Protein AF-J9D7M6-F1 (afdb_monomer_lite)

Structure (mmCIF, N/CA/C/O backbone):
data_AF-J9D7M6-F1
#
_entry.id   AF-J9D7M6-F1
#
loop_
_atom_site.group_PDB
_atom_site.id
_atom_site.type_symbol
_atom_site.label_atom_id
_atom_site.label_alt_id
_atom_site.label_comp_id
_atom_site.label_asym_id
_atom_site.label_entity_id
_atom_site.label_seq_id
_atom_site.pdbx_PDB_ins_code
_atom_site.Cartn_x
_atom_site.Cartn_y
_atom_site.Cartn_z
_atom_site.occupancy
_atom_site.B_iso_or_equiv
_atom_site.auth_seq_id
_atom_site.auth_comp_id
_atom_site.auth_asym_id
_atom_site.auth_atom_id
_atom_site.pdbx_PDB_model_num
ATOM 1 N N . MET A 1 1 ? 39.390 -55.187 -29.998 1.00 41.09 1 MET A N 1
ATOM 2 C CA . MET A 1 1 ? 38.010 -54.677 -29.861 1.00 41.09 1 MET A CA 1
ATOM 3 C C . MET A 1 1 ? 37.760 -54.435 -28.384 1.00 41.09 1 MET A C 1
ATOM 5 O O . MET A 1 1 ? 37.594 -55.406 -27.667 1.00 41.09 1 MET A O 1
ATOM 9 N N . ASN A 1 2 ? 37.797 -53.180 -27.933 1.00 46.81 2 ASN A N 1
ATOM 10 C CA . ASN A 1 2 ? 37.351 -52.793 -26.592 1.00 46.81 2 ASN A CA 1
ATOM 11 C C . ASN A 1 2 ? 36.202 -51.803 -26.780 1.00 46.81 2 ASN A C 1
ATOM 13 O O . ASN A 1 2 ? 36.434 -50.626 -27.039 1.00 46.81 2 ASN A O 1
ATOM 17 N N . LEU A 1 3 ? 34.971 -52.310 -26.726 1.00 50.84 3 LEU A N 1
ATOM 18 C CA . LEU A 1 3 ? 33.781 -51.485 -26.559 1.00 50.84 3 LEU A CA 1
ATOM 19 C C . LEU A 1 3 ? 33.746 -51.084 -25.082 1.00 50.84 3 LEU A C 1
ATOM 21 O O . LEU A 1 3 ? 33.222 -51.818 -24.249 1.00 50.84 3 LEU A O 1
ATOM 25 N N . GLU A 1 4 ? 34.384 -49.962 -24.739 1.00 57.41 4 GLU A N 1
ATOM 26 C CA . GLU A 1 4 ? 34.097 -49.327 -23.453 1.00 57.41 4 GLU A CA 1
ATOM 27 C C . GLU A 1 4 ? 32.619 -48.920 -23.465 1.00 57.41 4 GLU A C 1
ATOM 29 O O . GLU A 1 4 ? 32.187 -48.178 -24.347 1.00 57.41 4 GLU A O 1
ATOM 34 N N . SER A 1 5 ? 31.850 -49.461 -22.513 1.00 74.81 5 SER A N 1
ATOM 35 C CA . SER A 1 5 ? 30.451 -49.095 -22.282 1.00 74.81 5 SER A CA 1
ATOM 36 C C . SER A 1 5 ? 30.324 -47.571 -22.195 1.00 74.81 5 SER A C 1
ATOM 38 O O . SER A 1 5 ? 31.125 -46.908 -21.535 1.00 74.81 5 SER A O 1
ATOM 40 N N . GLU A 1 6 ? 29.309 -47.014 -22.848 1.00 73.12 6 GLU A N 1
ATOM 41 C CA . GLU A 1 6 ? 28.998 -45.581 -22.843 1.00 73.12 6 GLU A CA 1
ATOM 42 C C . GLU A 1 6 ? 28.830 -45.028 -21.410 1.00 73.12 6 GLU A C 1
ATOM 44 O O . GLU A 1 6 ? 29.185 -43.883 -21.121 1.00 73.12 6 GLU A O 1
ATOM 49 N N . GLU A 1 7 ? 28.423 -45.883 -20.467 1.00 71.62 7 GLU A N 1
ATOM 50 C CA . GLU A 1 7 ? 28.359 -45.575 -19.035 1.00 71.62 7 GLU A CA 1
ATOM 51 C C . GLU A 1 7 ? 29.747 -45.406 -18.398 1.00 71.62 7 GLU A C 1
ATOM 53 O O . GLU A 1 7 ? 29.950 -44.514 -17.573 1.00 71.62 7 GLU A O 1
ATOM 58 N N . LEU A 1 8 ? 30.738 -46.205 -18.812 1.00 73.75 8 LEU A N 1
ATOM 59 C CA . LEU A 1 8 ? 32.119 -46.088 -18.333 1.00 73.75 8 LEU A CA 1
ATOM 60 C C . LEU A 1 8 ? 32.739 -44.759 -18.781 1.00 73.75 8 LEU A C 1
ATOM 62 O O . LEU A 1 8 ? 33.465 -44.123 -18.014 1.00 73.75 8 LEU A O 1
ATOM 66 N N . LYS A 1 9 ? 32.420 -44.313 -20.001 1.00 80.69 9 LYS A N 1
ATOM 67 C CA . LYS A 1 9 ? 32.863 -43.016 -20.523 1.00 80.69 9 LYS A CA 1
ATOM 68 C C . LYS A 1 9 ? 32.268 -41.861 -19.713 1.00 80.69 9 LYS A C 1
ATOM 70 O O . LYS A 1 9 ? 33.011 -40.988 -19.270 1.00 80.69 9 LYS A O 1
ATOM 75 N N . LYS A 1 10 ? 30.965 -41.916 -19.426 1.00 80.00 10 LYS A N 1
ATOM 76 C CA . LYS A 1 10 ? 30.268 -40.911 -18.610 1.00 80.00 10 LYS A CA 1
ATOM 77 C C . LYS A 1 10 ? 30.800 -40.849 -17.171 1.00 80.00 10 LYS A C 1
ATOM 79 O O . LYS A 1 10 ? 31.002 -39.763 -16.635 1.00 80.00 10 LYS A O 1
ATOM 84 N N . CYS A 1 11 ? 31.105 -41.998 -16.564 1.00 73.44 11 CYS A N 1
ATOM 85 C CA . CYS A 1 11 ? 31.741 -42.051 -15.245 1.00 73.44 11 CYS A CA 1
ATOM 86 C C . CYS A 1 11 ? 33.149 -41.437 -15.247 1.00 73.44 11 CYS A C 1
ATOM 88 O O . CYS A 1 11 ? 33.488 -40.701 -14.323 1.00 73.44 11 CYS A O 1
ATOM 90 N N . LYS A 1 12 ? 33.963 -41.681 -16.286 1.00 80.62 12 LYS A N 1
ATOM 91 C CA . LYS A 1 12 ? 35.295 -41.062 -16.416 1.00 80.62 12 LYS A CA 1
ATOM 92 C C . LYS A 1 12 ? 35.211 -39.538 -16.556 1.00 80.62 12 LYS A C 1
ATOM 94 O O . LYS A 1 12 ? 36.005 -38.839 -15.932 1.00 80.62 12 LYS A O 1
ATOM 99 N N . GLU A 1 13 ? 34.243 -39.032 -17.319 1.00 84.81 13 GLU A N 1
ATOM 100 C CA . GLU A 1 13 ? 33.992 -37.590 -17.473 1.00 84.81 13 GLU A CA 1
ATOM 101 C C . GLU A 1 13 ? 33.560 -36.946 -16.144 1.00 84.81 13 GLU A C 1
ATOM 103 O O . GLU A 1 13 ? 34.137 -35.938 -15.737 1.00 84.81 13 GLU A O 1
ATOM 108 N N . MET A 1 14 ? 32.643 -37.576 -15.398 1.00 81.69 14 MET A N 1
ATOM 109 C CA . MET A 1 14 ? 32.252 -37.104 -14.060 1.00 81.69 14 MET A CA 1
ATOM 110 C C . MET A 1 14 ? 33.414 -37.137 -13.058 1.00 81.69 14 MET A C 1
ATOM 112 O O . MET A 1 14 ? 33.571 -36.210 -12.264 1.00 81.69 14 MET A O 1
ATOM 116 N N . CYS A 1 15 ? 34.251 -38.179 -13.085 1.00 74.56 15 CYS A N 1
ATOM 117 C CA . CYS A 1 15 ? 35.446 -38.242 -12.243 1.00 74.56 15 CYS A CA 1
ATOM 118 C C . CYS A 1 15 ? 36.439 -37.120 -12.574 1.00 74.56 15 CYS A C 1
ATOM 120 O O . CYS A 1 15 ? 37.017 -36.548 -11.651 1.00 74.56 15 CYS A O 1
ATOM 122 N N . ALA A 1 16 ? 36.617 -36.780 -13.853 1.00 83.50 16 ALA A N 1
ATOM 123 C CA . ALA A 1 16 ? 37.480 -35.677 -14.267 1.00 83.50 16 ALA A CA 1
ATOM 124 C C . ALA A 1 16 ? 36.941 -34.317 -13.786 1.00 83.50 16 ALA A C 1
ATOM 126 O O . ALA A 1 16 ? 37.695 -33.532 -13.211 1.00 83.50 16 ALA A O 1
ATOM 127 N N . GLU A 1 17 ? 35.634 -34.075 -13.922 1.00 82.81 17 GLU A N 1
ATOM 128 C CA . GLU A 1 17 ? 34.983 -32.847 -13.441 1.00 82.81 17 GLU A CA 1
ATOM 129 C C . GLU A 1 17 ? 35.083 -32.705 -11.910 1.00 82.81 17 GLU A C 1
ATOM 131 O O . GLU A 1 17 ? 35.366 -31.628 -11.377 1.00 82.81 17 GLU A O 1
ATOM 136 N N . LEU A 1 18 ? 34.899 -33.807 -11.173 1.00 76.50 18 LEU A N 1
ATOM 137 C CA . LEU A 1 18 ? 35.059 -33.823 -9.717 1.00 76.50 18 LEU A CA 1
ATOM 138 C C . LEU A 1 18 ? 36.514 -33.587 -9.293 1.00 76.50 18 LEU A C 1
ATOM 140 O O . LEU A 1 18 ? 36.747 -32.891 -8.304 1.00 76.50 18 LEU A O 1
ATOM 144 N N . GLN A 1 19 ? 37.491 -34.112 -10.035 1.00 79.31 19 GLN A N 1
ATOM 145 C CA . GLN A 1 19 ? 38.912 -33.847 -9.788 1.00 79.31 19 GLN A CA 1
ATOM 146 C C . GLN A 1 19 ? 39.284 -32.381 -10.043 1.00 79.31 19 GLN A C 1
ATOM 148 O O . GLN A 1 19 ? 40.093 -31.822 -9.302 1.00 79.31 19 GLN A O 1
ATOM 153 N N . GLU A 1 20 ? 38.697 -31.740 -11.053 1.00 80.50 20 GLU A N 1
ATOM 154 C CA . GLU A 1 20 ? 38.900 -30.314 -11.328 1.00 80.50 20 GLU A CA 1
ATOM 155 C C . GLU A 1 20 ? 38.314 -29.441 -10.209 1.00 80.50 20 GLU A C 1
ATOM 157 O O . GLU A 1 20 ? 39.016 -28.598 -9.645 1.00 80.50 20 GLU A O 1
ATOM 162 N N . LYS A 1 21 ? 37.080 -29.737 -9.779 1.00 80.88 21 LYS A N 1
ATOM 163 C CA . LYS A 1 21 ? 36.448 -29.085 -8.620 1.00 80.88 21 LYS A CA 1
ATOM 164 C C . LYS A 1 21 ? 37.255 -29.280 -7.334 1.00 80.88 21 LYS A C 1
ATOM 166 O O . LYS A 1 21 ? 37.361 -28.346 -6.541 1.00 80.88 21 LYS A O 1
ATOM 171 N N . LEU A 1 22 ? 37.845 -30.459 -7.118 1.00 81.38 22 LEU A N 1
ATOM 172 C CA . LEU A 1 22 ? 38.709 -30.717 -5.961 1.00 81.38 22 LEU A CA 1
ATOM 173 C C . LEU A 1 22 ? 39.949 -29.810 -5.986 1.00 81.38 22 LEU A C 1
ATOM 175 O O . LEU A 1 22 ? 40.246 -29.163 -4.982 1.00 81.38 22 LEU A O 1
ATOM 179 N N . LYS A 1 23 ? 40.615 -29.684 -7.142 1.00 75.56 23 LYS A N 1
ATOM 180 C CA . LYS A 1 23 ? 41.783 -28.804 -7.316 1.00 75.56 23 LYS A CA 1
ATOM 181 C C . LYS A 1 23 ? 41.449 -27.334 -7.063 1.00 75.56 23 LYS A C 1
ATOM 183 O O . LYS A 1 23 ? 42.215 -26.647 -6.389 1.00 75.56 23 LYS A O 1
ATOM 188 N N . GLU A 1 24 ? 40.304 -26.844 -7.54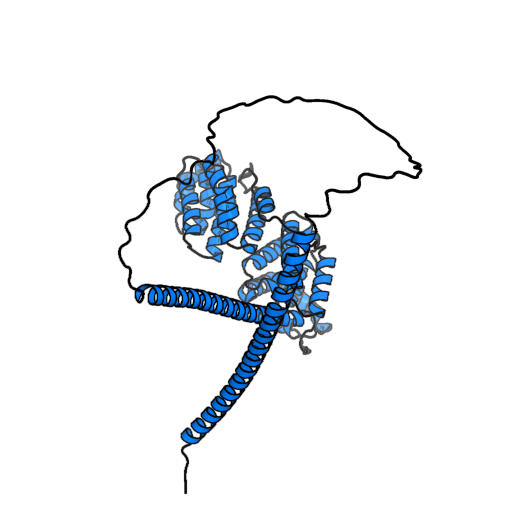0 1.00 77.56 24 GLU A N 1
ATOM 189 C CA . GLU A 1 24 ? 39.853 -25.477 -7.236 1.00 77.56 24 GLU A CA 1
ATOM 190 C C . GLU A 1 24 ? 39.675 -25.256 -5.727 1.00 77.56 24 GLU A C 1
ATOM 192 O O . GLU A 1 24 ? 40.094 -24.228 -5.186 1.00 77.56 24 GLU A O 1
ATOM 197 N N . LYS A 1 25 ? 39.084 -26.228 -5.018 1.00 77.12 25 LYS A N 1
ATOM 198 C CA . LYS A 1 25 ? 38.919 -26.152 -3.559 1.00 77.12 25 LYS A CA 1
ATOM 199 C C . LYS A 1 25 ? 40.256 -26.218 -2.824 1.00 77.12 25 LYS A C 1
ATOM 201 O O . LYS A 1 25 ? 40.434 -25.466 -1.869 1.00 77.12 25 LYS A O 1
ATOM 206 N N . GLU A 1 26 ? 41.205 -27.030 -3.279 1.00 75.25 26 GLU A N 1
ATOM 207 C CA . GLU A 1 26 ? 42.562 -27.083 -2.719 1.00 75.25 26 GLU A CA 1
ATOM 208 C C . GLU A 1 26 ? 43.308 -25.750 -2.869 1.00 75.25 26 GLU A C 1
ATOM 210 O O . GLU A 1 26 ? 43.981 -25.318 -1.931 1.00 75.25 26 GLU A O 1
ATOM 215 N N . ILE A 1 27 ? 43.158 -25.056 -4.005 1.00 70.25 27 ILE A N 1
ATOM 216 C CA . ILE A 1 27 ? 43.733 -23.716 -4.215 1.00 70.25 27 ILE A CA 1
ATOM 217 C C . ILE A 1 27 ? 43.128 -22.714 -3.226 1.00 70.25 27 ILE A C 1
ATOM 219 O O . ILE A 1 27 ? 43.862 -21.966 -2.579 1.00 70.25 27 ILE A O 1
ATOM 223 N N . ILE A 1 28 ? 41.802 -22.723 -3.059 1.00 73.12 28 ILE A N 1
ATOM 224 C CA . ILE A 1 28 ? 41.114 -21.849 -2.096 1.00 73.12 28 ILE A CA 1
ATOM 225 C C . ILE A 1 28 ? 41.602 -22.127 -0.669 1.00 73.12 28 ILE A C 1
ATOM 227 O O . ILE A 1 28 ? 41.893 -21.187 0.070 1.00 73.12 28 ILE A O 1
ATOM 231 N N . ILE A 1 29 ? 41.734 -23.401 -0.289 1.00 70.38 29 ILE A N 1
ATOM 232 C CA . ILE A 1 29 ? 42.246 -23.800 1.027 1.00 70.38 29 ILE A CA 1
ATOM 233 C C . ILE A 1 29 ? 43.683 -23.303 1.217 1.00 70.38 29 ILE A C 1
ATOM 235 O O . ILE A 1 29 ? 43.964 -22.702 2.249 1.00 70.38 29 ILE A O 1
ATOM 239 N N . LYS A 1 30 ? 44.571 -23.457 0.225 1.00 70.88 30 LYS A N 1
ATOM 240 C CA . LYS A 1 30 ? 45.948 -22.932 0.295 1.00 70.88 30 LYS A CA 1
ATOM 241 C C . LYS A 1 30 ? 45.983 -21.420 0.509 1.00 70.88 30 LYS A C 1
ATOM 243 O O . LYS A 1 30 ? 46.691 -20.957 1.395 1.00 70.88 30 LYS A O 1
ATOM 248 N N . VAL A 1 31 ? 45.168 -20.659 -0.223 1.00 74.75 31 VAL A N 1
ATOM 249 C CA . VAL A 1 31 ? 45.076 -19.196 -0.052 1.00 74.75 31 VAL A CA 1
ATOM 250 C C . VAL A 1 31 ? 44.571 -18.822 1.346 1.00 74.75 31 VAL A C 1
ATOM 252 O O . VAL A 1 31 ? 45.033 -17.842 1.933 1.00 74.75 31 VAL A O 1
ATOM 255 N N . LEU A 1 32 ? 43.625 -19.584 1.901 1.00 63.62 32 LEU A N 1
ATOM 256 C CA . LEU A 1 32 ? 43.118 -19.363 3.258 1.00 63.62 32 LEU A CA 1
ATOM 257 C C . LEU A 1 32 ? 44.163 -19.706 4.327 1.00 63.62 32 LEU A C 1
ATOM 259 O O . LEU A 1 32 ? 44.309 -18.944 5.281 1.00 63.62 32 LEU A O 1
ATOM 263 N N . VAL A 1 33 ? 44.918 -20.793 4.146 1.00 74.69 33 VAL A N 1
ATOM 264 C CA . VAL A 1 33 ? 46.030 -21.178 5.030 1.00 74.69 33 VAL A CA 1
ATOM 265 C C . VAL A 1 33 ? 47.140 -20.125 4.986 1.00 74.69 33 VAL A C 1
ATOM 267 O O . VAL A 1 33 ? 47.555 -19.652 6.037 1.00 74.69 33 VAL A O 1
ATOM 270 N N . GLU A 1 34 ? 47.539 -19.646 3.804 1.00 70.38 34 GLU A N 1
ATOM 271 C CA . GLU A 1 34 ? 48.524 -18.560 3.671 1.00 70.38 34 GLU A CA 1
ATOM 272 C C . GLU A 1 34 ? 48.061 -17.258 4.342 1.00 70.38 34 GLU A C 1
ATOM 274 O O . GLU A 1 34 ? 48.864 -16.537 4.941 1.00 70.38 34 GLU A O 1
ATOM 279 N N . LYS A 1 35 ? 46.763 -16.933 4.262 1.00 71.94 35 LYS A N 1
ATOM 280 C CA . LYS A 1 35 ? 46.195 -15.780 4.977 1.00 71.94 35 LYS A CA 1
ATOM 281 C C . LYS A 1 35 ? 46.234 -15.988 6.490 1.00 71.94 35 LYS A C 1
ATOM 283 O O . LYS A 1 35 ? 46.629 -15.065 7.198 1.00 71.94 35 LYS A O 1
ATOM 288 N N . LEU A 1 36 ? 45.881 -17.175 6.979 1.00 67.56 36 LEU A N 1
ATOM 289 C CA . LEU A 1 36 ? 45.957 -17.524 8.402 1.00 67.56 36 LEU A CA 1
ATOM 290 C C . LEU A 1 36 ? 47.393 -17.468 8.936 1.00 67.56 36 LEU A C 1
ATOM 292 O O . LEU A 1 36 ? 47.616 -16.922 10.016 1.00 67.56 36 LEU A O 1
ATOM 296 N N . GLU A 1 37 ? 48.368 -17.956 8.170 1.00 69.75 37 GLU A N 1
ATOM 297 C CA . GLU A 1 37 ? 49.794 -17.897 8.512 1.00 69.75 37 GLU A CA 1
ATOM 298 C C . GLU A 1 37 ? 50.334 -16.462 8.529 1.00 69.75 37 GLU A C 1
ATOM 300 O O . GLU A 1 37 ? 51.121 -16.098 9.405 1.00 69.75 37 GLU A O 1
ATOM 305 N N . LYS A 1 38 ? 49.898 -15.613 7.587 1.00 68.62 38 LYS A N 1
ATOM 306 C CA . LYS A 1 38 ? 50.229 -14.179 7.604 1.00 68.62 38 LYS A CA 1
ATOM 307 C C . LYS A 1 38 ? 49.657 -13.496 8.841 1.00 68.62 38 LYS A C 1
ATOM 309 O O . LYS A 1 38 ? 50.388 -12.768 9.502 1.00 68.62 38 LYS A O 1
ATOM 314 N N . TYR A 1 39 ? 48.403 -13.779 9.191 1.00 66.75 39 TYR A N 1
ATOM 315 C CA . TYR A 1 39 ? 47.782 -13.233 10.397 1.00 66.75 39 TYR A CA 1
ATOM 316 C C . TYR A 1 39 ? 48.499 -13.692 11.669 1.00 66.75 39 TYR A C 1
ATOM 318 O O . TYR A 1 39 ? 48.860 -12.852 12.484 1.00 66.75 39 TYR A O 1
ATOM 326 N N . THR A 1 40 ? 48.803 -14.984 11.814 1.00 64.38 40 THR A N 1
ATOM 327 C CA . THR A 1 40 ? 49.527 -15.502 12.992 1.00 64.38 40 THR A CA 1
ATOM 328 C C . THR A 1 40 ? 50.947 -14.943 13.109 1.00 64.38 40 THR A C 1
ATOM 330 O O . THR A 1 40 ? 51.382 -14.632 14.220 1.00 64.38 40 THR A O 1
ATOM 333 N N . LYS A 1 41 ? 51.657 -14.721 11.994 1.00 58.97 41 LYS A N 1
ATOM 334 C CA . LYS A 1 41 ? 52.955 -14.017 11.999 1.00 58.97 41 LYS A CA 1
ATOM 335 C C . LYS A 1 41 ? 52.812 -12.549 12.414 1.00 58.97 41 LYS A C 1
ATOM 337 O O . LYS A 1 41 ? 53.568 -12.098 13.270 1.00 58.97 41 LYS A O 1
ATOM 342 N N . SER A 1 42 ? 51.808 -11.833 11.903 1.00 53.09 42 SER A N 1
ATOM 343 C CA . SER A 1 42 ? 51.522 -10.448 12.306 1.00 53.09 42 SER A CA 1
ATOM 344 C C . SER A 1 42 ? 51.149 -10.329 13.789 1.00 53.09 42 SER A C 1
ATOM 346 O O . SER A 1 42 ? 51.602 -9.404 14.457 1.00 53.09 42 SER A O 1
ATOM 348 N N . THR A 1 43 ? 50.397 -11.282 14.346 1.00 47.66 43 THR A N 1
ATOM 349 C CA . THR A 1 43 ? 50.048 -11.301 15.777 1.00 47.66 43 THR A CA 1
ATOM 350 C C . THR A 1 43 ? 51.247 -11.657 16.664 1.00 47.66 43 THR A C 1
ATOM 352 O O . THR A 1 43 ? 51.376 -11.130 17.769 1.00 47.66 43 THR A O 1
ATOM 355 N N . SER A 1 44 ? 52.169 -12.491 16.171 1.00 47.78 44 SER A N 1
ATOM 356 C CA . SER A 1 44 ? 53.406 -12.841 16.886 1.00 47.78 44 SER A CA 1
ATOM 357 C C . SER A 1 44 ? 54.362 -11.646 16.993 1.00 47.78 44 SER A C 1
ATOM 359 O O . SER A 1 44 ? 54.923 -11.423 18.066 1.00 47.78 44 SER A O 1
ATOM 361 N N . GLN A 1 45 ? 54.469 -10.832 15.932 1.00 45.81 45 GLN A N 1
ATOM 362 C CA . GLN A 1 45 ? 55.274 -9.601 15.908 1.00 45.81 45 GLN A CA 1
ATOM 363 C C . GLN A 1 45 ? 54.724 -8.543 16.884 1.00 45.81 45 GLN A C 1
ATOM 365 O O . GLN A 1 45 ? 55.467 -7.990 17.690 1.00 45.81 45 GLN A O 1
ATOM 370 N N . ILE A 1 46 ? 53.396 -8.360 16.914 1.00 48.34 46 ILE A N 1
ATOM 371 C CA . ILE A 1 46 ? 52.724 -7.421 17.831 1.00 48.34 46 ILE A CA 1
ATOM 372 C C . ILE A 1 46 ? 52.928 -7.827 19.304 1.00 48.34 46 ILE A C 1
ATOM 374 O O . ILE A 1 46 ? 53.021 -6.955 20.168 1.00 48.34 46 ILE A O 1
ATOM 378 N N . SER A 1 47 ? 53.053 -9.129 19.604 1.00 47.72 47 SER A N 1
ATOM 379 C CA . SER A 1 47 ? 53.292 -9.636 20.968 1.00 47.72 47 SER A CA 1
ATOM 380 C C . SER A 1 47 ? 54.729 -9.443 21.484 1.00 47.72 47 SER A C 1
ATOM 382 O O . SER A 1 47 ? 54.944 -9.437 22.699 1.00 47.72 47 SER A O 1
ATOM 384 N N . GLN A 1 48 ? 55.712 -9.278 20.587 1.00 45.09 48 GLN A N 1
ATOM 385 C CA . GLN A 1 48 ? 57.088 -8.923 20.958 1.00 45.09 48 GLN A CA 1
ATOM 386 C C . GLN A 1 48 ? 57.221 -7.409 21.167 1.00 45.09 48 GLN A C 1
ATOM 388 O O . GLN A 1 48 ? 57.747 -6.999 22.203 1.00 45.09 48 GLN A O 1
ATOM 393 N N . ASP A 1 49 ? 56.608 -6.596 20.301 1.00 42.16 49 ASP A N 1
ATOM 394 C CA . ASP A 1 49 ? 56.635 -5.130 20.421 1.00 42.16 49 ASP A CA 1
ATOM 395 C C . ASP A 1 49 ? 55.871 -4.628 21.667 1.00 42.16 49 ASP A C 1
ATOM 397 O O . ASP A 1 49 ? 56.293 -3.684 22.336 1.00 42.16 49 ASP A O 1
ATOM 401 N N . THR A 1 50 ? 54.785 -5.300 22.075 1.00 45.66 50 THR A N 1
ATOM 402 C CA . THR A 1 50 ? 54.068 -4.954 23.324 1.00 45.66 50 THR A CA 1
ATOM 403 C C . THR A 1 50 ? 54.811 -5.362 24.598 1.00 45.66 50 THR A C 1
ATOM 405 O O . THR A 1 50 ? 54.629 -4.715 25.633 1.00 45.66 50 THR A O 1
ATOM 408 N N . LYS A 1 51 ? 55.688 -6.376 24.556 1.00 46.56 51 LYS A N 1
ATOM 409 C CA . LYS A 1 51 ? 56.542 -6.731 25.704 1.00 46.56 51 LYS A CA 1
ATOM 410 C C . LYS A 1 51 ? 57.711 -5.759 25.871 1.00 46.56 51 LYS A C 1
ATOM 412 O O . LYS A 1 51 ? 58.057 -5.446 27.008 1.00 46.56 51 LYS A O 1
ATOM 417 N N . GLU A 1 52 ? 58.248 -5.215 24.781 1.00 42.12 52 GLU A N 1
ATOM 418 C CA . GLU A 1 52 ? 59.323 -4.213 24.823 1.00 42.12 52 GLU A CA 1
ATOM 419 C C . GLU A 1 52 ? 58.814 -2.836 25.309 1.00 42.12 52 GLU A C 1
ATOM 421 O O . GLU A 1 52 ? 59.467 -2.167 26.117 1.00 42.12 52 GLU A O 1
ATOM 426 N N . VAL A 1 53 ? 57.579 -2.457 24.950 1.00 48.31 53 VAL A N 1
ATOM 427 C CA . VAL A 1 53 ? 56.917 -1.235 25.457 1.00 48.31 53 VAL A CA 1
ATOM 428 C C . VAL A 1 53 ? 56.497 -1.368 26.933 1.00 48.31 53 VAL A C 1
ATOM 430 O O . VAL A 1 53 ? 56.602 -0.403 27.695 1.00 48.31 53 VAL A O 1
ATOM 433 N N . ALA A 1 54 ? 56.085 -2.558 27.385 1.00 42.84 54 ALA A N 1
ATOM 434 C CA . ALA A 1 54 ? 55.740 -2.800 28.790 1.00 42.84 54 ALA A CA 1
ATOM 435 C C . ALA A 1 54 ? 56.969 -2.833 29.723 1.00 42.84 54 ALA A C 1
ATOM 437 O O . ALA A 1 54 ? 56.855 -2.461 30.893 1.00 42.84 54 ALA A O 1
ATOM 438 N N . MET A 1 55 ? 58.146 -3.222 29.219 1.00 43.72 55 MET A N 1
ATOM 439 C CA . MET A 1 55 ? 59.391 -3.224 30.000 1.00 43.72 55 MET A CA 1
ATOM 440 C C . MET A 1 55 ? 59.992 -1.811 30.128 1.00 43.72 55 MET A C 1
ATOM 442 O O . MET A 1 55 ? 60.439 -1.437 31.211 1.00 43.72 55 MET A O 1
ATOM 446 N N . ASN A 1 56 ? 59.882 -0.972 29.088 1.00 40.62 56 ASN A N 1
ATOM 447 C CA . ASN A 1 56 ? 60.351 0.423 29.120 1.00 40.62 56 ASN A CA 1
ATOM 448 C C . ASN A 1 56 ? 59.453 1.375 29.938 1.00 40.62 56 ASN A C 1
ATOM 450 O O . ASN A 1 56 ? 59.944 2.353 30.504 1.00 40.62 56 ASN A O 1
ATOM 454 N N . ASN A 1 57 ? 58.155 1.079 30.072 1.00 44.78 57 ASN A N 1
ATOM 455 C CA . ASN A 1 57 ? 57.235 1.890 30.882 1.00 44.78 57 ASN A CA 1
ATOM 456 C C . ASN A 1 57 ? 57.266 1.557 32.383 1.00 44.78 57 ASN A C 1
ATOM 458 O O . ASN A 1 57 ? 56.802 2.361 33.192 1.00 44.78 57 ASN A O 1
ATOM 462 N N . LYS A 1 58 ? 57.855 0.419 32.776 1.00 42.03 58 LYS A N 1
ATOM 463 C CA . LYS A 1 58 ? 58.028 0.049 34.189 1.00 42.03 58 LYS A CA 1
ATOM 464 C C . LYS A 1 58 ? 59.273 0.687 34.823 1.00 42.03 58 LYS A C 1
ATOM 466 O O . LYS A 1 58 ? 59.255 0.967 36.012 1.00 42.03 58 LYS A O 1
ATOM 471 N N . ILE A 1 59 ? 60.292 1.017 34.021 1.00 45.06 59 ILE A N 1
ATOM 472 C CA . ILE A 1 59 ? 61.517 1.702 34.478 1.00 45.06 59 ILE A CA 1
ATOM 473 C C . ILE A 1 59 ? 61.278 3.218 34.658 1.00 45.06 59 ILE A C 1
ATOM 475 O O . ILE A 1 59 ? 61.744 3.811 35.626 1.00 45.06 59 ILE A O 1
ATOM 479 N N . LYS A 1 60 ? 60.445 3.852 33.815 1.00 41.66 60 LYS A N 1
ATOM 480 C CA . LYS A 1 60 ? 60.137 5.297 33.919 1.00 41.66 60 LYS A CA 1
ATOM 481 C C . LYS A 1 60 ? 59.211 5.689 35.077 1.00 41.66 60 LYS A C 1
ATOM 483 O O . LYS A 1 60 ? 59.175 6.861 35.443 1.00 41.66 60 LYS A O 1
ATOM 488 N N . HIS A 1 61 ? 58.467 4.746 35.658 1.00 40.91 61 HIS A N 1
ATOM 489 C CA . HIS A 1 61 ? 57.553 5.038 36.769 1.00 40.91 61 HIS A CA 1
ATOM 490 C C . HIS A 1 61 ? 58.201 4.922 38.160 1.00 40.91 61 HIS A C 1
ATOM 492 O O . HIS A 1 61 ? 57.649 5.463 39.118 1.00 40.91 61 HIS A O 1
ATOM 498 N N . GLU A 1 62 ? 59.381 4.300 38.267 1.00 41.28 62 GLU A N 1
ATOM 499 C CA . GLU A 1 62 ? 60.176 4.250 39.506 1.00 41.28 62 GLU A CA 1
ATOM 500 C C . GLU A 1 62 ? 61.172 5.426 39.619 1.00 41.28 62 GLU A C 1
ATOM 502 O O . GLU A 1 62 ? 61.439 5.881 40.729 1.00 41.28 62 GLU A O 1
ATOM 507 N N . GLU A 1 63 ? 61.612 6.031 38.506 1.00 40.62 63 GLU A N 1
ATOM 508 C CA . GLU A 1 63 ? 62.467 7.239 38.518 1.00 40.62 63 GLU A CA 1
ATOM 509 C C . GLU A 1 63 ? 61.692 8.564 38.694 1.00 40.62 63 GLU A C 1
ATOM 511 O O . GLU A 1 63 ? 62.262 9.569 39.115 1.00 40.62 63 GLU A O 1
ATOM 516 N N . LEU A 1 64 ? 60.374 8.595 38.445 1.00 36.62 64 LEU A N 1
ATOM 517 C CA . LEU A 1 64 ? 59.568 9.825 38.567 1.00 36.62 64 LEU A CA 1
ATOM 518 C C . LEU A 1 64 ? 59.079 10.126 40.000 1.00 36.62 64 LEU A C 1
ATOM 520 O O . LEU A 1 64 ? 58.605 11.233 40.268 1.00 36.62 64 LEU A O 1
ATOM 524 N N . ASN A 1 65 ? 59.199 9.161 40.919 1.00 34.34 65 ASN A N 1
ATOM 525 C CA . ASN A 1 65 ? 58.796 9.296 42.325 1.00 34.34 65 ASN A CA 1
ATOM 526 C C . ASN A 1 65 ? 59.961 9.652 43.270 1.00 34.34 65 ASN A C 1
ATOM 528 O O . ASN A 1 65 ? 59.725 9.847 44.461 1.00 34.34 65 ASN A O 1
ATOM 532 N N . SER A 1 66 ? 61.188 9.814 42.758 1.00 38.91 66 SER A N 1
ATOM 533 C CA . SER A 1 66 ? 62.355 10.271 43.534 1.00 38.91 66 SER A CA 1
ATOM 534 C C . SER A 1 66 ? 62.774 11.728 43.265 1.00 38.91 66 SER A C 1
ATOM 536 O O . SER A 1 66 ? 63.657 12.227 43.955 1.00 38.91 66 SER A O 1
ATOM 538 N N . VAL A 1 67 ? 62.123 12.447 42.332 1.00 36.78 67 VAL A N 1
ATOM 539 C CA . VAL A 1 67 ? 62.542 13.810 41.908 1.00 36.78 67 VAL A CA 1
ATOM 540 C C . VAL A 1 67 ? 61.519 14.921 42.231 1.00 36.78 67 VAL A C 1
ATOM 542 O O . VAL A 1 67 ? 61.831 16.101 42.133 1.00 36.78 67 VAL A O 1
ATOM 545 N N . LYS A 1 68 ? 60.313 14.610 42.731 1.00 30.20 68 LYS A N 1
ATOM 546 C CA . LYS A 1 68 ? 59.303 15.633 43.116 1.00 30.20 68 LYS A CA 1
ATOM 547 C C . LYS A 1 68 ? 59.474 16.231 44.523 1.00 30.20 68 LYS A C 1
ATOM 549 O O . LYS A 1 68 ? 58.562 16.877 45.036 1.00 30.20 68 LYS A O 1
ATOM 554 N N . SER A 1 69 ? 60.658 16.072 45.106 1.00 36.66 69 SER A N 1
ATOM 555 C CA . SER A 1 69 ? 61.053 16.668 46.385 1.00 36.66 69 SER A CA 1
ATOM 556 C C . SER A 1 69 ? 62.235 17.616 46.208 1.00 36.66 69 SER A C 1
ATOM 558 O O . SER A 1 69 ? 63.181 17.555 46.982 1.00 36.66 69 SER A O 1
ATOM 560 N N . GLN A 1 70 ? 62.226 18.471 45.186 1.00 29.12 70 GLN A N 1
ATOM 561 C CA . GLN A 1 70 ? 63.154 19.595 45.092 1.00 29.12 70 GLN A CA 1
ATOM 562 C C . GLN A 1 70 ? 62.624 20.633 44.097 1.00 29.12 70 GLN A C 1
ATOM 564 O O . GLN A 1 70 ? 62.133 20.297 43.029 1.00 29.12 70 GLN A O 1
ATOM 569 N N . GLU A 1 71 ? 62.740 21.898 44.498 1.00 28.95 71 GLU A N 1
ATOM 570 C CA . GLU A 1 71 ? 62.656 23.093 43.648 1.00 28.95 71 GLU A CA 1
ATOM 571 C C . GLU A 1 71 ? 61.262 23.684 43.373 1.00 28.95 71 GLU A C 1
ATOM 573 O O . GLU A 1 71 ? 60.821 23.917 42.253 1.00 28.95 71 GLU A O 1
ATOM 578 N N . TYR A 1 72 ? 60.652 24.147 44.469 1.00 27.64 72 TYR A N 1
ATOM 579 C CA . TYR A 1 72 ? 60.293 25.567 44.543 1.00 27.64 72 TYR A CA 1
ATOM 580 C C . TYR A 1 72 ? 61.535 26.424 44.247 1.00 27.64 72 TYR A C 1
ATOM 582 O O . TYR A 1 72 ? 62.470 26.386 45.049 1.00 27.64 72 TYR A O 1
ATOM 590 N N . LYS A 1 73 ? 61.529 27.218 43.167 1.00 28.06 73 LYS A N 1
ATOM 591 C CA . LYS A 1 73 ? 62.102 28.581 43.098 1.00 28.06 73 LYS A CA 1
ATOM 592 C C . LYS A 1 73 ? 62.059 29.147 41.673 1.00 28.06 73 LYS A C 1
ATOM 594 O O . LYS A 1 73 ? 62.450 28.484 40.725 1.00 28.06 73 LYS A O 1
ATOM 599 N N . ASN A 1 74 ? 61.710 30.433 41.621 1.00 29.72 74 ASN A N 1
ATOM 600 C CA . ASN A 1 74 ? 61.911 31.415 40.547 1.00 29.72 74 ASN A CA 1
ATOM 601 C C . ASN A 1 74 ? 60.832 31.419 39.444 1.00 29.72 74 ASN A C 1
ATOM 603 O O . ASN A 1 74 ? 60.780 30.534 38.605 1.00 29.72 74 ASN A O 1
ATOM 607 N N . ILE A 1 75 ? 59.808 32.280 39.526 1.00 27.55 75 ILE A N 1
ATOM 608 C CA . ILE A 1 75 ? 59.799 33.755 39.346 1.00 27.55 75 ILE A CA 1
ATOM 609 C C . ILE A 1 75 ? 59.901 34.163 37.864 1.00 27.55 75 ILE A C 1
ATOM 611 O O . ILE A 1 75 ? 60.970 34.170 37.275 1.00 27.55 75 ILE A O 1
ATOM 615 N N . SER A 1 76 ? 58.711 34.496 37.349 1.00 25.55 76 SER A N 1
ATOM 616 C CA . SER A 1 76 ? 58.289 35.744 36.688 1.00 25.55 76 SER A CA 1
ATOM 617 C C . SER A 1 76 ? 58.877 36.232 35.364 1.00 25.55 76 SER A C 1
ATOM 619 O O . SER A 1 76 ? 60.083 36.346 35.217 1.00 25.55 76 SER A O 1
ATOM 621 N N . GLU A 1 77 ? 57.936 36.704 34.533 1.00 26.86 77 GLU A N 1
ATOM 622 C CA . GLU A 1 77 ? 57.907 37.884 33.635 1.00 26.86 77 GLU A CA 1
ATOM 623 C C . GLU A 1 77 ? 57.180 37.468 32.338 1.00 26.86 77 GLU A C 1
ATOM 625 O O . GLU A 1 77 ? 57.516 36.453 31.747 1.00 26.86 77 GLU A O 1
ATOM 630 N N . GLY A 1 78 ? 56.135 38.118 31.823 1.00 24.89 78 GLY A N 1
ATOM 631 C CA . GLY A 1 78 ? 55.398 39.315 32.201 1.00 24.89 78 GLY A CA 1
ATOM 632 C C . GLY A 1 78 ? 54.236 39.550 31.209 1.00 24.89 78 GLY A C 1
ATOM 633 O O . GLY A 1 78 ? 54.227 39.010 30.109 1.00 24.89 78 GLY A O 1
ATOM 634 N N . PHE A 1 79 ? 53.277 40.372 31.644 1.00 24.02 79 PHE A N 1
ATOM 635 C CA . PHE A 1 79 ? 52.356 41.216 30.859 1.00 24.02 79 PHE A CA 1
ATOM 636 C C . PHE A 1 79 ? 51.313 40.612 29.878 1.00 24.02 79 PHE A C 1
ATOM 638 O O . PHE A 1 79 ? 51.540 40.386 28.697 1.00 24.02 79 PHE A O 1
ATOM 645 N N . ASN A 1 80 ? 50.089 40.528 30.421 1.00 24.97 80 ASN A N 1
ATOM 646 C CA . ASN A 1 80 ? 48.760 40.831 29.842 1.00 24.97 80 ASN A CA 1
ATOM 647 C C . ASN A 1 80 ? 48.687 42.236 29.165 1.00 24.97 80 ASN A C 1
ATOM 649 O O . ASN A 1 80 ? 49.613 43.022 29.377 1.00 24.97 80 ASN A O 1
ATOM 653 N N . PRO A 1 81 ? 47.533 42.724 28.637 1.00 38.53 81 PRO A N 1
ATOM 654 C CA . PRO A 1 81 ? 46.356 42.106 27.978 1.00 38.53 81 PRO A CA 1
ATOM 655 C C . PRO A 1 81 ? 45.843 42.966 26.773 1.00 38.53 81 PRO A C 1
ATOM 657 O O . PRO A 1 81 ? 46.431 43.995 26.465 1.00 38.53 81 PRO A O 1
ATOM 660 N N . LEU A 1 82 ? 44.699 42.628 26.147 1.00 23.84 82 LEU A N 1
ATOM 661 C CA . LEU A 1 82 ? 43.553 43.559 25.972 1.00 23.84 82 LEU A CA 1
ATOM 662 C C . LEU A 1 82 ? 42.308 42.876 25.350 1.00 23.84 82 LEU A C 1
ATOM 664 O O . LEU A 1 82 ? 42.385 42.155 24.361 1.00 23.84 82 LEU A O 1
ATOM 668 N N . LYS A 1 83 ? 41.173 43.134 26.016 1.00 27.12 83 LYS A N 1
ATOM 669 C CA . LYS A 1 83 ? 39.750 42.818 25.753 1.00 27.12 83 LYS A CA 1
ATOM 670 C C . LYS A 1 83 ? 39.127 43.835 24.730 1.00 27.12 83 LYS A C 1
ATOM 672 O O . LYS A 1 83 ? 39.894 44.592 24.145 1.00 27.12 83 LYS A O 1
ATOM 677 N N . PRO A 1 84 ? 37.798 44.110 24.706 1.00 34.88 84 PRO A N 1
ATOM 678 C CA . PRO A 1 84 ? 36.620 43.339 24.243 1.00 34.88 84 PRO A CA 1
ATOM 679 C C . PRO A 1 84 ? 35.692 44.203 23.335 1.00 34.88 84 PRO A C 1
ATOM 681 O O . PRO A 1 84 ? 35.961 45.382 23.136 1.00 34.88 84 PRO A O 1
ATOM 684 N N . VAL A 1 85 ? 34.529 43.685 22.910 1.00 23.73 85 VAL A N 1
ATOM 685 C CA . VAL A 1 85 ? 33.303 44.508 22.770 1.00 23.73 85 VAL A CA 1
ATOM 686 C C . VAL A 1 85 ? 32.090 43.701 23.250 1.00 23.73 85 VAL A C 1
ATOM 688 O O . VAL A 1 85 ? 31.844 42.596 22.773 1.00 23.73 85 VAL A O 1
ATOM 691 N N . GLU A 1 86 ? 31.370 44.272 24.215 1.00 26.11 86 GLU A N 1
ATOM 692 C CA . GLU A 1 86 ? 30.086 43.840 24.783 1.00 26.11 86 GLU A CA 1
ATOM 693 C C . GLU A 1 86 ? 28.916 44.550 24.080 1.00 26.11 86 GLU A C 1
ATOM 695 O O . GLU A 1 86 ? 29.074 45.689 23.641 1.00 26.11 86 GLU A O 1
ATOM 700 N N . ALA A 1 87 ? 27.729 43.930 24.078 1.00 24.98 87 ALA A N 1
ATOM 701 C CA . ALA A 1 87 ? 26.452 44.633 24.251 1.00 24.98 87 ALA A CA 1
ATOM 702 C C . ALA A 1 87 ? 25.321 43.663 24.668 1.00 24.98 87 ALA A C 1
ATOM 704 O O . ALA A 1 87 ? 24.798 42.896 23.866 1.00 24.98 87 ALA A O 1
ATOM 705 N N . ASN A 1 88 ? 25.018 43.742 25.964 1.00 24.47 88 ASN A N 1
ATOM 706 C CA . ASN A 1 88 ? 23.817 43.445 26.760 1.00 24.47 88 ASN A CA 1
ATOM 707 C C . ASN A 1 88 ? 22.462 43.173 26.075 1.00 24.47 88 ASN A C 1
ATOM 709 O O . ASN A 1 88 ? 22.067 43.900 25.168 1.00 24.47 88 ASN A O 1
ATOM 713 N N . LEU A 1 89 ? 21.667 42.292 26.704 1.00 24.39 89 LEU A N 1
ATOM 714 C CA . LEU A 1 89 ? 20.367 42.657 27.304 1.00 24.39 89 LEU A CA 1
ATOM 715 C C . LEU A 1 89 ? 19.899 41.584 28.315 1.00 24.39 89 LEU A C 1
ATOM 717 O O . LEU A 1 89 ? 19.854 40.397 27.998 1.00 24.39 89 LEU A O 1
ATOM 721 N N . GLU A 1 90 ? 19.607 42.036 29.537 1.00 23.64 90 GLU A N 1
ATOM 722 C CA . GLU A 1 90 ? 19.082 41.292 30.694 1.00 23.64 90 GLU A CA 1
ATOM 723 C C . GLU A 1 90 ? 17.545 41.362 30.789 1.00 23.64 90 GLU A C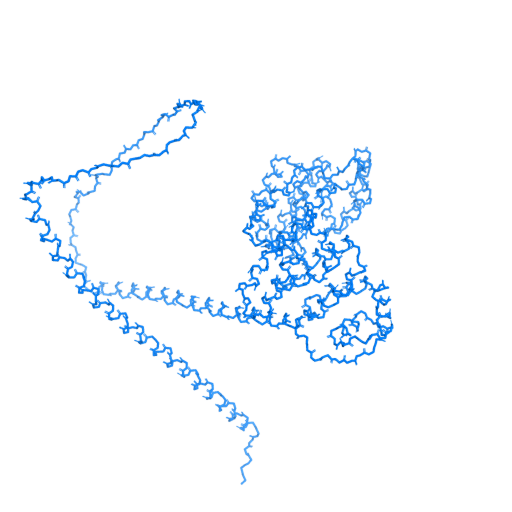 1
ATOM 725 O O . GLU A 1 90 ? 16.944 42.267 30.218 1.00 23.64 90 GLU A O 1
ATOM 730 N N . GLU A 1 91 ? 16.987 40.432 31.586 1.00 24.64 91 GLU A N 1
ATOM 731 C CA . GLU A 1 91 ? 15.761 40.439 32.433 1.00 24.64 91 GLU A CA 1
ATOM 732 C C . GLU A 1 91 ? 14.959 39.134 32.238 1.00 24.64 91 GLU A C 1
ATOM 734 O O . GLU A 1 91 ? 14.760 38.699 31.112 1.00 24.64 91 GLU A O 1
ATOM 739 N N . SER A 1 92 ? 14.394 38.434 33.230 1.00 25.28 92 SER A N 1
ATOM 740 C CA . SER A 1 92 ? 14.385 38.462 34.705 1.00 25.28 92 SER A CA 1
ATOM 741 C C . SER A 1 92 ? 13.683 37.145 35.171 1.00 25.28 92 SER A C 1
ATOM 743 O O . SER A 1 92 ? 12.799 36.649 34.484 1.00 25.28 92 SER A O 1
ATOM 745 N N . VAL A 1 93 ? 14.236 36.408 36.150 1.00 23.50 93 VAL A N 1
ATOM 746 C CA . VAL A 1 93 ? 13.735 36.187 37.538 1.00 23.50 93 VAL A CA 1
ATOM 747 C C . VAL A 1 93 ? 12.779 34.985 37.801 1.00 23.50 93 VAL A C 1
ATOM 749 O O . VAL A 1 93 ? 11.666 34.922 37.301 1.00 23.50 93 VAL A O 1
ATOM 752 N N . HIS A 1 94 ? 13.262 34.114 38.713 1.00 22.27 94 HIS A N 1
ATOM 753 C CA . HIS A 1 94 ? 12.633 33.204 39.707 1.00 22.27 94 HIS A CA 1
ATOM 754 C C . HIS A 1 94 ? 11.612 32.104 39.339 1.00 22.27 94 HIS A C 1
ATOM 756 O O . HIS A 1 94 ? 10.566 32.373 38.770 1.00 22.27 94 HIS A O 1
ATOM 762 N N . ILE A 1 95 ? 11.851 30.885 39.868 1.00 24.75 95 ILE A N 1
ATOM 763 C CA . ILE A 1 95 ? 11.075 30.241 40.961 1.00 24.75 95 ILE A CA 1
ATOM 764 C C . ILE A 1 95 ? 11.918 29.122 41.619 1.00 24.75 95 ILE A C 1
ATOM 766 O O . ILE A 1 95 ? 12.829 28.555 41.019 1.00 24.75 95 ILE A O 1
ATOM 770 N N . GLU A 1 96 ? 11.632 28.912 42.900 1.00 23.38 96 GLU A N 1
ATOM 771 C CA . GLU A 1 96 ? 12.366 28.236 43.965 1.00 23.38 96 GLU A CA 1
ATOM 772 C C . GLU A 1 96 ? 12.350 26.695 43.966 1.00 23.38 96 GLU A C 1
ATOM 774 O O . GLU A 1 96 ? 11.455 26.020 43.465 1.00 23.38 96 GLU A O 1
ATOM 779 N N . SER A 1 97 ? 13.358 26.175 44.665 1.00 23.56 97 SER A N 1
ATOM 780 C CA . SER A 1 97 ? 13.462 24.867 45.313 1.00 23.56 97 SER A CA 1
ATOM 781 C C . SER A 1 97 ? 12.399 24.622 46.394 1.00 23.56 97 SER A C 1
ATOM 783 O O . SER A 1 97 ? 12.109 25.553 47.132 1.00 23.56 97 SER A O 1
ATOM 785 N N . TYR A 1 98 ? 11.979 23.365 46.612 1.00 22.48 98 TYR A N 1
ATOM 786 C CA . TYR A 1 98 ? 12.072 22.675 47.919 1.00 22.48 98 TYR A CA 1
ATOM 787 C C . TYR A 1 98 ? 11.658 21.185 47.860 1.00 22.48 98 TYR A C 1
ATOM 789 O O . TYR A 1 98 ? 10.613 20.833 47.332 1.00 22.48 98 TYR A O 1
ATOM 797 N N . ASN A 1 99 ? 12.488 20.373 48.533 1.00 23.23 99 ASN A N 1
ATOM 798 C CA . ASN A 1 99 ? 12.209 19.181 49.352 1.00 23.23 99 ASN A CA 1
ATOM 799 C C . ASN A 1 99 ? 11.527 17.922 48.786 1.00 23.23 99 ASN A C 1
ATOM 801 O O . ASN A 1 99 ? 10.319 17.896 48.610 1.00 23.23 99 ASN A O 1
ATOM 805 N N . THR A 1 100 ? 12.275 16.809 48.863 1.00 25.64 100 THR A N 1
ATOM 806 C CA . THR A 1 100 ? 11.994 15.717 49.826 1.00 25.64 100 THR A CA 1
ATOM 807 C C . THR A 1 100 ? 13.298 15.030 50.283 1.00 25.64 100 THR A C 1
ATOM 809 O O . THR A 1 100 ? 13.925 14.299 49.523 1.00 25.64 100 THR A O 1
ATOM 812 N N . ASN A 1 101 ? 13.691 15.264 51.543 1.00 26.70 101 ASN A N 1
ATOM 813 C CA . ASN A 1 101 ? 14.345 14.274 52.424 1.00 26.70 101 ASN A CA 1
ATOM 814 C C . ASN A 1 101 ? 13.330 13.138 52.698 1.00 26.70 101 ASN A C 1
ATOM 816 O O . ASN A 1 101 ? 12.135 13.393 52.598 1.00 26.70 101 ASN A O 1
ATOM 820 N N . SER A 1 102 ? 13.627 11.914 53.123 1.00 25.88 102 SER A N 1
ATOM 821 C CA . SER A 1 102 ? 14.826 11.136 53.452 1.00 25.88 102 SER A CA 1
ATOM 822 C C . SER A 1 102 ? 14.318 9.733 53.818 1.00 25.88 102 SER A C 1
ATOM 824 O O . SER A 1 102 ? 13.228 9.644 54.366 1.00 25.88 102 SER A O 1
ATOM 826 N N . ASP A 1 103 ? 15.111 8.688 53.584 1.00 25.69 103 ASP A N 1
ATOM 827 C CA . ASP A 1 103 ? 15.380 7.581 54.530 1.00 25.69 103 ASP A CA 1
ATOM 828 C C . ASP A 1 103 ? 16.394 6.647 53.844 1.00 25.69 103 ASP A C 1
ATOM 830 O O . ASP A 1 103 ? 16.096 5.973 52.866 1.00 25.69 103 ASP A O 1
ATOM 834 N N . LYS A 1 104 ? 17.702 6.832 54.062 1.00 28.66 104 LYS A N 1
ATOM 835 C CA . LYS A 1 104 ? 18.517 6.247 55.145 1.00 28.66 104 LYS A CA 1
ATOM 836 C C . LYS A 1 104 ? 18.334 4.733 55.302 1.00 28.66 104 LYS A C 1
ATOM 838 O O . LYS A 1 104 ? 17.458 4.277 56.019 1.00 28.66 104 LYS A O 1
ATOM 843 N N . ASN A 1 105 ? 19.266 3.975 54.722 1.00 30.00 105 ASN A N 1
ATOM 844 C CA . ASN A 1 105 ? 20.165 3.107 55.491 1.00 30.00 105 ASN A CA 1
ATOM 845 C C . ASN A 1 105 ? 21.312 2.621 54.597 1.00 30.00 105 ASN A C 1
ATOM 847 O O . ASN A 1 105 ? 21.164 1.704 53.796 1.00 30.00 105 ASN A O 1
ATOM 851 N N . GLY A 1 106 ? 22.472 3.263 54.743 1.00 24.91 106 GLY A N 1
ATOM 852 C CA . GLY A 1 106 ? 23.745 2.742 54.266 1.00 24.91 106 GLY A CA 1
ATOM 853 C C . GLY A 1 106 ? 24.520 2.150 55.435 1.00 24.91 106 GLY A C 1
ATOM 854 O O . GLY A 1 106 ? 24.628 2.799 56.471 1.00 24.91 106 GLY A O 1
ATOM 855 N N . ILE A 1 107 ? 25.104 0.965 55.247 1.00 27.27 107 ILE A N 1
ATOM 856 C CA . ILE A 1 107 ? 26.290 0.531 55.994 1.00 27.27 107 ILE A CA 1
ATOM 857 C C . ILE A 1 107 ? 27.297 -0.079 55.009 1.00 27.27 107 ILE A C 1
ATOM 859 O O . ILE A 1 107 ? 27.141 -1.188 54.515 1.00 27.27 107 ILE A O 1
ATOM 863 N N . SER A 1 108 ? 28.299 0.751 54.709 1.00 28.70 108 SER A N 1
ATOM 864 C CA . SER A 1 108 ? 29.744 0.489 54.697 1.00 28.70 108 SER A CA 1
ATOM 865 C C . SER A 1 108 ? 30.276 -0.863 54.200 1.00 28.70 108 SER A C 1
ATOM 867 O O . SER A 1 108 ? 30.305 -1.866 54.909 1.00 28.70 108 SER A O 1
ATOM 869 N N . VAL A 1 109 ? 30.915 -0.793 53.031 1.00 32.41 109 VAL A N 1
ATOM 870 C CA . VAL A 1 109 ? 31.962 -1.699 52.546 1.00 32.41 109 VAL A CA 1
ATOM 871 C C . VAL A 1 109 ? 33.184 -1.596 53.470 1.00 32.41 109 VAL A C 1
ATOM 873 O O . VAL A 1 109 ? 34.002 -0.697 53.276 1.00 32.41 109 VAL A O 1
ATOM 876 N N . LYS A 1 110 ? 33.316 -2.475 54.479 1.00 34.03 110 LYS A N 1
ATOM 877 C CA . LYS A 1 110 ? 34.604 -2.680 55.180 1.00 34.03 110 LYS A CA 1
ATOM 878 C C . LYS A 1 110 ? 34.786 -3.934 56.050 1.00 34.03 110 LYS A C 1
ATOM 880 O O . LYS A 1 110 ? 35.718 -3.936 56.836 1.00 34.03 110 LYS A O 1
ATOM 885 N N . ASP A 1 111 ? 34.034 -5.018 55.845 1.00 30.28 111 ASP A N 1
ATOM 886 C CA . ASP A 1 111 ? 34.288 -6.290 56.549 1.00 30.28 111 ASP A CA 1
ATOM 887 C C . ASP A 1 111 ? 34.422 -7.465 55.568 1.00 30.28 111 ASP A C 1
ATOM 889 O O . ASP A 1 111 ? 33.491 -8.220 55.292 1.00 30.28 111 ASP A O 1
ATOM 893 N N . ARG A 1 112 ? 35.623 -7.624 55.011 1.00 32.69 112 ARG A N 1
ATOM 894 C CA . ARG A 1 112 ? 36.112 -8.900 54.478 1.00 32.69 112 ARG A CA 1
ATOM 895 C C . ARG A 1 112 ? 37.543 -9.065 54.974 1.00 32.69 112 ARG A C 1
ATOM 897 O O . ARG A 1 112 ? 38.343 -8.156 54.792 1.00 32.69 112 ARG A O 1
ATOM 904 N N . ILE A 1 113 ? 37.828 -10.261 55.496 1.00 28.41 113 ILE A N 1
ATOM 905 C CA . ILE A 1 113 ? 39.115 -10.790 55.987 1.00 28.41 113 ILE A CA 1
ATOM 906 C C . ILE A 1 113 ? 39.254 -10.748 57.520 1.00 28.41 113 ILE A C 1
ATOM 908 O O . ILE A 1 113 ? 39.837 -9.828 58.078 1.00 28.41 113 ILE A O 1
ATOM 912 N N . ALA A 1 114 ? 38.796 -11.820 58.178 1.00 27.77 114 ALA A N 1
ATOM 913 C CA . ALA A 1 114 ? 39.548 -12.489 59.244 1.00 27.77 114 ALA A CA 1
ATOM 914 C C . ALA A 1 114 ? 38.965 -13.887 59.543 1.00 27.77 114 ALA A C 1
ATOM 916 O O . ALA A 1 114 ? 37.784 -14.027 59.834 1.00 27.77 114 ALA A O 1
ATOM 917 N N . ALA A 1 115 ? 39.858 -14.879 59.515 1.00 28.34 115 ALA A N 1
ATOM 918 C CA . ALA A 1 115 ? 39.827 -16.152 60.239 1.00 28.34 115 ALA A CA 1
ATOM 919 C C . ALA A 1 115 ? 38.769 -17.221 59.880 1.00 28.34 115 ALA A C 1
ATOM 921 O O . ALA A 1 115 ? 37.707 -17.303 60.483 1.00 28.34 115 ALA A O 1
ATOM 922 N N . HIS A 1 116 ? 39.186 -18.197 59.066 1.00 28.30 116 HIS A N 1
ATOM 923 C CA . HIS A 1 116 ? 39.511 -19.514 59.630 1.00 28.30 116 HIS A CA 1
ATOM 924 C C . HIS A 1 116 ? 40.546 -20.247 58.766 1.00 28.30 116 HIS A C 1
ATOM 926 O O . HIS A 1 116 ? 40.340 -20.514 57.585 1.00 28.30 116 HIS A O 1
ATOM 932 N N . GLU A 1 117 ? 41.689 -20.526 59.390 1.00 28.95 117 GLU A N 1
ATOM 933 C CA . GLU A 1 117 ? 42.783 -21.334 58.871 1.00 28.95 117 GLU A CA 1
ATOM 934 C C . GLU A 1 117 ? 42.479 -22.838 58.990 1.00 28.95 117 GLU A C 1
ATOM 936 O O . GLU A 1 117 ? 42.076 -23.328 60.040 1.00 28.95 117 GLU A O 1
ATOM 941 N N . VAL A 1 118 ? 42.758 -23.529 57.881 1.00 28.70 118 VAL A N 1
ATOM 942 C CA . VAL A 1 118 ? 43.428 -24.835 57.738 1.00 28.70 118 VAL A CA 1
ATOM 943 C C . VAL A 1 118 ? 42.799 -26.079 58.388 1.00 28.70 118 VAL A C 1
ATOM 945 O O . VAL A 1 118 ? 42.959 -26.353 59.574 1.00 28.70 118 VAL A O 1
ATOM 948 N N . LYS A 1 119 ? 42.340 -26.988 57.515 1.00 26.59 119 LYS A N 1
ATOM 949 C CA . LYS A 1 119 ? 42.868 -28.363 57.494 1.00 26.59 119 LYS A CA 1
ATOM 950 C C . LYS A 1 119 ? 43.275 -28.746 56.074 1.00 26.59 119 LYS A C 1
ATOM 952 O O . LYS A 1 119 ? 42.456 -28.806 55.165 1.00 26.59 119 LYS A O 1
ATOM 957 N N . SER A 1 120 ? 44.575 -28.953 55.909 1.00 32.72 120 SER A N 1
ATOM 958 C CA . SER A 1 120 ? 45.212 -29.551 54.746 1.00 32.72 120 SER A CA 1
ATOM 959 C C . SER A 1 120 ? 44.964 -31.058 54.748 1.00 32.72 120 SER A C 1
ATOM 961 O O . SER A 1 120 ? 45.483 -31.756 55.619 1.00 32.72 120 SER A O 1
ATOM 963 N N . GLU A 1 121 ? 44.243 -31.563 53.755 1.00 30.31 121 GLU A N 1
ATOM 964 C CA . GLU A 1 121 ? 44.331 -32.966 53.356 1.00 30.31 121 GLU A CA 1
ATOM 965 C C . GLU A 1 121 ? 44.695 -33.038 51.874 1.00 30.31 121 GLU A C 1
ATOM 967 O O . GLU A 1 121 ? 44.224 -32.262 51.042 1.00 30.31 121 GLU A O 1
ATOM 972 N N . ASN A 1 122 ? 45.648 -33.923 51.599 1.00 39.25 122 ASN A N 1
ATOM 973 C CA . ASN A 1 122 ? 46.354 -34.096 50.341 1.00 39.25 122 ASN A CA 1
ATOM 974 C C . ASN A 1 122 ? 45.389 -34.298 49.167 1.00 39.25 122 ASN A C 1
ATOM 976 O O . ASN A 1 122 ? 44.749 -35.343 49.069 1.00 39.25 122 ASN A O 1
ATOM 980 N N . VAL A 1 123 ? 45.344 -33.336 48.240 1.00 34.53 123 VAL A N 1
ATOM 981 C CA . VAL A 1 123 ? 44.716 -33.536 46.930 1.00 34.53 123 VAL A CA 1
ATOM 982 C C . VAL A 1 123 ? 45.805 -33.779 45.899 1.00 34.53 123 VAL A C 1
ATOM 984 O O . VAL A 1 123 ? 46.648 -32.926 45.616 1.00 34.53 123 VAL A O 1
ATOM 987 N N . ASP A 1 124 ? 45.747 -34.998 45.388 1.00 35.44 124 ASP A N 1
ATOM 988 C CA . ASP A 1 124 ? 46.612 -35.637 44.418 1.00 35.44 124 ASP A CA 1
ATOM 989 C C . ASP A 1 124 ? 46.853 -34.784 43.153 1.00 35.44 124 ASP A C 1
ATOM 991 O O . ASP A 1 124 ? 45.941 -34.180 42.571 1.00 35.44 124 ASP A O 1
ATOM 995 N N . PHE A 1 125 ? 48.117 -34.746 42.722 1.00 36.56 125 PHE A N 1
ATOM 996 C CA . PHE A 1 125 ? 48.640 -33.921 41.622 1.00 36.56 125 PHE A CA 1
ATOM 997 C C . PHE A 1 125 ? 48.116 -34.378 40.240 1.00 36.56 125 PHE A C 1
ATOM 999 O O . PHE A 1 125 ? 48.294 -33.676 39.244 1.00 36.56 125 PHE A O 1
ATOM 1006 N N . SER A 1 126 ? 47.427 -35.524 40.180 1.00 39.56 126 SER A N 1
ATOM 1007 C CA . SER A 1 126 ? 46.784 -36.085 38.983 1.00 39.56 126 SER A CA 1
ATOM 1008 C C . SER A 1 126 ? 45.481 -35.354 38.597 1.00 39.56 126 SER A C 1
ATOM 1010 O O . SER A 1 126 ? 45.221 -35.109 37.418 1.00 39.56 126 SER A O 1
ATOM 1012 N N . THR A 1 127 ? 44.710 -34.885 39.582 1.00 35.75 127 THR A N 1
ATOM 1013 C CA . THR A 1 127 ? 43.387 -34.261 39.383 1.00 35.75 127 THR A CA 1
ATOM 1014 C C . THR A 1 127 ? 43.446 -32.834 38.826 1.00 35.75 127 THR A C 1
ATOM 1016 O O . THR A 1 127 ? 42.568 -32.420 38.069 1.00 35.75 127 THR A O 1
ATOM 1019 N N . LYS A 1 128 ? 44.506 -32.070 39.129 1.00 37.78 128 LYS A N 1
ATOM 1020 C CA . LYS A 1 128 ? 44.681 -30.699 38.604 1.00 37.78 128 LYS A CA 1
ATOM 1021 C C . LYS A 1 128 ? 44.993 -30.657 37.107 1.00 37.78 128 LYS A C 1
ATOM 1023 O O . LYS A 1 128 ? 44.721 -29.643 36.470 1.00 37.78 128 LYS A O 1
ATOM 1028 N N . LYS A 1 129 ? 45.531 -31.740 36.537 1.00 38.53 129 LYS A N 1
ATOM 1029 C CA . LYS A 1 129 ? 45.833 -31.819 35.103 1.00 38.53 129 LYS A CA 1
ATOM 1030 C C . LYS A 1 129 ? 44.577 -32.133 34.276 1.00 38.53 129 LYS A C 1
ATOM 1032 O O . LYS A 1 129 ? 44.351 -31.474 33.269 1.00 38.53 129 LYS A O 1
ATOM 1037 N N . MET A 1 130 ? 43.700 -33.014 34.774 1.00 35.88 130 MET A N 1
ATOM 1038 C CA . MET A 1 130 ? 42.413 -33.335 34.128 1.00 35.88 130 MET A CA 1
ATOM 1039 C C . MET A 1 130 ? 41.387 -32.192 34.181 1.00 35.88 130 MET A C 1
ATOM 1041 O O . MET A 1 130 ? 40.665 -31.978 33.211 1.00 35.88 130 MET A O 1
ATOM 1045 N N . ILE A 1 131 ? 41.330 -31.419 35.275 1.00 40.69 131 ILE A N 1
ATOM 1046 C CA . ILE A 1 131 ? 40.405 -30.271 35.373 1.00 40.69 131 ILE A CA 1
ATOM 1047 C C . ILE A 1 131 ? 40.808 -29.154 34.395 1.00 40.69 131 ILE A C 1
ATOM 1049 O O . ILE A 1 131 ? 39.944 -28.476 33.845 1.00 40.69 131 ILE A O 1
ATOM 1053 N N . ASN A 1 132 ? 42.107 -28.995 34.124 1.00 40.44 132 ASN A N 1
ATOM 1054 C CA . ASN A 1 132 ? 42.603 -27.983 33.192 1.00 40.44 132 ASN A CA 1
ATOM 1055 C C . ASN A 1 132 ? 42.405 -28.401 31.721 1.00 40.44 132 ASN A C 1
ATOM 1057 O O . ASN A 1 132 ? 42.099 -27.559 30.886 1.00 40.44 132 ASN A O 1
ATOM 1061 N N . GLU A 1 133 ? 42.509 -29.695 31.397 1.00 42.12 133 GLU A N 1
ATOM 1062 C CA . GLU A 1 133 ? 42.264 -30.205 30.037 1.00 42.12 133 GLU A CA 1
ATOM 1063 C C . GLU A 1 133 ? 40.774 -30.153 29.653 1.00 42.12 133 GLU A C 1
ATOM 1065 O O . GLU A 1 133 ? 40.453 -29.686 28.562 1.00 42.12 133 GLU A O 1
ATOM 1070 N N . ASN A 1 134 ? 39.849 -30.501 30.556 1.00 43.75 134 ASN A N 1
ATOM 1071 C CA . ASN A 1 134 ? 38.407 -30.417 30.270 1.00 43.75 134 ASN A CA 1
ATOM 1072 C C . ASN A 1 134 ? 37.899 -28.968 30.150 1.00 43.75 134 ASN A C 1
ATOM 1074 O O . ASN A 1 134 ? 37.040 -28.691 29.315 1.00 43.75 134 ASN A O 1
ATOM 1078 N N . PHE A 1 135 ? 38.459 -28.028 30.921 1.00 39.88 135 PHE A N 1
ATOM 1079 C CA . PHE A 1 135 ? 38.090 -26.609 30.831 1.00 39.88 135 PHE A CA 1
ATOM 1080 C C . PHE A 1 135 ? 38.594 -25.956 29.531 1.00 39.88 135 PHE A C 1
ATOM 1082 O O . PHE A 1 135 ? 37.909 -25.115 28.952 1.00 39.88 135 PHE A O 1
ATOM 1089 N N . ILE A 1 136 ? 39.766 -26.377 29.037 1.00 46.38 136 ILE A N 1
ATOM 1090 C CA . ILE A 1 136 ? 40.314 -25.925 27.749 1.00 46.38 136 ILE A CA 1
ATOM 1091 C C . ILE A 1 136 ? 39.522 -26.529 26.578 1.00 46.38 136 ILE A C 1
ATOM 1093 O O . ILE A 1 136 ? 39.256 -25.830 25.604 1.00 46.38 136 ILE A O 1
ATOM 1097 N N . VAL A 1 137 ? 39.090 -27.792 26.659 1.00 51.28 137 VAL A N 1
ATOM 1098 C CA . VAL A 1 137 ? 38.280 -28.422 25.598 1.00 51.28 137 VAL A CA 1
ATOM 1099 C C . VAL A 1 137 ? 36.888 -27.784 25.497 1.00 51.28 137 VAL A C 1
ATOM 1101 O O . VAL A 1 137 ? 36.475 -27.430 24.393 1.00 51.28 137 VAL A O 1
ATOM 1104 N N . GLU A 1 138 ? 36.205 -27.526 26.620 1.00 46.06 138 GLU A N 1
ATOM 1105 C CA . GLU A 1 138 ? 34.910 -26.823 26.614 1.00 46.06 138 GLU A CA 1
ATOM 1106 C C . GLU A 1 138 ? 35.022 -25.359 26.156 1.00 46.06 138 GLU A C 1
ATOM 1108 O O . GLU A 1 138 ? 34.107 -24.849 25.497 1.00 46.06 138 GLU A O 1
ATOM 1113 N N . SER A 1 139 ? 36.124 -24.660 26.471 1.00 48.12 139 SER A N 1
ATOM 1114 C CA . SER A 1 139 ? 36.324 -23.286 25.990 1.00 48.12 139 SER A CA 1
ATOM 1115 C C . SER A 1 139 ? 36.594 -23.254 24.484 1.00 48.12 139 SER A C 1
ATOM 1117 O O . SER A 1 139 ? 36.035 -22.409 23.787 1.00 48.12 139 SER A O 1
ATOM 1119 N N . VAL A 1 140 ? 37.380 -24.205 23.968 1.00 50.84 140 VAL A N 1
ATOM 1120 C CA . VAL A 1 140 ? 37.690 -24.329 22.536 1.00 50.84 140 VAL A CA 1
ATOM 1121 C C . VAL A 1 140 ? 36.463 -24.773 21.732 1.00 50.84 140 VAL A C 1
ATOM 1123 O O . VAL A 1 140 ? 36.261 -24.278 20.625 1.00 50.84 140 VAL A O 1
ATOM 1126 N N . GLU A 1 141 ? 35.600 -25.646 22.259 1.00 51.53 141 GLU A N 1
ATOM 1127 C CA . GLU A 1 141 ? 34.348 -26.025 21.583 1.00 51.53 141 GLU A CA 1
ATOM 1128 C C . GLU A 1 141 ? 33.332 -24.879 21.527 1.00 51.53 141 GLU A C 1
ATOM 1130 O O . GLU A 1 141 ? 32.720 -24.663 20.478 1.00 51.53 141 GLU A O 1
ATOM 1135 N N . LYS A 1 142 ? 33.189 -24.088 22.600 1.00 51.38 142 LYS A N 1
ATOM 1136 C CA . LYS A 1 142 ? 32.346 -22.878 22.585 1.00 51.38 142 LYS A CA 1
ATOM 1137 C C . LYS A 1 142 ? 32.862 -21.834 21.596 1.00 51.38 142 LYS A C 1
ATOM 1139 O O . LYS A 1 142 ? 32.073 -21.241 20.862 1.00 51.38 142 LYS A O 1
ATOM 1144 N N . GLU A 1 143 ? 34.175 -21.645 21.528 1.00 50.50 143 GLU A N 1
ATOM 1145 C CA . GLU A 1 143 ? 34.803 -20.711 20.593 1.00 50.50 143 GLU A CA 1
ATOM 1146 C C . GLU A 1 143 ? 34.687 -21.199 19.138 1.00 50.50 143 GLU A C 1
ATOM 1148 O O . GLU A 1 143 ? 34.334 -20.427 18.247 1.00 50.50 143 GLU A O 1
ATOM 1153 N N . LYS A 1 144 ? 34.848 -22.505 18.893 1.00 56.16 144 LYS A N 1
ATOM 1154 C CA . LYS A 1 144 ? 34.644 -23.133 17.578 1.00 56.16 144 LYS A CA 1
ATOM 1155 C C . LYS A 1 144 ? 33.186 -23.053 17.116 1.00 56.16 144 LYS A C 1
ATOM 1157 O O . LYS A 1 144 ? 32.942 -22.817 15.933 1.00 56.16 144 LYS A O 1
ATOM 1162 N N . ASN A 1 145 ? 32.226 -23.200 18.027 1.00 52.41 145 ASN A N 1
ATOM 1163 C CA . ASN A 1 145 ? 30.803 -23.038 17.726 1.00 52.41 145 ASN A CA 1
ATOM 1164 C C . ASN A 1 145 ? 30.451 -21.577 17.410 1.00 52.41 145 ASN A C 1
ATOM 1166 O O . ASN A 1 145 ? 29.771 -21.339 16.414 1.00 52.41 145 ASN A O 1
ATOM 1170 N N . ASN A 1 146 ? 31.002 -20.607 18.148 1.00 54.81 146 ASN A N 1
ATOM 1171 C CA . ASN A 1 146 ? 30.860 -19.181 17.826 1.00 54.81 146 ASN A CA 1
ATOM 1172 C C . ASN A 1 146 ? 31.470 -18.824 16.462 1.00 54.81 146 ASN A C 1
ATOM 1174 O O . ASN A 1 146 ? 30.848 -18.112 15.676 1.00 54.81 146 ASN A O 1
ATOM 1178 N N . ILE A 1 147 ? 32.656 -19.348 16.138 1.00 61.03 147 ILE A N 1
ATOM 1179 C CA . ILE A 1 147 ? 33.300 -19.122 14.835 1.00 61.03 147 ILE A CA 1
ATOM 1180 C C . ILE A 1 147 ? 32.473 -19.750 13.706 1.00 61.03 147 ILE A C 1
ATOM 1182 O O . ILE A 1 147 ? 32.272 -19.126 12.667 1.00 61.03 147 ILE A O 1
ATOM 1186 N N . ASN A 1 148 ? 31.953 -20.965 13.894 1.00 54.09 148 ASN A N 1
ATOM 1187 C CA . ASN A 1 148 ? 31.098 -21.619 12.901 1.00 54.09 148 ASN A CA 1
ATOM 1188 C C . ASN A 1 148 ? 29.764 -20.884 12.706 1.00 54.09 148 ASN A C 1
ATOM 1190 O O . ASN A 1 148 ? 29.294 -20.778 11.570 1.00 54.09 148 ASN A O 1
ATOM 1194 N N . GLN A 1 149 ? 29.185 -20.342 13.777 1.00 52.12 149 GLN A N 1
ATOM 1195 C CA . GLN A 1 149 ? 27.989 -19.508 13.714 1.00 52.12 149 GLN A CA 1
ATOM 1196 C C . GLN A 1 149 ? 28.269 -18.209 12.941 1.00 52.12 149 GLN A C 1
ATOM 1198 O O . GLN A 1 149 ? 27.605 -17.953 11.938 1.00 52.12 149 GLN A O 1
ATOM 1203 N N . GLN A 1 150 ? 29.344 -17.486 13.272 1.00 50.72 150 GLN A N 1
ATOM 1204 C CA . GLN A 1 150 ? 29.768 -16.277 12.549 1.00 50.72 150 GLN A CA 1
ATOM 1205 C C . GLN A 1 150 ? 30.127 -16.543 11.078 1.00 50.72 150 GLN A C 1
ATOM 1207 O O . GLN A 1 150 ? 29.877 -15.713 10.204 1.00 50.72 150 GLN A O 1
ATOM 1212 N N . LEU A 1 151 ? 30.724 -17.695 10.759 1.00 58.00 151 LEU A N 1
ATOM 1213 C CA . LEU A 1 151 ? 31.018 -18.091 9.377 1.00 58.00 151 LEU A CA 1
ATOM 1214 C C . LEU A 1 151 ? 29.745 -18.422 8.591 1.00 58.00 151 LEU A C 1
ATOM 1216 O O . LEU A 1 151 ? 29.707 -18.208 7.378 1.00 58.00 151 LEU A O 1
ATOM 1220 N N . THR A 1 152 ? 28.721 -18.949 9.259 1.00 56.53 152 THR A N 1
ATOM 1221 C CA . THR A 1 152 ? 27.420 -19.250 8.649 1.00 56.53 152 THR A CA 1
ATOM 1222 C C . THR A 1 152 ? 26.624 -17.965 8.425 1.00 56.53 152 THR A C 1
ATOM 1224 O O . THR A 1 152 ? 26.148 -17.744 7.314 1.00 56.53 152 THR A O 1
ATOM 1227 N N . GLU A 1 153 ? 26.598 -17.064 9.408 1.00 51.47 153 GLU A N 1
ATOM 1228 C CA . GLU A 1 153 ? 26.021 -15.716 9.303 1.00 51.47 153 GLU A CA 1
ATOM 1229 C C . GLU A 1 153 ? 26.690 -14.903 8.182 1.00 51.47 153 GLU A C 1
ATOM 1231 O O . GLU A 1 153 ? 26.004 -14.356 7.323 1.00 51.47 153 GLU A O 1
ATOM 1236 N N . ASN A 1 154 ? 28.025 -14.922 8.080 1.00 55.47 154 ASN A N 1
ATOM 1237 C CA . ASN A 1 154 ? 28.746 -14.246 6.995 1.00 55.47 154 ASN A CA 1
ATOM 1238 C C . ASN A 1 154 ? 28.486 -14.859 5.610 1.00 55.47 154 ASN A C 1
ATOM 1240 O O . ASN A 1 154 ? 28.428 -14.136 4.613 1.00 55.47 154 ASN A O 1
ATOM 1244 N N . LYS A 1 155 ? 28.340 -16.187 5.509 1.00 53.44 155 LYS A N 1
ATOM 1245 C CA . LYS A 1 155 ? 27.975 -16.846 4.242 1.00 53.44 155 LYS A CA 1
ATOM 1246 C C . LYS A 1 155 ? 26.546 -16.507 3.823 1.00 53.44 155 LYS A C 1
ATOM 1248 O O . LYS A 1 155 ? 26.320 -16.304 2.630 1.00 53.44 155 LYS A O 1
ATOM 1253 N N . ASN A 1 156 ? 25.620 -16.422 4.775 1.00 51.47 156 ASN A N 1
ATOM 1254 C CA . ASN A 1 156 ? 24.236 -16.023 4.528 1.00 51.47 156 ASN A CA 1
ATOM 1255 C C . ASN A 1 156 ? 24.163 -14.551 4.099 1.00 51.47 156 ASN A C 1
ATOM 1257 O O . ASN A 1 156 ? 23.633 -14.278 3.027 1.00 51.47 156 ASN A O 1
ATOM 1261 N N . ALA A 1 157 ? 24.846 -13.644 4.804 1.00 52.44 157 ALA A N 1
ATOM 1262 C CA . ALA A 1 157 ? 24.937 -12.231 4.430 1.00 52.44 157 ALA A CA 1
ATOM 1263 C C . ALA A 1 157 ? 25.560 -12.029 3.033 1.00 52.44 157 ALA A C 1
ATOM 1265 O O . ALA A 1 157 ? 25.077 -11.241 2.223 1.00 52.44 157 ALA A O 1
ATOM 1266 N N . GLN A 1 158 ? 26.610 -12.783 2.680 1.00 56.06 158 GLN A N 1
ATOM 1267 C CA . GLN A 1 158 ? 27.189 -12.731 1.328 1.00 56.06 158 GLN A CA 1
ATOM 1268 C C . GLN A 1 158 ? 26.252 -13.278 0.244 1.00 56.06 158 GLN A C 1
ATOM 1270 O O . GLN A 1 158 ? 26.350 -12.859 -0.913 1.00 56.06 158 GLN A O 1
ATOM 1275 N N . LYS A 1 159 ? 25.387 -14.239 0.581 1.00 57.66 159 LYS A N 1
ATOM 1276 C CA . LYS A 1 159 ? 24.372 -14.772 -0.332 1.00 57.66 159 LYS A CA 1
ATOM 1277 C C . LYS A 1 159 ? 23.255 -13.747 -0.540 1.00 57.66 159 LYS A C 1
ATOM 1279 O O . LYS A 1 159 ? 22.945 -13.460 -1.692 1.00 57.66 159 LYS A O 1
ATOM 1284 N N . GLU A 1 160 ? 22.769 -13.129 0.533 1.00 59.41 160 GLU A N 1
ATOM 1285 C CA . GLU A 1 160 ? 21.783 -12.041 0.501 1.00 59.41 160 GLU A CA 1
ATOM 1286 C C . GLU A 1 160 ? 22.288 -10.858 -0.333 1.00 59.41 160 GLU A C 1
ATOM 1288 O O . GLU A 1 160 ? 21.632 -10.459 -1.288 1.00 59.41 160 GLU A O 1
ATOM 1293 N N . VAL A 1 161 ? 23.511 -10.366 -0.102 1.00 60.22 161 VAL A N 1
ATOM 1294 C CA . VAL A 1 161 ? 24.088 -9.253 -0.888 1.00 60.22 161 VAL A CA 1
ATOM 1295 C C . VAL A 1 161 ? 24.210 -9.588 -2.382 1.00 60.22 161 VAL A C 1
ATOM 1297 O O . VAL A 1 161 ? 24.062 -8.709 -3.237 1.00 60.22 161 VAL A O 1
ATOM 1300 N N . LYS A 1 162 ? 24.485 -10.850 -2.740 1.00 59.84 162 LYS A N 1
ATOM 1301 C CA . LYS A 1 162 ? 24.519 -11.286 -4.148 1.00 59.84 162 LYS A CA 1
ATOM 1302 C C . LYS A 1 162 ? 23.126 -11.337 -4.771 1.00 59.84 162 LYS A C 1
ATOM 1304 O O . LYS A 1 162 ? 23.000 -11.021 -5.953 1.00 59.84 162 LYS A O 1
ATOM 1309 N N . GLU A 1 163 ? 22.121 -11.724 -3.997 1.00 60.84 163 GLU A N 1
ATOM 1310 C CA . GLU A 1 163 ? 20.723 -11.792 -4.418 1.00 60.84 163 GLU A CA 1
ATOM 1311 C C . GLU A 1 163 ? 20.117 -10.389 -4.580 1.00 60.84 163 GLU A C 1
ATOM 1313 O O . GLU A 1 163 ? 19.592 -10.073 -5.645 1.00 60.84 163 GLU A O 1
ATOM 1318 N N . TYR A 1 164 ? 20.354 -9.485 -3.625 1.00 60.75 164 TYR A N 1
ATOM 1319 C CA . TYR A 1 164 ? 20.012 -8.062 -3.745 1.00 60.75 164 TYR A CA 1
ATOM 1320 C C . TYR A 1 164 ? 20.630 -7.439 -5.002 1.00 60.75 164 TYR A C 1
ATOM 1322 O O . TYR A 1 164 ? 19.937 -6.831 -5.817 1.00 60.75 164 TYR A O 1
ATOM 1330 N N . ASN A 1 165 ? 21.927 -7.664 -5.242 1.00 64.12 165 ASN A N 1
ATOM 1331 C CA . ASN A 1 165 ? 22.591 -7.189 -6.459 1.00 64.12 165 ASN A CA 1
ATOM 1332 C C . ASN A 1 165 ? 22.009 -7.782 -7.754 1.00 64.12 165 ASN A C 1
ATOM 1334 O O . ASN A 1 165 ? 22.192 -7.193 -8.819 1.00 64.12 165 ASN A O 1
ATOM 1338 N N . PHE A 1 166 ? 21.350 -8.941 -7.705 1.00 68.12 166 PHE A N 1
ATOM 1339 C CA . PHE A 1 166 ? 20.635 -9.486 -8.856 1.00 68.12 166 PHE A CA 1
ATOM 1340 C C . PHE A 1 166 ? 19.333 -8.715 -9.117 1.00 68.12 166 PHE A C 1
ATOM 1342 O O . PHE A 1 166 ? 19.087 -8.339 -10.262 1.00 68.12 166 PHE A O 1
ATOM 1349 N N . TYR A 1 167 ? 18.557 -8.383 -8.084 1.00 72.94 167 TYR A N 1
ATOM 1350 C CA . TYR A 1 167 ? 17.303 -7.634 -8.241 1.00 72.94 167 TYR A CA 1
ATOM 1351 C C . TYR A 1 167 ? 17.519 -6.214 -8.779 1.00 72.94 167 TYR A C 1
ATOM 1353 O O . TYR A 1 167 ? 16.832 -5.795 -9.714 1.00 72.94 167 TYR A O 1
ATOM 1361 N N . TYR A 1 168 ? 18.556 -5.510 -8.313 1.00 79.69 168 TYR A N 1
ATOM 1362 C CA . TYR A 1 168 ? 18.920 -4.198 -8.872 1.00 79.69 168 TYR A CA 1
ATOM 1363 C C . TYR A 1 168 ? 19.377 -4.274 -10.337 1.00 79.69 168 TYR A C 1
ATOM 1365 O O . TYR A 1 168 ? 19.176 -3.327 -11.100 1.00 79.69 168 TYR A O 1
ATOM 1373 N N . LYS A 1 169 ? 19.944 -5.407 -10.778 1.00 79.81 169 LYS A N 1
ATOM 1374 C CA . LYS A 1 169 ? 20.286 -5.604 -12.196 1.00 79.81 169 LYS A CA 1
ATOM 1375 C C . LYS A 1 169 ? 19.056 -5.724 -13.084 1.00 79.81 169 LYS A C 1
ATOM 1377 O O . LYS A 1 169 ? 19.172 -5.433 -14.265 1.00 79.81 169 LYS A O 1
ATOM 1382 N N . GLU A 1 170 ? 17.897 -6.134 -12.578 1.00 83.75 170 GLU A N 1
ATOM 1383 C CA . GLU A 1 170 ? 16.672 -6.149 -13.388 1.00 83.75 170 GLU A CA 1
ATOM 1384 C C . GLU A 1 170 ? 16.124 -4.731 -13.598 1.00 83.75 170 GLU A C 1
ATOM 1386 O O . GLU A 1 170 ? 15.638 -4.404 -14.683 1.00 83.75 170 GLU A O 1
ATOM 1391 N N . LEU A 1 171 ? 16.288 -3.851 -12.606 1.00 89.19 171 LEU A N 1
ATOM 1392 C CA . LEU A 1 171 ? 15.882 -2.447 -12.699 1.00 89.19 171 LEU A CA 1
ATOM 1393 C C . LEU A 1 171 ? 16.686 -1.660 -13.739 1.00 89.19 171 LEU A C 1
ATOM 1395 O O . LEU A 1 171 ? 16.161 -0.699 -14.301 1.00 89.19 171 LEU A O 1
ATOM 1399 N N . ILE A 1 172 ? 17.911 -2.085 -14.078 1.00 87.25 172 ILE A N 1
ATOM 1400 C CA . ILE A 1 172 ? 18.693 -1.423 -15.134 1.00 87.25 172 ILE A CA 1
ATOM 1401 C C . ILE A 1 172 ? 17.942 -1.404 -16.465 1.00 87.25 172 ILE A C 1
ATOM 1403 O O . ILE A 1 172 ? 18.091 -0.452 -17.222 1.00 87.25 172 ILE A O 1
ATOM 1407 N N . TYR A 1 173 ? 17.087 -2.398 -16.739 1.00 87.81 173 TYR A N 1
ATOM 1408 C CA . TYR A 1 173 ? 16.343 -2.475 -17.995 1.00 87.81 173 TYR A CA 1
ATOM 1409 C C . TYR A 1 173 ? 15.270 -1.387 -18.122 1.00 87.81 173 TYR A C 1
ATOM 1411 O O . TYR A 1 173 ? 14.869 -1.072 -19.239 1.00 87.81 173 TYR A O 1
ATOM 1419 N N . ILE A 1 174 ? 14.853 -0.762 -17.013 1.00 88.94 174 ILE A N 1
ATOM 1420 C CA . ILE A 1 174 ? 14.025 0.458 -17.017 1.00 88.94 174 ILE A CA 1
ATOM 1421 C C . ILE A 1 174 ? 14.755 1.609 -17.704 1.00 88.94 174 ILE A C 1
ATOM 1423 O O . ILE A 1 174 ? 14.151 2.350 -18.482 1.00 88.94 174 ILE A O 1
ATOM 1427 N N . ILE A 1 175 ? 16.059 1.716 -17.466 1.00 87.69 175 ILE A N 1
ATOM 1428 C CA . ILE A 1 175 ? 16.918 2.785 -17.977 1.00 87.69 175 ILE A CA 1
ATOM 1429 C C . ILE A 1 175 ? 17.493 2.397 -19.344 1.00 87.69 175 ILE A C 1
ATOM 1431 O O . ILE A 1 175 ? 17.523 3.201 -20.275 1.00 87.69 175 ILE A O 1
ATOM 1435 N N . GLU A 1 176 ? 17.927 1.146 -19.467 1.00 84.50 176 GLU A N 1
ATOM 1436 C CA . GLU A 1 176 ? 18.601 0.572 -20.627 1.00 84.50 176 GLU A CA 1
ATOM 1437 C C . GLU A 1 176 ? 17.809 -0.626 -21.151 1.00 84.50 176 GLU A C 1
ATOM 1439 O O . GLU A 1 176 ? 18.194 -1.784 -20.952 1.00 84.50 176 GLU A O 1
ATOM 1444 N N . PRO A 1 177 ? 16.671 -0.370 -21.814 1.00 78.38 177 PRO A N 1
ATOM 1445 C CA . PRO A 1 177 ? 15.849 -1.442 -22.334 1.00 78.38 177 PRO A CA 1
ATOM 1446 C C . PRO A 1 177 ? 16.626 -2.293 -23.333 1.00 78.38 177 PRO A C 1
ATOM 1448 O O . PRO A 1 177 ? 17.419 -1.792 -24.137 1.00 78.38 177 PRO A O 1
ATOM 1451 N N . LYS A 1 178 ? 16.360 -3.603 -23.303 1.00 75.50 178 LYS A N 1
ATOM 1452 C CA . LYS A 1 178 ? 16.921 -4.551 -24.270 1.00 75.50 178 LYS A CA 1
ATOM 1453 C C . LYS A 1 178 ? 16.559 -4.134 -25.699 1.00 75.50 178 LYS A C 1
ATOM 1455 O O . LYS A 1 178 ? 15.609 -3.386 -25.928 1.00 75.50 178 LYS A O 1
ATOM 1460 N N . LYS A 1 179 ? 17.339 -4.634 -26.666 1.00 71.50 179 LYS A N 1
ATOM 1461 C CA . LYS A 1 179 ? 17.176 -4.365 -28.104 1.00 71.50 179 LYS A CA 1
ATOM 1462 C C . LYS A 1 179 ? 15.699 -4.487 -28.498 1.00 71.50 179 LYS A C 1
ATOM 1464 O O . LYS A 1 179 ? 15.137 -5.577 -28.481 1.00 71.50 179 LYS A O 1
ATOM 1469 N N . LYS A 1 180 ? 15.088 -3.353 -28.829 1.00 73.00 180 LYS A N 1
ATOM 1470 C CA . LYS A 1 180 ? 13.659 -3.266 -29.122 1.00 73.00 180 LYS A CA 1
ATOM 1471 C C . LYS A 1 180 ? 13.376 -3.647 -30.570 1.00 73.00 180 LYS A C 1
ATOM 1473 O O . LYS A 1 180 ? 14.173 -3.350 -31.463 1.00 73.00 180 LYS A O 1
ATOM 1478 N N . ILE A 1 181 ? 12.222 -4.261 -30.806 1.00 75.12 181 ILE A N 1
ATOM 1479 C CA . ILE A 1 181 ? 11.765 -4.648 -32.144 1.00 75.12 181 ILE A CA 1
ATOM 1480 C C . ILE A 1 181 ? 10.664 -3.674 -32.566 1.00 75.12 181 ILE A C 1
ATOM 1482 O O . ILE A 1 181 ? 9.845 -3.243 -31.755 1.00 75.12 181 ILE A O 1
ATOM 1486 N N . THR A 1 182 ? 10.642 -3.287 -33.841 1.00 74.81 182 THR A N 1
ATOM 1487 C CA . THR A 1 182 ? 9.515 -2.503 -34.362 1.00 74.81 182 THR A CA 1
ATOM 1488 C C . THR A 1 182 ? 8.312 -3.432 -34.487 1.00 74.81 182 THR A C 1
ATOM 1490 O O . THR A 1 182 ? 8.342 -4.369 -35.281 1.00 74.81 182 THR A O 1
ATOM 1493 N N . GLN A 1 183 ? 7.270 -3.189 -33.692 1.00 76.31 183 GLN A N 1
ATOM 1494 C CA . GLN A 1 183 ? 6.033 -3.968 -33.705 1.00 76.31 183 GLN A CA 1
ATOM 1495 C C . GLN A 1 183 ? 4.844 -3.058 -34.021 1.00 76.31 183 GLN A C 1
ATOM 1497 O O . GLN A 1 183 ? 4.674 -2.005 -33.399 1.00 76.31 183 GLN A O 1
ATOM 1502 N N . SER A 1 184 ? 4.012 -3.476 -34.976 1.00 80.44 184 SER A N 1
ATOM 1503 C CA . SER A 1 184 ? 2.745 -2.812 -35.287 1.00 80.44 184 SER A CA 1
ATOM 1504 C C . SER A 1 184 ? 1.690 -3.139 -34.233 1.00 80.44 184 SER A C 1
ATOM 1506 O O . SER A 1 184 ? 1.523 -4.308 -33.874 1.00 80.44 184 SER A O 1
ATOM 1508 N N . PHE A 1 185 ? 0.948 -2.136 -33.778 1.00 85.25 185 PHE A N 1
ATOM 1509 C CA . PHE A 1 185 ? -0.122 -2.314 -32.802 1.00 85.25 185 PHE A CA 1
ATOM 1510 C C . PHE A 1 185 ? -1.386 -2.935 -33.419 1.00 85.25 185 PHE A C 1
ATOM 1512 O O . PHE A 1 185 ? -1.786 -2.583 -34.529 1.00 85.25 185 PHE A O 1
ATOM 1519 N N . LYS A 1 186 ? -2.055 -3.820 -32.671 1.00 83.94 186 LYS A N 1
ATOM 1520 C CA . LYS A 1 186 ? -3.353 -4.412 -33.029 1.00 83.94 186 LYS A CA 1
ATOM 1521 C C . LYS A 1 186 ? -4.401 -3.993 -31.997 1.00 83.94 186 LYS A C 1
ATOM 1523 O O . LYS A 1 186 ? -4.132 -4.034 -30.806 1.00 83.94 186 LYS A O 1
ATOM 1528 N N . VAL A 1 187 ? -5.593 -3.605 -32.455 1.00 76.38 187 VAL A N 1
ATOM 1529 C CA . VAL A 1 187 ? -6.653 -3.048 -31.587 1.00 76.38 187 VAL A CA 1
ATOM 1530 C C . VAL A 1 187 ? -7.362 -4.124 -30.750 1.00 76.38 187 VAL A C 1
ATOM 1532 O O . VAL A 1 187 ? -7.827 -3.833 -29.656 1.00 76.38 187 VAL A O 1
ATOM 1535 N N . ASN A 1 188 ? -7.399 -5.370 -31.233 1.00 84.19 188 ASN A N 1
ATOM 1536 C CA . ASN A 1 188 ? -8.054 -6.500 -30.567 1.00 84.19 188 ASN A CA 1
ATOM 1537 C C . ASN A 1 188 ? -7.011 -7.421 -29.927 1.00 84.19 188 ASN A C 1
ATOM 1539 O O . ASN A 1 188 ? -6.789 -8.529 -30.414 1.00 84.19 188 ASN A O 1
ATOM 1543 N N . ILE A 1 189 ? -6.330 -6.936 -28.894 1.00 91.44 189 ILE A N 1
ATOM 1544 C CA . ILE A 1 189 ? -5.372 -7.732 -28.118 1.00 91.44 189 ILE A CA 1
ATOM 1545 C C . ILE A 1 189 ? -5.841 -7.852 -26.673 1.00 91.44 189 ILE A C 1
ATOM 1547 O O . ILE A 1 189 ? -6.576 -6.997 -26.184 1.00 91.44 189 ILE A O 1
ATOM 1551 N N . ALA A 1 190 ? -5.437 -8.922 -25.998 1.00 92.75 190 ALA A N 1
ATOM 1552 C CA . ALA A 1 190 ? -5.708 -9.101 -24.574 1.00 92.75 190 ALA A CA 1
ATOM 1553 C C . ALA A 1 190 ? -4.753 -8.247 -23.708 1.00 92.75 190 ALA A C 1
ATOM 1555 O O . ALA A 1 190 ? -3.653 -7.917 -24.158 1.00 92.75 190 ALA A O 1
ATOM 1556 N N . PRO A 1 191 ? -5.084 -7.953 -22.430 1.00 92.25 191 PRO A N 1
ATOM 1557 C CA . PRO A 1 191 ? -4.190 -7.225 -21.521 1.00 92.25 191 PRO A CA 1
ATOM 1558 C C . PRO A 1 191 ? -2.780 -7.822 -21.419 1.00 92.25 191 PRO A C 1
ATOM 1560 O O . PRO A 1 191 ? -1.802 -7.083 -21.430 1.00 92.25 191 PRO A O 1
ATOM 1563 N N . LYS A 1 192 ? -2.666 -9.156 -21.410 1.00 94.06 192 LYS A N 1
ATOM 1564 C CA . LYS A 1 192 ? -1.377 -9.859 -21.454 1.00 94.06 192 LYS A CA 1
ATOM 1565 C C . LYS A 1 192 ? -0.557 -9.488 -22.690 1.00 94.06 192 LYS A C 1
ATOM 1567 O O . LYS A 1 192 ? 0.587 -9.075 -22.569 1.00 94.06 192 LYS A O 1
ATOM 1572 N N . GLU A 1 193 ? -1.162 -9.609 -23.868 1.00 91.81 193 GLU A N 1
ATOM 1573 C CA . GLU A 1 193 ? -0.506 -9.303 -25.143 1.00 91.81 193 GLU A CA 1
ATOM 1574 C C . GLU A 1 193 ? -0.147 -7.817 -25.247 1.00 91.81 193 GLU A C 1
ATOM 1576 O O . GLU A 1 193 ? 0.853 -7.461 -25.865 1.00 91.81 193 GLU A O 1
ATOM 1581 N N . PHE A 1 194 ? -0.943 -6.941 -24.624 1.00 92.25 194 PHE A N 1
ATOM 1582 C CA . PHE A 1 194 ? -0.620 -5.525 -24.508 1.00 92.25 194 PHE A CA 1
ATOM 1583 C C . PHE A 1 194 ? 0.630 -5.290 -23.655 1.00 92.25 194 PHE A C 1
ATOM 1585 O O . PHE A 1 194 ? 1.509 -4.546 -24.081 1.00 92.25 194 PHE A O 1
ATOM 1592 N N . VAL A 1 195 ? 0.744 -5.932 -22.489 1.00 91.50 195 VAL A N 1
ATOM 1593 C CA . VAL A 1 195 ? 1.946 -5.835 -21.643 1.00 91.50 195 VAL A CA 1
ATOM 1594 C C . VAL A 1 195 ? 3.178 -6.352 -22.393 1.00 91.50 195 VAL A C 1
ATOM 1596 O O . VAL A 1 195 ? 4.190 -5.653 -22.449 1.00 91.50 195 VAL A O 1
ATOM 1599 N N . ASP A 1 196 ? 3.063 -7.502 -23.063 1.00 88.44 196 ASP A N 1
ATOM 1600 C CA . ASP A 1 196 ? 4.140 -8.070 -23.887 1.00 88.44 196 ASP A CA 1
ATOM 1601 C C . ASP A 1 196 ? 4.533 -7.119 -25.038 1.00 88.44 196 ASP A C 1
ATOM 1603 O O . ASP A 1 196 ? 5.714 -6.954 -25.361 1.00 88.44 196 ASP A O 1
ATOM 1607 N N . TYR A 1 197 ? 3.550 -6.451 -25.652 1.00 88.00 197 TYR A N 1
ATOM 1608 C CA . TYR A 1 197 ? 3.774 -5.440 -26.686 1.00 88.00 197 TYR A CA 1
ATOM 1609 C C . TYR A 1 197 ? 4.537 -4.228 -26.135 1.00 88.00 197 TYR A C 1
ATOM 1611 O O . TYR A 1 197 ? 5.516 -3.787 -26.738 1.00 88.00 197 TYR A O 1
ATOM 1619 N N . VAL A 1 198 ? 4.120 -3.689 -24.987 1.00 86.88 198 VAL A N 1
ATOM 1620 C CA . VAL A 1 198 ? 4.754 -2.514 -24.366 1.00 86.88 198 VAL A CA 1
ATOM 1621 C C . VAL A 1 198 ? 6.190 -2.819 -23.923 1.00 86.88 198 VAL A C 1
ATOM 1623 O O . VAL A 1 198 ? 7.065 -1.966 -24.090 1.00 86.88 198 VAL A O 1
ATOM 1626 N N . GLU A 1 199 ? 6.456 -4.036 -23.445 1.00 85.56 199 GLU A N 1
ATOM 1627 C CA . GLU A 1 199 ? 7.795 -4.494 -23.056 1.00 85.56 199 GLU A CA 1
ATOM 1628 C C . GLU A 1 199 ? 8.772 -4.545 -24.248 1.00 85.56 199 GLU A C 1
ATOM 1630 O O . GLU A 1 199 ? 9.949 -4.208 -24.115 1.00 85.56 199 GLU A O 1
ATOM 1635 N N . ASN A 1 200 ? 8.306 -4.944 -25.435 1.00 78.19 200 ASN A N 1
ATOM 1636 C CA . ASN A 1 200 ? 9.192 -5.294 -26.553 1.00 78.19 200 ASN A CA 1
ATOM 1637 C C . ASN A 1 200 ? 9.227 -4.263 -27.697 1.00 78.19 200 ASN A C 1
ATOM 1639 O O . ASN A 1 200 ? 10.118 -4.320 -28.557 1.00 78.19 200 ASN A O 1
ATOM 1643 N N . ALA A 1 201 ? 8.286 -3.316 -27.734 1.00 68.94 201 ALA A N 1
ATOM 1644 C CA . ALA A 1 201 ? 8.096 -2.445 -28.890 1.00 68.94 201 ALA A CA 1
ATOM 1645 C C . ALA A 1 201 ? 8.939 -1.155 -28.868 1.00 68.94 201 ALA A C 1
ATOM 1647 O O . ALA A 1 201 ? 8.990 -0.398 -27.891 1.00 68.94 201 ALA A O 1
ATOM 1648 N N . ILE A 1 202 ? 9.518 -0.821 -30.029 1.00 67.44 202 ILE A N 1
ATOM 1649 C CA . ILE A 1 202 ? 9.690 0.585 -30.427 1.00 67.44 202 ILE A CA 1
ATOM 1650 C C . ILE A 1 202 ? 8.352 1.053 -30.981 1.00 67.44 202 ILE A C 1
ATOM 1652 O O . ILE A 1 202 ? 7.875 0.542 -31.996 1.00 67.44 202 ILE A O 1
ATOM 1656 N N . PHE A 1 203 ? 7.747 2.037 -30.327 1.00 68.69 203 PHE A N 1
ATOM 1657 C CA . PHE A 1 203 ? 6.448 2.543 -30.735 1.00 68.69 203 PHE A CA 1
ATOM 1658 C C . PHE A 1 203 ? 6.523 3.276 -32.077 1.00 68.69 203 PHE A C 1
ATOM 1660 O O . PHE A 1 203 ? 7.050 4.387 -32.166 1.00 68.69 203 PHE A O 1
ATOM 1667 N N . ALA A 1 204 ? 5.922 2.693 -33.116 1.00 64.31 204 ALA A N 1
ATOM 1668 C CA . ALA A 1 204 ? 5.692 3.401 -34.368 1.00 64.31 204 ALA A CA 1
ATOM 1669 C C . ALA A 1 204 ? 4.777 4.615 -34.118 1.00 64.31 204 ALA A C 1
ATOM 1671 O O . ALA A 1 204 ? 3.767 4.514 -33.404 1.00 64.31 204 ALA A O 1
ATOM 1672 N N . LYS A 1 205 ? 5.123 5.771 -34.707 1.00 69.56 205 LYS A N 1
ATOM 1673 C CA . LYS A 1 205 ? 4.343 7.018 -34.572 1.00 69.56 205 LYS A CA 1
ATOM 1674 C C . LYS A 1 205 ? 2.906 6.850 -35.073 1.00 69.56 205 LYS A C 1
ATOM 1676 O O . LYS A 1 205 ? 1.984 7.351 -34.438 1.00 69.56 205 LYS A O 1
ATOM 1681 N N . GLN A 1 206 ? 2.722 6.113 -36.169 1.00 71.38 206 GLN A N 1
ATOM 1682 C CA . GLN A 1 206 ? 1.412 5.862 -36.783 1.00 71.38 206 GLN A CA 1
ATOM 1683 C C . GLN A 1 206 ? 0.423 5.137 -35.857 1.00 71.38 206 GLN A C 1
ATOM 1685 O O . GLN A 1 206 ? -0.775 5.400 -35.906 1.00 71.38 206 GLN A O 1
ATOM 1690 N N . ASP A 1 207 ? 0.928 4.321 -34.933 1.00 81.06 207 ASP A N 1
ATOM 1691 C CA . ASP A 1 207 ? 0.106 3.504 -34.038 1.00 81.06 207 ASP A CA 1
ATOM 1692 C C . ASP A 1 207 ? -0.266 4.236 -32.738 1.00 81.06 207 ASP A C 1
ATOM 1694 O O . ASP A 1 207 ? -1.021 3.714 -31.921 1.00 81.06 207 ASP A O 1
ATOM 1698 N N . ALA A 1 208 ? 0.242 5.457 -32.523 1.00 83.19 208 ALA A N 1
ATOM 1699 C CA . ALA A 1 208 ? 0.036 6.196 -31.277 1.00 83.19 208 ALA A CA 1
ATOM 1700 C C . ALA A 1 208 ? -1.441 6.413 -30.950 1.00 83.19 208 ALA A C 1
ATOM 1702 O O . ALA A 1 208 ? -1.851 6.172 -29.818 1.00 83.19 208 ALA A O 1
ATOM 1703 N N . LYS A 1 209 ? -2.249 6.795 -31.944 1.00 86.50 209 LYS A N 1
ATOM 1704 C CA . LYS A 1 209 ? -3.688 7.018 -31.750 1.00 86.50 209 LYS A CA 1
ATOM 1705 C C . LYS A 1 209 ? -4.422 5.736 -31.352 1.00 86.50 209 LYS A C 1
ATOM 1707 O O . LYS A 1 209 ? -5.244 5.772 -30.442 1.00 86.50 209 LYS A O 1
ATOM 1712 N N . LEU A 1 210 ? -4.107 4.615 -32.004 1.00 88.38 210 LEU A N 1
ATOM 1713 C CA . LEU A 1 210 ? -4.746 3.327 -31.725 1.00 88.38 210 LEU A CA 1
ATOM 1714 C C . LEU A 1 210 ? -4.379 2.808 -30.333 1.00 88.38 210 LEU A C 1
ATOM 1716 O O . LEU A 1 210 ? -5.256 2.350 -29.609 1.00 88.38 210 LEU A O 1
ATOM 1720 N N . ARG A 1 211 ? -3.110 2.945 -29.930 1.00 89.00 211 ARG A N 1
ATOM 1721 C CA . ARG A 1 211 ? -2.659 2.587 -28.577 1.00 89.00 211 ARG A CA 1
ATOM 1722 C C . ARG A 1 211 ? -3.343 3.419 -27.504 1.00 89.00 211 ARG A C 1
ATOM 1724 O O . ARG A 1 211 ? -3.843 2.860 -26.540 1.00 89.00 211 ARG A O 1
ATOM 1731 N N . ILE A 1 212 ? -3.377 4.739 -27.683 1.00 89.56 212 ILE A N 1
ATOM 1732 C CA . ILE A 1 212 ? -4.040 5.671 -26.759 1.00 89.56 212 ILE A CA 1
ATOM 1733 C C . ILE A 1 212 ? -5.507 5.278 -26.569 1.00 89.56 212 ILE A C 1
ATOM 1735 O O . ILE A 1 212 ? -5.975 5.171 -25.438 1.00 89.56 212 ILE A O 1
ATOM 1739 N N . LEU A 1 213 ? -6.214 5.006 -27.670 1.00 90.94 213 LEU A N 1
ATOM 1740 C CA . LEU A 1 213 ? -7.610 4.586 -27.624 1.00 90.94 213 LEU A CA 1
ATOM 1741 C C . LEU A 1 213 ? -7.781 3.235 -26.918 1.00 90.94 213 LEU A C 1
ATOM 1743 O O . LEU A 1 213 ? -8.689 3.088 -26.104 1.00 90.94 213 LEU A O 1
ATOM 1747 N N . TYR A 1 214 ? -6.902 2.268 -27.195 1.00 93.56 214 TYR A N 1
ATOM 1748 C CA . TYR A 1 214 ? -6.933 0.967 -26.532 1.00 93.56 214 TYR A CA 1
ATOM 1749 C C . TYR A 1 214 ? -6.719 1.093 -25.022 1.00 93.56 214 TYR A C 1
ATOM 1751 O O . TYR A 1 214 ? -7.526 0.557 -24.268 1.00 93.56 214 TYR A O 1
ATOM 1759 N N . VAL A 1 215 ? -5.681 1.816 -24.581 1.00 92.94 215 VAL A N 1
ATOM 1760 C CA . VAL A 1 215 ? -5.396 1.994 -23.148 1.00 92.94 215 VAL A CA 1
ATOM 1761 C C . VAL A 1 215 ? -6.586 2.649 -22.467 1.00 92.94 215 VAL A C 1
ATOM 1763 O O . VAL A 1 215 ? -7.101 2.082 -21.514 1.00 92.94 215 VAL A O 1
ATOM 1766 N N . LYS A 1 216 ? -7.093 3.759 -23.018 1.00 92.38 216 LYS A N 1
ATOM 1767 C CA . LYS A 1 216 ? -8.249 4.478 -22.469 1.00 92.38 216 LYS A CA 1
ATOM 1768 C C . LYS A 1 216 ? -9.477 3.582 -22.274 1.00 92.38 216 LYS A C 1
ATOM 1770 O O . LYS A 1 216 ? -10.178 3.728 -21.280 1.00 92.38 216 LYS A O 1
ATOM 1775 N N . ASN A 1 217 ? -9.742 2.676 -23.215 1.00 93.25 217 ASN A N 1
ATOM 1776 C CA . ASN A 1 217 ? -10.913 1.800 -23.169 1.00 93.25 217 ASN A CA 1
ATOM 1777 C C . ASN A 1 217 ? -10.709 0.544 -22.304 1.00 93.25 217 ASN A C 1
ATOM 1779 O O . ASN A 1 217 ? -11.686 -0.133 -22.005 1.00 93.25 217 ASN A O 1
ATOM 1783 N N . ASN A 1 218 ? -9.469 0.212 -21.932 1.00 94.25 218 ASN A N 1
ATOM 1784 C CA . ASN A 1 218 ? -9.130 -1.037 -21.240 1.00 94.25 218 ASN A CA 1
ATOM 1785 C C . ASN A 1 218 ? -8.336 -0.815 -19.942 1.00 94.25 218 ASN A C 1
ATOM 1787 O O . ASN A 1 218 ? -7.768 -1.772 -19.415 1.00 94.25 218 ASN A O 1
ATOM 1791 N N . THR A 1 219 ? -8.281 0.417 -19.420 1.00 93.94 219 THR A N 1
ATOM 1792 C CA . THR A 1 219 ? -7.477 0.788 -18.243 1.00 93.94 219 THR A CA 1
ATOM 1793 C C . THR A 1 219 ? -7.699 -0.164 -17.068 1.00 93.94 219 THR A C 1
ATOM 1795 O O . THR A 1 219 ? -6.733 -0.711 -16.545 1.00 93.94 219 THR A O 1
ATOM 1798 N N . GLU A 1 220 ? -8.953 -0.433 -16.696 1.00 92.69 220 GLU A N 1
ATOM 1799 C CA . GLU A 1 220 ? -9.292 -1.310 -15.565 1.00 92.69 220 GLU A CA 1
ATOM 1800 C C . GLU A 1 220 ? -8.794 -2.747 -15.767 1.00 92.69 220 GLU A C 1
ATOM 1802 O O . GLU A 1 220 ? -8.182 -3.329 -14.873 1.00 92.69 220 GLU A O 1
ATOM 1807 N N . CYS A 1 221 ? -8.990 -3.317 -16.961 1.00 94.81 221 CYS A N 1
ATOM 1808 C CA . CYS A 1 221 ? -8.525 -4.667 -17.277 1.00 94.81 221 CYS A CA 1
ATOM 1809 C C . CYS A 1 221 ? -6.993 -4.765 -17.280 1.00 94.81 221 CYS A C 1
ATOM 1811 O O . CYS A 1 221 ? -6.445 -5.781 -16.850 1.00 94.81 221 CYS A O 1
ATOM 1813 N N . ILE A 1 222 ? -6.303 -3.721 -17.752 1.00 95.62 222 ILE A N 1
ATOM 1814 C CA . ILE A 1 222 ? -4.837 -3.653 -17.737 1.00 95.62 222 ILE A CA 1
ATOM 1815 C C . ILE A 1 222 ? -4.333 -3.560 -16.294 1.00 95.62 222 ILE A C 1
ATOM 1817 O O . ILE A 1 222 ? -3.454 -4.330 -15.917 1.00 95.62 222 ILE A O 1
ATOM 1821 N N . VAL A 1 223 ? -4.905 -2.670 -15.477 1.00 95.00 223 VAL A N 1
ATOM 1822 C CA . VAL A 1 223 ? -4.528 -2.500 -14.063 1.00 95.00 223 VAL A CA 1
ATOM 1823 C C . VAL A 1 223 ? -4.767 -3.786 -13.274 1.00 95.00 223 VAL A C 1
ATOM 1825 O O . VAL A 1 223 ? -3.871 -4.236 -12.563 1.00 95.00 223 VAL A O 1
ATOM 1828 N N . LYS A 1 224 ? -5.921 -4.434 -13.462 1.00 95.00 224 LYS A N 1
ATOM 1829 C CA . LYS A 1 224 ? -6.219 -5.728 -12.838 1.00 95.00 224 LYS A CA 1
ATOM 1830 C C . LYS A 1 224 ? -5.183 -6.790 -13.212 1.00 95.00 224 LYS A C 1
ATOM 1832 O O . LYS A 1 224 ? -4.644 -7.454 -12.332 1.00 95.00 224 LYS A O 1
ATOM 1837 N N . TYR A 1 225 ? -4.866 -6.916 -14.503 1.00 95.94 225 TYR A N 1
ATOM 1838 C CA . TYR A 1 225 ? -3.844 -7.856 -14.969 1.00 95.94 225 TYR A CA 1
ATOM 1839 C C . TYR A 1 225 ? -2.461 -7.559 -14.368 1.00 95.94 225 TYR A C 1
ATOM 1841 O O . TYR A 1 225 ? -1.752 -8.492 -13.988 1.00 95.94 225 TYR A O 1
ATOM 1849 N N . LEU A 1 226 ? -2.080 -6.278 -14.267 1.00 95.06 226 LEU A N 1
ATOM 1850 C CA . LEU A 1 226 ? -0.820 -5.865 -13.649 1.00 95.06 226 LEU A CA 1
ATOM 1851 C C . LEU A 1 226 ? -0.759 -6.265 -12.175 1.00 95.06 226 LEU A C 1
ATOM 1853 O O . LEU A 1 226 ? 0.220 -6.887 -11.777 1.00 95.06 226 LEU A O 1
ATOM 1857 N N . LEU A 1 227 ? -1.786 -5.955 -11.381 1.00 93.81 227 LEU A N 1
ATOM 1858 C CA . LEU A 1 227 ? -1.799 -6.250 -9.944 1.00 93.81 227 LEU A CA 1
ATOM 1859 C C . LEU A 1 227 ? -1.780 -7.757 -9.657 1.00 93.81 227 LEU A C 1
ATOM 1861 O O . LEU A 1 227 ? -0.975 -8.212 -8.850 1.00 93.81 227 LEU A O 1
ATOM 1865 N N . GLU A 1 228 ? -2.565 -8.557 -10.387 1.00 94.19 228 GLU A N 1
ATOM 1866 C CA . GLU A 1 228 ? -2.573 -10.027 -10.253 1.00 94.19 228 GLU A CA 1
ATOM 1867 C C . GLU A 1 228 ? -1.215 -10.680 -10.580 1.00 94.19 228 GLU A C 1
ATOM 1869 O O . GLU A 1 228 ? -0.971 -11.850 -10.256 1.00 94.19 228 GLU A O 1
ATOM 1874 N N . ARG A 1 229 ? -0.336 -9.960 -11.286 1.00 95.06 229 ARG A N 1
ATOM 1875 C CA . ARG A 1 229 ? 0.934 -10.472 -11.810 1.00 95.06 229 ARG A CA 1
ATOM 1876 C C . ARG A 1 229 ? 2.137 -9.621 -11.417 1.00 95.06 229 ARG A C 1
ATOM 1878 O O . ARG A 1 229 ? 3.218 -9.879 -11.942 1.00 95.06 229 ARG A O 1
ATOM 1885 N N . ILE A 1 230 ? 1.993 -8.671 -10.494 1.00 94.31 230 ILE A N 1
ATOM 1886 C CA . ILE A 1 230 ? 3.019 -7.655 -10.218 1.00 94.31 230 ILE A CA 1
ATOM 1887 C C . ILE A 1 230 ? 4.368 -8.270 -9.816 1.00 94.31 230 ILE A C 1
ATOM 1889 O O . ILE A 1 230 ? 5.406 -7.816 -10.288 1.00 94.31 230 ILE A O 1
ATOM 1893 N N . ASN A 1 231 ? 4.343 -9.382 -9.070 1.00 92.56 231 ASN A N 1
ATOM 1894 C CA . ASN A 1 231 ? 5.537 -10.125 -8.635 1.00 92.56 231 ASN A CA 1
ATOM 1895 C C . ASN A 1 231 ? 6.078 -11.119 -9.683 1.00 92.56 231 ASN A C 1
ATOM 1897 O O . ASN A 1 231 ? 7.123 -11.732 -9.479 1.00 92.56 231 ASN A O 1
ATOM 1901 N N . ARG A 1 232 ? 5.363 -11.330 -10.797 1.00 93.12 232 ARG A N 1
ATOM 1902 C CA . ARG A 1 232 ? 5.725 -12.292 -11.862 1.00 93.12 232 ARG A CA 1
ATOM 1903 C C . ARG A 1 232 ? 6.166 -11.618 -13.158 1.00 93.12 232 ARG A C 1
ATOM 1905 O O . ARG A 1 232 ? 6.828 -12.256 -13.973 1.00 93.12 232 ARG A O 1
ATOM 1912 N N . LEU A 1 233 ? 5.745 -10.377 -13.380 1.00 92.75 233 LEU A N 1
ATOM 1913 C CA . LEU A 1 233 ? 6.137 -9.582 -14.538 1.00 92.75 233 LEU A CA 1
ATOM 1914 C C . LEU A 1 233 ? 7.549 -9.025 -14.357 1.00 92.75 233 LEU A C 1
ATOM 1916 O O . LEU A 1 233 ? 8.021 -8.831 -13.239 1.00 92.75 233 LEU A O 1
ATOM 1920 N N . SER A 1 234 ? 8.222 -8.741 -15.474 1.00 91.06 234 SER A N 1
ATOM 1921 C CA . SER A 1 234 ? 9.505 -8.045 -15.419 1.00 91.06 234 SER A CA 1
ATOM 1922 C C . SER A 1 234 ? 9.299 -6.609 -14.906 1.00 91.06 234 SER A C 1
ATOM 1924 O O . SER A 1 234 ? 8.295 -5.973 -15.252 1.00 91.06 234 SER A O 1
ATOM 1926 N N . PRO A 1 235 ? 10.252 -6.035 -14.145 1.00 92.31 235 PRO A N 1
ATOM 1927 C CA . PRO A 1 235 ? 10.140 -4.650 -13.684 1.00 92.31 235 PRO A CA 1
ATOM 1928 C C . PRO A 1 235 ? 9.975 -3.662 -14.834 1.00 92.31 235 PRO A C 1
ATOM 1930 O O . PRO A 1 235 ? 9.262 -2.670 -14.710 1.00 92.31 235 PRO A O 1
ATOM 1933 N N . TYR A 1 236 ? 10.596 -3.961 -15.979 1.00 91.81 236 TYR A N 1
ATOM 1934 C CA . TYR A 1 236 ? 10.462 -3.161 -17.187 1.00 91.81 236 TYR A CA 1
ATOM 1935 C C . TYR A 1 236 ? 9.028 -3.139 -17.716 1.00 91.81 236 TYR A C 1
ATOM 1937 O O . TYR A 1 236 ? 8.483 -2.058 -17.958 1.00 91.81 236 TYR A O 1
ATOM 1945 N N . ALA A 1 237 ? 8.412 -4.313 -17.880 1.00 92.19 237 ALA A N 1
ATOM 1946 C CA . ALA A 1 237 ? 7.047 -4.441 -18.380 1.00 92.19 237 ALA A CA 1
ATOM 1947 C C . ALA A 1 237 ? 6.051 -3.737 -17.450 1.00 92.19 237 ALA A C 1
ATOM 1949 O O . ALA A 1 237 ? 5.217 -2.955 -17.913 1.00 92.19 237 ALA A O 1
ATOM 1950 N N . THR A 1 238 ? 6.187 -3.937 -16.137 1.00 94.62 238 THR A N 1
ATOM 1951 C CA . THR A 1 238 ? 5.339 -3.276 -15.138 1.00 94.62 238 THR A CA 1
ATOM 1952 C C . THR A 1 238 ? 5.522 -1.760 -15.180 1.00 94.62 238 THR A C 1
ATOM 1954 O O . THR A 1 238 ? 4.553 -1.036 -15.392 1.00 94.62 238 THR A O 1
ATOM 1957 N N . TYR A 1 239 ? 6.760 -1.263 -15.084 1.00 94.31 239 TYR A N 1
ATOM 1958 C CA . TYR A 1 239 ? 7.069 0.173 -15.096 1.00 94.31 239 TYR A CA 1
ATOM 1959 C C . TYR A 1 239 ? 6.547 0.885 -16.352 1.00 94.31 239 TYR A C 1
ATOM 1961 O O . TYR A 1 239 ? 5.951 1.963 -16.282 1.00 94.31 239 TYR A O 1
ATOM 1969 N N . THR A 1 240 ? 6.768 0.294 -17.526 1.00 91.31 240 THR A N 1
ATOM 1970 C CA . THR A 1 240 ? 6.340 0.884 -18.801 1.00 91.31 240 THR A CA 1
ATOM 1971 C C . THR A 1 240 ? 4.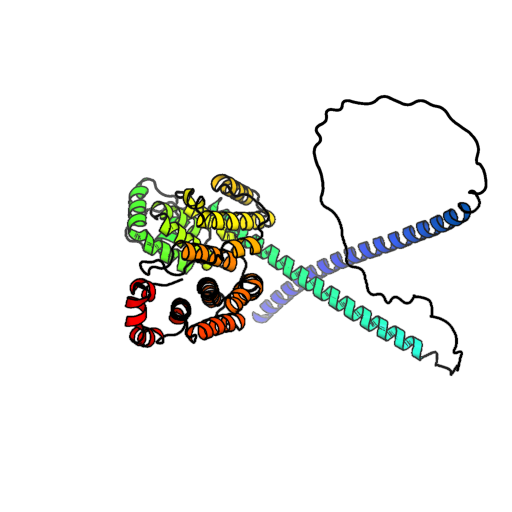826 0.853 -18.970 1.00 91.31 240 THR A C 1
ATOM 1973 O O . THR A 1 240 ? 4.255 1.840 -19.434 1.00 91.31 240 THR A O 1
ATOM 1976 N N . THR A 1 241 ? 4.162 -0.221 -18.540 1.00 94.25 241 THR A N 1
ATOM 1977 C CA . THR A 1 241 ? 2.698 -0.310 -18.585 1.00 94.25 241 THR A CA 1
ATOM 1978 C C . THR A 1 241 ? 2.056 0.672 -17.604 1.00 94.25 241 THR A C 1
ATOM 1980 O O . THR A 1 241 ? 1.141 1.391 -18.005 1.00 94.25 241 THR A O 1
ATOM 1983 N N . LEU A 1 242 ? 2.571 0.786 -16.370 1.00 95.00 242 LEU A N 1
ATOM 1984 C CA . LEU A 1 242 ? 2.119 1.772 -15.374 1.00 95.00 242 LEU A CA 1
ATOM 1985 C C . LEU A 1 242 ? 2.221 3.205 -15.919 1.00 95.00 242 LEU A C 1
ATOM 1987 O O . LEU A 1 242 ? 1.247 3.956 -15.869 1.00 95.00 242 LEU A O 1
ATOM 1991 N N . ASN A 1 243 ? 3.353 3.554 -16.539 1.00 91.56 243 ASN A N 1
ATOM 1992 C CA . ASN A 1 243 ? 3.533 4.849 -17.206 1.00 91.56 243 ASN A CA 1
ATOM 1993 C C . ASN A 1 243 ? 2.513 5.101 -18.328 1.00 91.56 243 ASN A C 1
ATOM 1995 O O . ASN A 1 243 ? 2.142 6.244 -18.580 1.00 91.56 243 ASN A O 1
ATOM 1999 N N . MET A 1 244 ? 2.049 4.065 -19.030 1.00 90.31 244 MET A N 1
ATOM 2000 C CA . MET A 1 244 ? 1.023 4.244 -20.058 1.00 90.31 244 MET A CA 1
ATOM 2001 C C . MET A 1 244 ? -0.358 4.474 -19.459 1.00 90.31 244 MET A C 1
ATOM 2003 O O . MET A 1 244 ? -1.049 5.403 -19.884 1.00 90.31 244 MET A O 1
ATOM 2007 N N . VAL A 1 245 ? -0.757 3.645 -18.491 1.00 93.38 245 VAL A N 1
ATOM 2008 C CA . VAL A 1 245 ? -2.108 3.696 -17.915 1.00 93.38 245 VAL A CA 1
ATOM 2009 C C . VAL A 1 245 ? -2.321 4.915 -17.025 1.00 93.38 245 VAL A C 1
ATOM 2011 O O . VAL A 1 245 ? -3.440 5.416 -16.987 1.00 93.38 245 VAL A O 1
ATOM 2014 N N . CYS A 1 246 ? -1.275 5.442 -16.374 1.00 91.94 246 CYS A N 1
ATOM 2015 C CA . CYS A 1 246 ? -1.405 6.550 -15.419 1.00 91.94 246 CYS A CA 1
ATOM 2016 C C . CYS A 1 246 ? -2.068 7.806 -16.009 1.00 91.94 246 CYS A C 1
ATOM 2018 O O . CYS A 1 246 ? -2.837 8.469 -15.323 1.00 91.94 246 CYS A O 1
ATOM 2020 N N . ASN A 1 247 ? -1.877 8.061 -17.309 1.00 89.88 247 ASN A N 1
ATOM 2021 C CA . ASN A 1 247 ? -2.491 9.183 -18.028 1.00 89.88 247 ASN A CA 1
ATOM 2022 C C . ASN A 1 247 ? -4.031 9.113 -18.092 1.00 89.88 247 ASN A C 1
ATOM 2024 O O . ASN A 1 247 ? -4.671 10.083 -18.496 1.00 89.88 247 ASN A O 1
ATOM 2028 N N . TYR A 1 248 ? -4.619 7.960 -17.768 1.00 92.12 248 TYR A N 1
ATOM 2029 C CA . TYR A 1 248 ? -6.056 7.692 -17.859 1.00 92.12 248 TYR A CA 1
ATOM 2030 C C . TYR A 1 248 ? -6.683 7.355 -16.505 1.00 92.12 248 TYR A C 1
ATOM 2032 O O . TYR A 1 248 ? -7.848 6.965 -16.470 1.00 92.12 248 TYR A O 1
ATOM 2040 N N . LEU A 1 249 ? -5.922 7.483 -15.416 1.00 92.06 249 LEU A N 1
ATOM 2041 C CA . LEU A 1 249 ? -6.407 7.270 -14.058 1.00 92.06 249 LEU A CA 1
ATOM 2042 C C . LEU A 1 249 ? -6.802 8.607 -13.424 1.00 92.06 249 LEU A C 1
ATOM 2044 O O . LEU A 1 249 ? -6.132 9.624 -13.614 1.00 92.06 249 LEU A O 1
ATOM 2048 N N . THR A 1 250 ? -7.879 8.602 -12.642 1.00 91.56 250 THR A N 1
ATOM 2049 C CA . THR A 1 250 ? -8.204 9.712 -11.736 1.00 91.56 250 THR A CA 1
ATOM 2050 C C . THR A 1 250 ? -7.237 9.743 -10.551 1.00 91.56 250 THR A C 1
ATOM 2052 O O . THR A 1 250 ? -6.532 8.768 -10.281 1.00 91.56 250 THR A O 1
ATOM 2055 N N . SER A 1 251 ? -7.209 10.849 -9.803 1.00 90.00 251 SER A N 1
ATOM 2056 C CA . SER A 1 251 ? -6.355 10.973 -8.615 1.00 90.00 251 SER A CA 1
ATOM 2057 C C . SER A 1 251 ? -6.639 9.878 -7.581 1.00 90.00 251 SER A C 1
ATOM 2059 O O . SER A 1 251 ? -5.704 9.274 -7.060 1.00 90.00 251 SER A O 1
ATOM 2061 N N . ASP A 1 252 ? -7.913 9.561 -7.346 1.00 89.50 252 ASP A N 1
ATOM 2062 C CA . ASP A 1 252 ? -8.315 8.513 -6.401 1.00 89.50 252 ASP A CA 1
ATOM 2063 C C . ASP A 1 252 ? -7.912 7.121 -6.890 1.00 89.50 252 ASP A C 1
ATOM 2065 O O . ASP A 1 252 ? -7.385 6.323 -6.118 1.00 89.50 252 ASP A O 1
ATOM 2069 N N . GLN A 1 253 ? -8.059 6.844 -8.190 1.00 91.75 253 GLN A N 1
ATOM 2070 C CA . GLN A 1 253 ? -7.591 5.586 -8.776 1.00 91.75 253 GLN A CA 1
ATOM 2071 C C . GLN A 1 253 ? -6.072 5.429 -8.648 1.00 91.75 253 GLN A C 1
ATOM 2073 O O . GLN A 1 253 ? -5.592 4.327 -8.387 1.00 91.75 253 GLN A O 1
ATOM 2078 N N . VAL A 1 254 ? -5.306 6.517 -8.789 1.00 93.19 254 VAL A N 1
ATOM 2079 C CA . VAL A 1 254 ? -3.856 6.493 -8.551 1.00 93.19 254 VAL A CA 1
ATOM 2080 C C . VAL A 1 254 ? -3.550 6.204 -7.081 1.00 93.19 254 VAL A C 1
ATOM 2082 O O . VAL A 1 254 ? -2.692 5.368 -6.819 1.00 93.19 254 VAL A O 1
ATOM 2085 N N . LYS A 1 255 ? -4.250 6.823 -6.121 1.00 91.62 255 LYS A N 1
ATOM 2086 C CA . LYS A 1 255 ? -4.057 6.546 -4.682 1.00 91.62 255 LYS A CA 1
ATOM 2087 C C . LYS A 1 255 ? -4.341 5.088 -4.328 1.00 91.62 255 LYS A C 1
ATOM 2089 O O . LYS A 1 255 ? -3.520 4.461 -3.661 1.00 91.62 255 LYS A O 1
ATOM 2094 N N . VAL A 1 256 ? -5.459 4.545 -4.816 1.00 91.31 256 VAL A N 1
ATOM 2095 C CA . VAL A 1 256 ? -5.818 3.129 -4.639 1.00 91.31 256 VAL A CA 1
ATOM 2096 C C . VAL A 1 256 ? -4.729 2.236 -5.221 1.00 91.31 256 VAL A C 1
ATOM 2098 O O . VAL A 1 256 ? -4.252 1.329 -4.549 1.00 91.31 256 VAL A O 1
ATOM 2101 N N . LEU A 1 257 ? -4.257 2.540 -6.430 1.00 94.31 257 LEU A N 1
ATOM 2102 C CA . LEU A 1 257 ? -3.231 1.734 -7.077 1.00 94.31 257 LEU A CA 1
ATOM 2103 C C . LEU A 1 257 ? -1.869 1.824 -6.372 1.00 94.31 257 LEU A C 1
ATOM 2105 O O . LEU A 1 257 ? -1.174 0.818 -6.273 1.00 94.31 257 LEU A O 1
ATOM 2109 N N . ILE A 1 258 ? -1.492 2.996 -5.850 1.00 95.12 258 ILE A N 1
ATOM 2110 C CA . ILE A 1 258 ? -0.308 3.146 -4.992 1.00 95.12 258 ILE A CA 1
ATOM 2111 C C . ILE A 1 258 ? -0.452 2.238 -3.774 1.00 95.12 258 ILE A C 1
ATOM 2113 O O . ILE A 1 258 ? 0.454 1.457 -3.491 1.00 95.12 258 ILE A O 1
ATOM 2117 N N . HIS A 1 259 ? -1.592 2.310 -3.085 1.00 92.81 259 HIS A N 1
ATOM 2118 C CA . HIS A 1 259 ? -1.854 1.470 -1.926 1.00 92.81 259 HIS A CA 1
ATOM 2119 C C . HIS A 1 259 ? -1.759 -0.023 -2.277 1.00 92.81 259 HIS A C 1
ATOM 2121 O O . HIS A 1 259 ? -1.037 -0.762 -1.614 1.00 92.81 259 HIS A O 1
ATOM 2127 N N . ASP A 1 260 ? -2.399 -0.466 -3.356 1.00 93.25 260 ASP A N 1
ATOM 2128 C CA . ASP A 1 260 ? -2.379 -1.872 -3.762 1.00 93.25 260 ASP A CA 1
ATOM 2129 C C . ASP A 1 260 ? -0.982 -2.352 -4.163 1.00 93.25 260 ASP A C 1
ATOM 2131 O O . ASP A 1 260 ? -0.640 -3.503 -3.898 1.00 93.25 260 ASP A O 1
ATOM 2135 N N . ILE A 1 261 ? -0.148 -1.490 -4.752 1.00 95.38 261 ILE A N 1
ATOM 2136 C CA . ILE A 1 261 ? 1.259 -1.818 -5.009 1.00 95.38 261 ILE A CA 1
ATOM 2137 C C . ILE A 1 261 ? 2.006 -2.009 -3.690 1.00 95.38 261 ILE A C 1
ATOM 2139 O O . ILE A 1 261 ? 2.700 -3.008 -3.552 1.00 95.38 261 ILE A O 1
ATOM 2143 N N . PHE A 1 262 ? 1.847 -1.109 -2.716 1.00 93.62 262 PHE A N 1
ATOM 2144 C CA . PHE A 1 262 ? 2.486 -1.261 -1.403 1.00 93.62 262 PHE A CA 1
ATOM 2145 C C . PHE A 1 262 ? 2.121 -2.583 -0.722 1.00 93.62 262 PHE A C 1
ATOM 2147 O O . PHE A 1 262 ? 2.991 -3.188 -0.110 1.00 93.62 262 PHE A O 1
ATOM 2154 N N . ILE A 1 263 ? 0.861 -3.019 -0.829 1.00 89.56 263 ILE A N 1
ATOM 2155 C CA . ILE A 1 263 ? 0.369 -4.226 -0.151 1.00 89.56 263 ILE A CA 1
ATOM 2156 C C . ILE A 1 263 ? 0.728 -5.524 -0.892 1.00 89.56 263 ILE A C 1
ATOM 2158 O O . ILE A 1 263 ? 0.942 -6.554 -0.257 1.00 89.56 263 ILE A O 1
ATOM 2162 N N . ASN A 1 264 ? 0.740 -5.516 -2.229 1.00 90.44 264 ASN A N 1
ATOM 2163 C CA . ASN A 1 264 ? 0.896 -6.745 -3.021 1.00 90.44 264 ASN A CA 1
ATOM 2164 C C . ASN A 1 264 ? 2.328 -6.986 -3.520 1.00 90.44 264 ASN A C 1
ATOM 2166 O O . ASN A 1 264 ? 2.616 -8.070 -4.032 1.00 90.44 264 ASN A O 1
ATOM 2170 N N . LEU A 1 265 ? 3.213 -5.992 -3.440 1.00 92.81 265 LEU A N 1
ATOM 2171 C CA . LEU A 1 265 ? 4.573 -6.101 -3.952 1.00 92.81 265 LEU A CA 1
ATOM 2172 C C . LEU A 1 265 ? 5.470 -6.868 -2.971 1.00 92.81 265 LEU A C 1
ATOM 2174 O O . LEU A 1 265 ? 5.786 -6.385 -1.892 1.00 92.81 265 LEU A O 1
ATOM 2178 N N . GLU A 1 266 ? 5.949 -8.038 -3.388 1.00 90.00 266 GLU A N 1
ATOM 2179 C CA . GLU A 1 266 ? 6.872 -8.862 -2.591 1.00 90.00 266 GLU A CA 1
ATOM 2180 C C . GLU A 1 266 ? 8.304 -8.302 -2.589 1.00 90.00 266 GLU A C 1
ATOM 2182 O O . GLU A 1 266 ? 9.073 -8.543 -1.662 1.00 90.00 266 GLU A O 1
ATOM 2187 N N . ARG A 1 267 ? 8.680 -7.568 -3.645 1.00 88.56 267 ARG A N 1
ATOM 2188 C CA . ARG A 1 267 ? 10.039 -7.044 -3.855 1.00 88.56 267 ARG A CA 1
ATOM 2189 C C . ARG A 1 267 ? 10.087 -5.540 -3.661 1.00 88.56 267 ARG A C 1
ATOM 2191 O O . ARG A 1 267 ? 9.778 -4.771 -4.574 1.00 88.56 267 ARG A O 1
ATOM 2198 N N . VAL A 1 268 ? 10.478 -5.128 -2.462 1.00 89.06 268 VAL A N 1
ATOM 2199 C CA . VAL A 1 268 ? 10.438 -3.727 -2.028 1.00 89.06 268 VAL A CA 1
ATOM 2200 C C . VAL A 1 268 ? 11.336 -2.801 -2.864 1.00 89.06 268 VAL A C 1
ATOM 2202 O O . VAL A 1 268 ? 11.030 -1.621 -3.018 1.00 89.06 268 VAL A O 1
ATOM 2205 N N . GLU A 1 269 ? 12.384 -3.323 -3.501 1.00 90.12 269 GLU A N 1
ATOM 2206 C CA . GLU A 1 269 ? 13.303 -2.560 -4.362 1.00 90.12 269 GLU A CA 1
ATOM 2207 C C . GLU A 1 269 ? 12.608 -2.027 -5.626 1.00 90.12 269 GLU A C 1
ATOM 2209 O O . GLU A 1 269 ? 13.061 -1.073 -6.260 1.00 90.12 269 GLU A O 1
ATOM 2214 N N . TRP A 1 270 ? 11.498 -2.647 -6.035 1.00 94.06 270 TRP A N 1
ATOM 2215 C CA . TRP A 1 270 ? 10.730 -2.228 -7.211 1.00 94.06 270 TRP A CA 1
ATOM 2216 C C . TRP A 1 270 ? 9.722 -1.122 -6.896 1.00 94.06 270 TRP A C 1
ATOM 2218 O O . TRP A 1 270 ? 9.191 -0.491 -7.816 1.00 94.06 270 TRP A O 1
ATOM 2228 N N . LEU A 1 271 ? 9.489 -0.856 -5.610 1.00 95.62 271 LEU A N 1
ATOM 2229 C CA . LEU A 1 271 ? 8.476 0.073 -5.129 1.00 95.62 271 LEU A CA 1
ATOM 2230 C C . LEU A 1 271 ? 8.702 1.479 -5.688 1.00 95.62 271 LEU A C 1
ATOM 2232 O O . LEU A 1 271 ? 7.821 2.038 -6.340 1.00 95.62 271 LEU A O 1
ATOM 2236 N N . VAL A 1 272 ? 9.897 2.042 -5.491 1.00 95.56 272 VAL A N 1
ATOM 2237 C CA . VAL A 1 272 ? 10.197 3.427 -5.882 1.00 95.56 272 VAL A CA 1
ATOM 2238 C C . VAL A 1 272 ? 10.026 3.647 -7.395 1.00 95.56 272 VAL A C 1
ATOM 2240 O O . VAL A 1 272 ? 9.298 4.573 -7.767 1.00 95.56 272 VAL A O 1
ATOM 2243 N N . PRO A 1 273 ? 10.588 2.808 -8.291 1.00 95.44 273 PRO A N 1
ATOM 2244 C CA . PRO A 1 273 ? 10.313 2.912 -9.723 1.00 95.44 273 PRO A CA 1
ATOM 2245 C C . PRO A 1 273 ? 8.824 2.797 -10.083 1.00 95.44 273 PRO A C 1
ATOM 2247 O O . PRO A 1 273 ? 8.346 3.564 -10.921 1.00 95.44 273 PRO A O 1
ATOM 2250 N N . PHE A 1 274 ? 8.080 1.866 -9.480 1.00 96.62 274 PHE A N 1
ATOM 2251 C CA . PHE A 1 274 ? 6.668 1.646 -9.819 1.00 96.62 274 PHE A CA 1
ATOM 2252 C C . PHE A 1 274 ? 5.782 2.814 -9.391 1.00 96.62 274 PHE A C 1
ATOM 2254 O O . PHE A 1 274 ? 4.980 3.296 -10.196 1.00 96.62 274 PHE A O 1
ATOM 2261 N N . ILE A 1 275 ? 5.966 3.326 -8.172 1.00 96.62 275 ILE A N 1
ATOM 2262 C CA . ILE A 1 275 ? 5.219 4.498 -7.707 1.00 96.62 275 ILE A CA 1
ATOM 2263 C C . ILE A 1 275 ? 5.599 5.736 -8.528 1.00 96.62 275 ILE A C 1
ATOM 2265 O O . ILE A 1 275 ? 4.724 6.502 -8.932 1.00 96.62 275 ILE A O 1
ATOM 2269 N N . TYR A 1 276 ? 6.878 5.898 -8.881 1.00 96.00 276 TYR A N 1
ATOM 2270 C CA . TYR A 1 276 ? 7.306 6.980 -9.768 1.00 96.00 276 TYR A CA 1
ATOM 2271 C C . TYR A 1 276 ? 6.629 6.926 -11.150 1.00 96.00 276 TYR A C 1
ATOM 2273 O O . TYR A 1 276 ? 6.229 7.970 -11.667 1.00 96.00 276 TYR A O 1
ATOM 2281 N N . ALA A 1 277 ? 6.443 5.736 -11.735 1.00 94.69 277 ALA A N 1
ATOM 2282 C CA . ALA A 1 277 ? 5.737 5.584 -13.012 1.00 94.69 277 ALA A CA 1
ATOM 2283 C C . ALA A 1 277 ? 4.283 6.084 -12.942 1.00 94.69 277 ALA A C 1
ATOM 2285 O O . ALA A 1 277 ? 3.810 6.779 -13.844 1.00 94.69 277 ALA A O 1
ATOM 2286 N N . LEU A 1 278 ? 3.583 5.771 -11.848 1.00 93.94 278 LEU A N 1
ATOM 2287 C CA . LEU A 1 278 ? 2.197 6.197 -11.631 1.00 93.94 278 LEU A CA 1
ATOM 2288 C C . LEU A 1 278 ? 2.042 7.695 -11.404 1.00 93.94 278 LEU A C 1
ATOM 2290 O O . LEU A 1 278 ? 1.025 8.278 -11.772 1.00 93.94 278 LEU A O 1
ATOM 2294 N N . LEU A 1 279 ? 3.051 8.323 -10.810 1.00 91.94 279 LEU A N 1
ATOM 2295 C CA . LEU A 1 279 ? 3.018 9.740 -10.474 1.00 91.94 279 LEU A CA 1
ATOM 2296 C C . LEU A 1 279 ? 3.465 10.647 -11.620 1.00 91.94 279 LEU A C 1
ATOM 2298 O O . LEU A 1 279 ? 3.424 11.866 -11.466 1.00 91.94 279 LEU A O 1
ATOM 2302 N N . SER A 1 280 ? 3.847 10.097 -12.776 1.00 82.50 280 SER A N 1
ATOM 2303 C CA . SER A 1 280 ? 4.384 10.878 -13.898 1.00 82.50 280 SER A CA 1
ATOM 2304 C C . SER A 1 280 ? 3.454 12.005 -14.380 1.00 82.50 280 SER A C 1
ATOM 2306 O O . SER A 1 280 ? 3.948 13.050 -14.807 1.00 82.50 280 SER A O 1
ATOM 2308 N N . THR A 1 281 ? 2.132 11.848 -14.237 1.00 80.50 281 THR A N 1
ATOM 2309 C CA . THR A 1 281 ? 1.123 12.887 -14.529 1.00 80.50 281 THR A CA 1
ATOM 2310 C C . THR A 1 281 ? 0.389 13.435 -13.309 1.00 80.50 281 THR A C 1
ATOM 2312 O O . THR A 1 281 ? -0.435 14.338 -13.450 1.00 80.50 281 THR A O 1
ATOM 2315 N N . SER A 1 282 ? 0.679 12.914 -12.117 1.00 84.19 282 SER A N 1
ATOM 2316 C CA . SER A 1 282 ? -0.134 13.142 -10.916 1.00 84.19 282 SER A CA 1
ATOM 2317 C C . SER A 1 282 ? 0.708 13.439 -9.675 1.00 84.19 282 SER A C 1
ATOM 2319 O O . SER A 1 282 ? 0.338 13.071 -8.565 1.00 84.19 282 SER A O 1
ATOM 2321 N N . VAL A 1 283 ? 1.845 14.126 -9.847 1.00 86.12 283 VAL A N 1
ATOM 2322 C CA . VAL A 1 283 ? 2.781 14.458 -8.753 1.00 86.12 283 VAL A CA 1
ATOM 2323 C C . VAL A 1 283 ? 2.101 15.214 -7.603 1.00 86.12 283 VAL A C 1
ATOM 2325 O O . VAL A 1 283 ? 2.464 15.002 -6.452 1.00 86.12 283 VAL A O 1
ATOM 2328 N N . TYR A 1 284 ? 1.077 16.026 -7.894 1.00 86.00 284 TYR A N 1
ATOM 2329 C CA . TYR A 1 284 ? 0.309 16.786 -6.895 1.00 86.00 284 TYR A CA 1
ATOM 2330 C C . TYR A 1 284 ? -0.394 15.904 -5.848 1.00 86.00 284 TYR A C 1
ATOM 2332 O O . TYR A 1 284 ? -0.695 16.382 -4.760 1.00 86.00 284 TYR A O 1
ATOM 2340 N N . ILE A 1 285 ? -0.634 14.614 -6.137 1.00 86.25 285 ILE A N 1
ATOM 2341 C CA . ILE A 1 285 ? -1.168 13.657 -5.149 1.00 86.25 285 ILE A CA 1
ATOM 2342 C C . ILE A 1 285 ? -0.243 13.569 -3.938 1.00 86.25 285 ILE A C 1
ATOM 2344 O O . ILE A 1 285 ? -0.697 13.319 -2.831 1.00 86.25 285 ILE A O 1
ATOM 2348 N N . LEU A 1 286 ? 1.056 13.805 -4.123 1.00 87.38 286 LEU A N 1
ATOM 2349 C CA . LEU A 1 286 ? 2.010 13.748 -3.030 1.00 87.38 286 LEU A CA 1
ATOM 2350 C C . LEU A 1 286 ? 1.916 14.929 -2.048 1.00 87.38 286 LEU A C 1
ATOM 2352 O O . LEU A 1 286 ? 2.687 14.962 -1.087 1.00 87.38 286 LEU A O 1
ATOM 2356 N N . ASP A 1 287 ? 1.063 15.920 -2.298 1.00 88.06 287 ASP A N 1
ATOM 2357 C CA . ASP A 1 287 ? 0.943 17.114 -1.454 1.00 88.06 287 ASP A CA 1
ATOM 2358 C C . ASP A 1 287 ? -0.203 17.015 -0.430 1.00 88.06 287 ASP A C 1
ATOM 2360 O O . ASP A 1 287 ? -0.301 17.865 0.454 1.00 88.06 287 ASP A O 1
ATOM 2364 N N . ASP A 1 288 ? -1.033 15.967 -0.499 1.00 90.25 288 ASP A N 1
ATOM 2365 C CA . ASP A 1 288 ? -2.030 15.653 0.531 1.00 90.25 288 ASP A CA 1
ATOM 2366 C C . ASP A 1 288 ? -1.485 14.724 1.634 1.00 90.25 288 ASP A C 1
ATOM 2368 O O . ASP A 1 288 ? -0.350 14.249 1.574 1.00 90.25 288 ASP A O 1
ATOM 2372 N N . SER A 1 289 ? -2.274 14.475 2.683 1.00 89.94 289 SER A N 1
ATOM 2373 C CA . SER A 1 289 ? -1.852 13.688 3.854 1.00 89.94 289 SER A CA 1
ATOM 2374 C C . SER A 1 289 ? -1.446 12.254 3.511 1.00 89.94 289 SER A C 1
ATOM 2376 O O . SER A 1 289 ? -0.422 11.774 4.010 1.00 89.94 289 SER A O 1
ATOM 2378 N N . PHE A 1 290 ? -2.200 11.576 2.648 1.00 91.75 290 PHE A N 1
ATOM 2379 C CA . PHE A 1 290 ? -1.830 10.263 2.120 1.00 91.75 290 PHE A CA 1
ATOM 2380 C C . PHE A 1 290 ? -0.513 10.324 1.335 1.00 91.75 290 PHE A C 1
ATOM 2382 O O . PHE A 1 290 ? 0.412 9.547 1.586 1.00 91.75 290 PHE A O 1
ATOM 2389 N N . GLY A 1 291 ? -0.398 11.292 0.431 1.00 92.62 291 GLY A N 1
ATOM 2390 C CA . GLY A 1 291 ? 0.769 11.558 -0.393 1.00 92.62 291 GLY A CA 1
ATOM 2391 C C . GLY A 1 291 ? 2.036 11.861 0.401 1.00 92.62 291 GLY A C 1
ATOM 2392 O O . GLY A 1 291 ? 3.113 11.387 0.037 1.00 92.62 291 GLY A O 1
ATOM 2393 N N . LEU A 1 292 ? 1.918 12.577 1.519 1.00 91.81 292 LEU A N 1
ATOM 2394 C CA . LEU A 1 292 ? 3.022 12.834 2.444 1.00 91.81 292 LEU A CA 1
ATOM 2395 C C . LEU A 1 292 ? 3.522 11.542 3.101 1.00 91.81 292 LEU A C 1
ATOM 2397 O O . LEU A 1 292 ? 4.734 11.337 3.189 1.00 91.81 292 LEU A O 1
ATOM 2401 N N . THR A 1 293 ? 2.619 10.639 3.494 1.00 94.12 293 THR A N 1
ATOM 2402 C CA . THR A 1 293 ? 3.001 9.307 3.994 1.00 94.12 293 THR A CA 1
ATOM 2403 C C . THR A 1 293 ? 3.679 8.479 2.902 1.00 94.12 293 THR A C 1
ATOM 2405 O O . THR A 1 293 ? 4.708 7.856 3.154 1.00 94.12 293 THR A O 1
ATOM 2408 N N . VAL A 1 294 ? 3.186 8.525 1.662 1.00 95.00 294 VAL A N 1
ATOM 2409 C CA . VAL A 1 294 ? 3.849 7.865 0.526 1.00 95.00 294 VAL A CA 1
ATOM 2410 C C . VAL A 1 294 ? 5.250 8.445 0.298 1.00 95.00 294 VAL A C 1
ATOM 2412 O O . VAL A 1 294 ? 6.205 7.678 0.205 1.00 95.00 294 VAL A O 1
ATOM 2415 N N . LYS A 1 295 ? 5.415 9.777 0.277 1.00 93.50 295 LYS A N 1
ATOM 2416 C CA . LYS A 1 295 ? 6.728 10.446 0.167 1.00 93.50 295 LYS A CA 1
ATOM 2417 C C . LYS A 1 295 ? 7.697 9.963 1.245 1.00 93.50 295 LYS A C 1
ATOM 2419 O O . LYS A 1 295 ? 8.831 9.630 0.923 1.00 93.50 295 LYS A O 1
ATOM 2424 N N . GLN A 1 296 ? 7.249 9.895 2.497 1.00 92.56 296 GLN A N 1
ATOM 2425 C CA . GLN A 1 296 ? 8.042 9.408 3.627 1.00 92.56 296 GLN A CA 1
ATOM 2426 C C . GLN A 1 296 ? 8.556 7.978 3.393 1.00 92.56 296 GLN A C 1
ATOM 2428 O O . GLN A 1 296 ? 9.760 7.731 3.486 1.00 92.56 296 GLN A O 1
ATOM 2433 N N . LEU A 1 297 ? 7.666 7.052 3.025 1.00 94.94 297 LEU A N 1
ATOM 2434 C CA . LEU A 1 297 ? 8.031 5.654 2.772 1.00 94.94 297 LEU A CA 1
ATOM 2435 C C . LEU A 1 297 ? 8.971 5.520 1.565 1.00 94.94 297 LEU A C 1
ATOM 2437 O O . LEU A 1 297 ? 9.966 4.800 1.631 1.00 94.94 297 LEU A O 1
ATOM 2441 N N . LEU A 1 298 ? 8.707 6.260 0.483 1.00 95.06 298 LEU A N 1
ATOM 2442 C CA . LEU A 1 298 ? 9.570 6.283 -0.700 1.00 95.06 298 LEU A CA 1
ATOM 2443 C C . LEU A 1 298 ? 10.954 6.863 -0.400 1.00 95.06 298 LEU A C 1
ATOM 2445 O O . LEU A 1 298 ? 11.944 6.331 -0.895 1.00 95.06 298 LEU A O 1
ATOM 2449 N N . SER A 1 299 ? 11.044 7.923 0.407 1.00 93.56 299 SER A N 1
ATOM 2450 C CA . SER A 1 299 ? 12.321 8.500 0.837 1.00 93.56 299 SER A CA 1
ATOM 2451 C C . SER A 1 299 ? 13.180 7.474 1.568 1.00 93.56 299 SER A C 1
ATOM 2453 O O . SER A 1 299 ? 14.357 7.321 1.242 1.00 93.56 299 SER A O 1
ATOM 2455 N N . HIS A 1 300 ? 12.589 6.758 2.526 1.00 93.56 300 HIS A N 1
ATOM 2456 C CA . HIS A 1 300 ? 13.290 5.730 3.289 1.00 93.56 300 HIS A CA 1
ATOM 2457 C C . HIS A 1 300 ? 13.694 4.543 2.407 1.00 93.56 300 HIS A C 1
ATOM 2459 O O . HIS A 1 300 ? 14.847 4.116 2.447 1.00 93.56 300 HIS A O 1
ATOM 2465 N N . GLN A 1 301 ? 12.792 4.052 1.548 1.00 93.69 301 GLN A N 1
ATOM 2466 C CA . GLN A 1 301 ? 13.133 2.965 0.629 1.00 93.69 301 GLN A CA 1
ATOM 2467 C C . GLN A 1 301 ? 14.254 3.364 -0.332 1.00 93.69 301 GLN A C 1
ATOM 2469 O O . GLN A 1 301 ? 15.167 2.588 -0.587 1.00 93.69 301 GLN A O 1
ATOM 2474 N N . MET A 1 302 ? 14.228 4.595 -0.835 1.00 92.31 302 MET A N 1
ATOM 2475 C CA . MET A 1 302 ? 15.253 5.093 -1.741 1.00 92.31 302 MET A CA 1
ATOM 2476 C C . MET A 1 302 ? 16.619 5.238 -1.058 1.00 92.31 302 MET A C 1
ATOM 2478 O O . MET A 1 302 ? 17.641 4.994 -1.696 1.00 92.31 302 MET A O 1
ATOM 2482 N N . GLU A 1 303 ? 16.665 5.617 0.223 1.00 90.94 303 GLU A N 1
ATOM 2483 C CA . GLU A 1 303 ? 17.906 5.624 1.007 1.00 90.94 303 GLU A CA 1
ATOM 2484 C C . GLU A 1 303 ? 18.520 4.219 1.080 1.00 90.94 303 GLU A C 1
ATOM 2486 O O . GLU A 1 303 ? 19.708 4.045 0.782 1.00 90.94 303 GLU A O 1
ATOM 2491 N N . ILE A 1 304 ? 17.692 3.211 1.376 1.00 90.06 304 ILE A N 1
ATOM 2492 C CA . ILE A 1 304 ? 18.091 1.799 1.371 1.00 90.06 304 ILE A CA 1
ATOM 2493 C C . ILE A 1 304 ? 18.600 1.407 -0.021 1.00 90.06 304 ILE A C 1
ATOM 2495 O O . ILE A 1 304 ? 19.748 0.968 -0.149 1.00 90.06 304 ILE A O 1
ATOM 2499 N N . ASP A 1 305 ? 17.805 1.639 -1.066 1.00 90.19 305 ASP A N 1
ATOM 2500 C CA . ASP A 1 305 ? 18.134 1.269 -2.444 1.00 90.19 305 ASP A CA 1
ATOM 2501 C C . ASP A 1 305 ? 19.461 1.894 -2.899 1.00 90.19 305 ASP A C 1
ATOM 2503 O O . ASP A 1 305 ? 20.318 1.222 -3.478 1.00 90.19 305 ASP A O 1
ATOM 2507 N N . MET A 1 306 ? 19.687 3.179 -2.610 1.00 88.50 306 MET A N 1
ATOM 2508 C CA . MET A 1 306 ? 20.921 3.878 -2.983 1.00 88.50 306 MET A CA 1
ATOM 2509 C C . MET A 1 306 ? 22.152 3.395 -2.209 1.00 88.50 306 MET A C 1
ATOM 2511 O O . MET A 1 306 ? 23.265 3.447 -2.755 1.00 88.50 306 MET A O 1
ATOM 2515 N N . SER A 1 307 ? 21.971 2.936 -0.967 1.00 87.81 307 SER A N 1
ATOM 2516 C CA . SER A 1 307 ? 23.048 2.372 -0.146 1.00 87.81 307 SER A CA 1
ATOM 2517 C C . SER A 1 307 ? 23.488 0.988 -0.639 1.00 87.81 307 SER A C 1
ATOM 2519 O O . SER A 1 307 ? 24.685 0.695 -0.652 1.00 87.81 307 SER A O 1
ATOM 2521 N N . LEU A 1 308 ? 22.540 0.175 -1.117 1.00 85.25 308 LEU A N 1
ATOM 2522 C CA . LEU A 1 308 ? 22.776 -1.201 -1.565 1.00 85.25 308 LEU A CA 1
ATOM 2523 C C . LEU A 1 308 ? 23.142 -1.295 -3.049 1.00 85.25 308 LEU A C 1
ATOM 2525 O O . LEU A 1 308 ? 23.883 -2.193 -3.457 1.00 85.25 308 LEU A O 1
ATOM 2529 N N . CYS A 1 309 ? 22.644 -0.375 -3.874 1.00 82.62 309 CYS A N 1
ATOM 2530 C CA . CYS A 1 309 ? 22.895 -0.381 -5.306 1.00 82.62 309 CYS A CA 1
ATOM 2531 C C . CYS A 1 309 ? 24.373 -0.083 -5.614 1.00 82.62 309 CYS A C 1
ATOM 2533 O O . CYS A 1 309 ? 24.940 0.913 -5.163 1.00 82.62 309 CYS A O 1
ATOM 2535 N N . GLY A 1 310 ? 25.010 -0.925 -6.430 1.00 78.62 310 GLY A N 1
ATOM 2536 C CA . GLY A 1 310 ? 26.362 -0.686 -6.952 1.00 78.62 310 GLY A CA 1
ATOM 2537 C C . GLY A 1 310 ? 26.401 0.041 -8.304 1.00 78.62 310 GLY A C 1
ATOM 2538 O O . GLY A 1 310 ? 27.455 0.536 -8.701 1.00 78.62 310 GLY A O 1
ATOM 2539 N N . ASP A 1 311 ? 25.278 0.110 -9.025 1.00 88.62 311 ASP A N 1
ATOM 2540 C CA . ASP A 1 311 ? 25.224 0.607 -10.403 1.00 88.62 311 ASP A CA 1
ATOM 2541 C C . ASP A 1 311 ? 25.059 2.137 -10.474 1.00 88.62 311 ASP A C 1
ATOM 2543 O O . ASP A 1 311 ? 24.109 2.723 -9.951 1.00 88.62 311 ASP A O 1
ATOM 2547 N N . VAL A 1 312 ? 25.985 2.803 -11.170 1.00 89.50 312 VAL A N 1
ATOM 2548 C CA . VAL A 1 312 ? 26.026 4.271 -11.282 1.00 89.50 312 VAL A CA 1
ATOM 2549 C C . VAL A 1 312 ? 24.831 4.840 -12.052 1.00 89.50 312 VAL A C 1
ATOM 2551 O O . VAL A 1 312 ? 24.361 5.933 -11.729 1.00 89.50 312 VAL A O 1
ATOM 2554 N N . LYS A 1 313 ? 24.334 4.144 -13.079 1.00 90.56 313 LYS A N 1
ATOM 2555 C CA . LYS A 1 313 ? 23.194 4.616 -13.879 1.00 90.56 313 LYS A CA 1
ATOM 2556 C C . LYS A 1 313 ? 21.912 4.507 -13.072 1.00 90.56 313 LYS A C 1
ATOM 2558 O O . LYS A 1 313 ? 21.129 5.454 -13.061 1.00 90.56 313 LYS A O 1
ATOM 2563 N N . LEU A 1 314 ? 21.744 3.403 -12.348 1.00 90.25 314 LEU A N 1
ATOM 2564 C CA . LEU A 1 314 ? 20.594 3.221 -11.474 1.00 90.25 314 LEU A CA 1
ATOM 2565 C C . LEU A 1 314 ? 20.587 4.248 -10.333 1.00 90.25 314 LEU A C 1
ATOM 2567 O O . LEU A 1 314 ? 19.553 4.858 -10.079 1.00 90.25 314 LEU A O 1
ATOM 2571 N N . LYS A 1 315 ? 21.742 4.560 -9.729 1.00 91.38 315 LYS A N 1
ATOM 2572 C CA . LYS A 1 315 ? 21.839 5.673 -8.764 1.00 91.38 315 LYS A CA 1
ATOM 2573 C C . LYS A 1 315 ? 21.416 7.015 -9.354 1.00 91.38 315 LYS A C 1
ATOM 2575 O O . LYS A 1 315 ? 20.680 7.752 -8.711 1.00 91.38 315 LYS A O 1
ATOM 2580 N N . ARG A 1 316 ? 21.847 7.342 -10.578 1.00 93.06 316 ARG A N 1
ATOM 2581 C CA . ARG A 1 316 ? 21.410 8.578 -11.255 1.00 93.06 316 ARG A CA 1
ATOM 2582 C C . ARG A 1 316 ? 19.901 8.602 -11.474 1.00 93.06 316 ARG A C 1
ATOM 2584 O O . ARG A 1 316 ? 19.285 9.633 -11.245 1.00 93.06 316 ARG A O 1
ATOM 2591 N N . PHE A 1 317 ? 19.318 7.471 -11.858 1.00 93.56 317 PHE A N 1
ATOM 2592 C CA . PHE A 1 317 ? 17.872 7.347 -11.998 1.00 93.56 317 PHE A CA 1
ATOM 2593 C C . PHE A 1 317 ? 17.141 7.599 -10.671 1.00 93.56 317 PHE A C 1
ATOM 2595 O O . PHE A 1 317 ? 16.201 8.387 -10.649 1.00 93.56 317 PHE A O 1
ATOM 2602 N N . TYR A 1 318 ? 17.610 7.035 -9.554 1.00 93.62 318 TYR A N 1
ATOM 2603 C CA . TYR A 1 318 ? 17.056 7.343 -8.229 1.00 93.62 318 TYR A CA 1
ATOM 2604 C C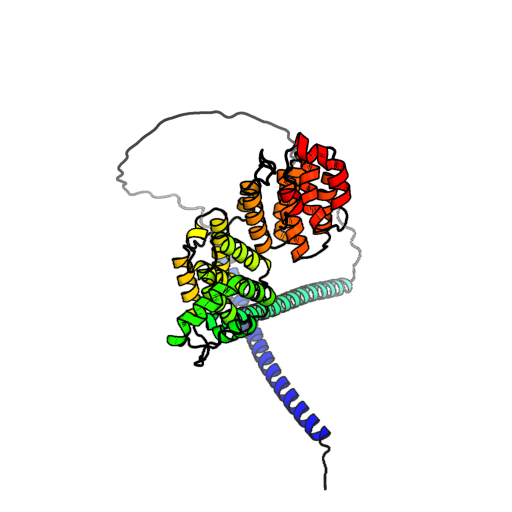 . TYR A 1 318 ? 17.200 8.824 -7.852 1.00 93.62 318 TYR A C 1
ATOM 2606 O O . TYR A 1 318 ? 16.243 9.417 -7.365 1.00 93.62 318 TYR A O 1
ATOM 2614 N N . LEU A 1 319 ? 18.340 9.460 -8.140 1.00 93.31 319 LEU A N 1
ATOM 2615 C CA . LEU A 1 319 ? 18.525 10.901 -7.909 1.00 93.31 319 LEU A CA 1
ATOM 2616 C C . LEU A 1 319 ? 17.563 11.760 -8.753 1.00 93.31 319 LEU A C 1
ATOM 2618 O O . LEU A 1 319 ? 17.071 12.790 -8.285 1.00 93.31 319 LEU A O 1
ATOM 2622 N N . ASP A 1 320 ? 17.251 11.337 -9.979 1.00 93.62 320 ASP A N 1
ATOM 2623 C CA . ASP A 1 320 ? 16.243 12.001 -10.810 1.00 93.62 320 ASP A CA 1
ATOM 2624 C C . ASP A 1 320 ? 14.835 11.854 -10.215 1.00 93.62 320 ASP A C 1
ATOM 2626 O O . ASP A 1 320 ? 14.077 12.830 -10.195 1.00 93.62 320 ASP A O 1
ATOM 2630 N N . ILE A 1 321 ? 14.491 10.667 -9.697 1.00 94.38 321 ILE A N 1
ATOM 2631 C CA . ILE A 1 321 ? 13.230 10.433 -8.976 1.00 94.38 321 ILE A CA 1
ATOM 2632 C C . ILE A 1 321 ? 13.166 11.321 -7.734 1.00 94.38 321 ILE A C 1
ATOM 2634 O O . ILE A 1 321 ? 12.185 12.047 -7.562 1.00 94.38 321 ILE A O 1
ATOM 2638 N N . GLN A 1 322 ? 14.225 11.328 -6.919 1.00 93.38 322 GLN A N 1
ATOM 2639 C CA . GLN A 1 322 ? 14.339 12.154 -5.719 1.00 93.38 322 GLN A CA 1
ATOM 2640 C C . GLN A 1 322 ? 14.010 13.614 -6.018 1.00 93.38 322 GLN A C 1
ATOM 2642 O O . GLN A 1 322 ? 13.190 14.228 -5.335 1.00 93.38 322 GLN A O 1
ATOM 2647 N N . LYS A 1 323 ? 14.631 14.160 -7.067 1.00 92.94 323 LYS A N 1
ATOM 2648 C CA . LYS A 1 323 ? 14.437 15.549 -7.476 1.00 92.94 323 LYS A CA 1
ATOM 2649 C C . LYS A 1 323 ? 13.015 15.817 -7.968 1.00 92.94 323 LYS A C 1
ATOM 2651 O O . LYS A 1 323 ? 12.470 16.874 -7.672 1.00 92.94 323 LYS A O 1
ATOM 2656 N N . ARG A 1 324 ? 12.424 14.901 -8.740 1.00 92.19 324 ARG A N 1
ATOM 2657 C CA . ARG A 1 324 ? 11.090 15.088 -9.341 1.00 92.19 324 ARG A CA 1
ATOM 2658 C C . ARG A 1 324 ? 9.952 14.934 -8.343 1.00 92.19 324 ARG A C 1
ATOM 2660 O O . ARG A 1 324 ? 8.951 15.626 -8.480 1.00 92.19 324 ARG A O 1
ATOM 2667 N N . LEU A 1 325 ? 10.104 14.037 -7.374 1.00 92.19 325 LEU A N 1
ATOM 2668 C CA . LEU A 1 325 ? 9.105 13.780 -6.336 1.00 92.19 325 LEU A CA 1
ATOM 2669 C C . LEU A 1 325 ? 9.364 14.580 -5.047 1.00 92.19 325 LEU A C 1
ATOM 2671 O O . LEU A 1 325 ? 8.604 14.451 -4.089 1.00 92.19 325 LEU A O 1
ATOM 2675 N N . CYS A 1 326 ? 10.417 15.407 -5.021 1.00 90.50 326 CYS A N 1
ATOM 2676 C CA . CYS A 1 326 ? 10.849 16.182 -3.855 1.00 90.50 326 CYS A CA 1
ATOM 2677 C C . CYS A 1 326 ? 11.052 15.308 -2.604 1.00 90.50 326 CYS A C 1
ATOM 2679 O O . CYS A 1 326 ? 10.610 15.661 -1.511 1.00 90.50 326 CYS A O 1
ATOM 2681 N N . LEU A 1 327 ? 11.705 14.153 -2.765 1.00 90.62 327 LEU A N 1
ATOM 2682 C CA . LEU A 1 327 ? 11.949 13.217 -1.667 1.00 90.62 327 LEU A CA 1
ATOM 2683 C C . LEU A 1 327 ? 13.099 13.715 -0.782 1.00 90.62 327 LEU A C 1
ATOM 2685 O O . LEU A 1 327 ? 14.235 13.901 -1.234 1.00 90.62 327 LEU A O 1
ATOM 2689 N N . THR A 1 328 ? 12.809 13.916 0.499 1.00 84.44 328 THR A N 1
ATOM 2690 C CA . THR A 1 328 ? 13.800 14.278 1.516 1.00 84.44 328 THR A CA 1
ATOM 2691 C C . THR A 1 328 ? 14.247 13.038 2.272 1.00 84.44 328 THR A C 1
ATOM 2693 O O . THR A 1 328 ? 13.415 12.336 2.844 1.00 84.44 328 THR A O 1
ATOM 2696 N N . ILE A 1 329 ? 15.556 12.785 2.290 1.00 70.69 329 ILE A N 1
ATOM 2697 C CA . ILE A 1 329 ? 16.153 11.728 3.109 1.00 70.69 329 ILE A CA 1
ATOM 2698 C C . ILE A 1 329 ? 16.280 12.284 4.527 1.00 70.69 329 ILE A C 1
ATOM 2700 O O . ILE A 1 329 ? 17.044 13.217 4.771 1.00 70.69 329 ILE A O 1
ATOM 2704 N N . SER A 1 330 ? 15.482 11.751 5.441 1.00 70.00 330 SER A N 1
ATOM 2705 C CA . SER A 1 330 ? 15.494 12.102 6.859 1.00 70.00 330 SER A CA 1
ATOM 2706 C C . SER A 1 330 ? 15.184 10.858 7.672 1.00 70.00 330 SER A C 1
ATOM 2708 O O . SER A 1 330 ? 14.377 10.043 7.231 1.00 70.00 330 SER A O 1
ATOM 2710 N N . SER A 1 331 ? 15.757 10.732 8.869 1.00 76.06 331 SER A N 1
ATOM 2711 C CA . SER A 1 331 ? 15.373 9.664 9.790 1.00 76.06 331 SER A CA 1
ATOM 2712 C C . SER A 1 331 ? 13.896 9.804 10.164 1.00 76.06 331 SER A C 1
ATOM 2714 O O . SER A 1 331 ? 13.472 10.855 10.648 1.00 76.06 331 SER A O 1
ATOM 2716 N N . ILE A 1 332 ? 13.115 8.748 9.929 1.00 82.12 332 ILE A N 1
ATOM 2717 C CA . ILE A 1 332 ? 11.676 8.721 10.207 1.00 82.12 332 ILE A CA 1
ATOM 2718 C C . ILE A 1 332 ? 11.437 7.899 11.469 1.00 82.12 332 ILE A C 1
ATOM 2720 O O . ILE A 1 332 ? 11.737 6.706 11.511 1.00 82.12 332 ILE A O 1
ATOM 2724 N N . ASP A 1 333 ? 10.861 8.533 12.487 1.00 90.25 333 ASP A N 1
ATOM 2725 C CA . ASP A 1 333 ? 10.327 7.830 13.652 1.00 90.25 333 ASP A CA 1
ATOM 2726 C C . ASP A 1 333 ? 8.913 7.326 13.334 1.00 90.25 333 ASP A C 1
ATOM 2728 O O . ASP A 1 333 ? 7.909 7.995 13.589 1.00 90.25 333 ASP A O 1
ATOM 2732 N N . TYR A 1 334 ? 8.843 6.129 12.751 1.00 92.69 334 TYR A N 1
ATOM 2733 C CA . TYR A 1 334 ? 7.576 5.498 12.379 1.00 92.69 334 TYR A CA 1
ATOM 2734 C C . TYR A 1 334 ? 6.648 5.253 13.573 1.00 92.69 334 TYR A C 1
ATOM 2736 O O . TYR A 1 334 ? 5.432 5.265 13.398 1.00 92.69 334 TYR A O 1
ATOM 2744 N N . ILE A 1 335 ? 7.181 5.066 14.786 1.00 95.31 335 ILE A N 1
ATOM 2745 C CA . ILE A 1 335 ? 6.352 4.890 15.984 1.00 95.31 335 ILE A CA 1
ATOM 2746 C C . ILE A 1 335 ? 5.630 6.202 16.288 1.00 95.31 335 ILE A C 1
ATOM 2748 O O . ILE A 1 335 ? 4.417 6.209 16.507 1.00 95.31 335 ILE A O 1
ATOM 2752 N N . CYS A 1 336 ? 6.363 7.317 16.285 1.00 94.06 336 CYS A N 1
ATOM 2753 C CA . CYS A 1 336 ? 5.796 8.645 16.495 1.00 94.06 336 CYS A CA 1
ATOM 2754 C C . CYS A 1 336 ? 4.767 8.998 15.412 1.00 94.06 336 CYS A C 1
ATOM 2756 O O . CYS A 1 336 ? 3.670 9.452 15.740 1.00 94.06 336 CYS A O 1
ATOM 2758 N N . GLU A 1 337 ? 5.072 8.729 14.141 1.00 93.31 337 GLU A N 1
ATOM 2759 C CA . GLU A 1 337 ? 4.141 8.977 13.035 1.00 93.31 337 GLU A CA 1
ATOM 2760 C C . GLU A 1 337 ? 2.861 8.140 13.162 1.00 93.31 337 GLU A C 1
ATOM 2762 O O . GLU A 1 337 ? 1.769 8.703 13.120 1.00 93.31 337 GLU A O 1
ATOM 2767 N N . CYS A 1 338 ? 2.958 6.832 13.424 1.00 96.75 338 CYS A N 1
ATOM 2768 C CA . CYS A 1 338 ? 1.780 5.991 13.660 1.00 96.75 338 CYS A CA 1
ATOM 2769 C C . CYS A 1 338 ? 0.934 6.505 14.833 1.00 96.75 338 CYS A C 1
ATOM 2771 O O . CYS A 1 338 ? -0.286 6.598 14.720 1.00 96.75 338 CYS A O 1
ATOM 2773 N N . LYS A 1 339 ? 1.564 6.897 15.948 1.00 95.69 339 LYS A N 1
ATOM 2774 C CA . LYS A 1 339 ? 0.849 7.443 17.114 1.00 95.69 339 LYS A CA 1
ATOM 2775 C C . LYS A 1 339 ? 0.116 8.747 16.798 1.00 95.69 339 LYS A C 1
ATOM 2777 O O . LYS A 1 339 ? -0.974 8.946 17.321 1.00 95.69 339 LYS A O 1
ATOM 2782 N N . LYS A 1 340 ? 0.666 9.607 15.932 1.00 94.31 340 LYS A N 1
ATOM 2783 C CA . LYS A 1 340 ? -0.020 10.826 15.465 1.00 94.31 340 LYS A CA 1
ATOM 2784 C C . LYS A 1 340 ? -1.246 10.519 14.607 1.00 94.31 340 LYS A C 1
ATOM 2786 O O . LYS A 1 340 ? -2.183 11.301 14.625 1.00 94.31 340 LYS A O 1
ATOM 2791 N N . LEU A 1 341 ? -1.247 9.414 13.859 1.00 95.88 341 LEU A N 1
ATOM 2792 C CA . LEU A 1 341 ? -2.404 8.999 13.052 1.00 95.88 341 LEU A CA 1
ATOM 2793 C C . LEU A 1 341 ? -3.532 8.419 13.909 1.00 95.88 341 LEU A C 1
ATOM 2795 O O . LEU A 1 341 ? -4.704 8.537 13.554 1.00 95.88 341 LEU A O 1
ATOM 2799 N N . ILE A 1 342 ? -3.187 7.795 15.035 1.00 95.88 342 ILE A N 1
ATOM 2800 C CA . ILE A 1 342 ? -4.139 7.159 15.948 1.00 95.88 342 ILE A CA 1
ATOM 2801 C C . ILE A 1 342 ? -4.735 8.230 16.873 1.00 95.88 342 ILE A C 1
ATOM 2803 O O . ILE A 1 342 ? -4.405 8.357 18.053 1.00 95.88 342 ILE A O 1
ATOM 2807 N N . GLU A 1 343 ? -5.630 9.027 16.302 1.00 89.81 343 GLU A N 1
ATOM 2808 C CA . GLU A 1 343 ? -6.379 10.065 17.005 1.00 89.81 343 GLU A CA 1
ATOM 2809 C C . GLU A 1 343 ? -7.725 9.531 17.514 1.00 89.81 343 GLU A C 1
ATOM 2811 O O . GLU A 1 343 ? -8.347 8.666 16.896 1.00 89.81 343 GLU A O 1
ATOM 2816 N N . LYS A 1 344 ? -8.211 10.094 18.624 1.00 91.56 344 LYS A N 1
ATOM 2817 C CA . LYS A 1 344 ? -9.581 9.870 19.094 1.00 91.56 344 LYS A CA 1
ATOM 2818 C C . LYS A 1 344 ? -10.545 10.676 18.218 1.00 91.56 344 LYS A C 1
ATOM 2820 O O . LYS A 1 344 ? -10.775 11.857 18.470 1.00 91.56 344 LYS A O 1
ATOM 2825 N N . LEU A 1 345 ? -11.049 10.032 17.171 1.00 92.50 345 LEU A N 1
ATOM 2826 C CA . LEU A 1 345 ? -12.006 10.577 16.210 1.00 92.50 345 LEU A CA 1
ATOM 2827 C C . LEU A 1 345 ? -13.310 9.788 16.279 1.00 92.50 345 LEU A C 1
ATOM 2829 O O . LEU A 1 345 ? -13.298 8.592 16.562 1.00 92.50 345 LEU A O 1
ATOM 2833 N N . ASP A 1 346 ? -14.426 10.437 15.965 1.00 93.88 346 ASP A N 1
ATOM 2834 C CA . ASP A 1 346 ? -15.674 9.712 15.764 1.00 93.88 346 ASP A CA 1
ATOM 2835 C C . ASP A 1 346 ? -15.523 8.765 14.567 1.00 93.88 346 ASP A C 1
ATOM 2837 O O . ASP A 1 346 ? -15.067 9.166 13.497 1.00 93.88 346 ASP A O 1
ATOM 2841 N N . VAL A 1 347 ? -15.892 7.493 14.749 1.00 92.81 347 VAL A N 1
ATOM 2842 C CA . VAL A 1 347 ? -15.814 6.491 13.672 1.00 92.81 347 VAL A CA 1
ATOM 2843 C C . VAL A 1 347 ? -16.819 6.813 12.567 1.00 92.81 347 VAL A C 1
ATOM 2845 O O . VAL A 1 347 ? -16.525 6.632 11.389 1.00 92.81 347 VAL A O 1
ATOM 2848 N N . PHE A 1 348 ? -17.994 7.318 12.944 1.00 91.50 348 PHE A N 1
ATOM 2849 C CA . PHE A 1 348 ? -19.082 7.642 12.030 1.00 91.50 348 PHE A CA 1
ATOM 2850 C C . PHE A 1 348 ? -19.416 9.127 12.094 1.00 91.50 348 PHE A C 1
ATOM 2852 O O . PHE A 1 348 ? -19.399 9.733 13.165 1.00 91.50 348 PHE A O 1
ATOM 2859 N N . GLU A 1 349 ? -19.754 9.700 10.948 1.00 89.56 349 GLU A N 1
ATOM 2860 C CA . GLU A 1 349 ? -20.267 11.059 10.852 1.00 89.56 349 GLU A CA 1
ATOM 2861 C C . GLU A 1 349 ? -21.745 11.134 11.255 1.00 89.56 349 GLU A C 1
ATOM 2863 O O . GLU A 1 349 ? -22.434 10.129 11.440 1.00 89.56 349 GLU A O 1
ATOM 2868 N N . SER A 1 350 ? -22.263 12.358 11.374 1.00 85.19 350 SER A N 1
ATOM 2869 C CA . SER A 1 350 ? -23.658 12.600 11.771 1.00 85.19 350 SER A CA 1
ATOM 2870 C C . SER A 1 350 ? -24.706 12.065 10.783 1.00 85.19 350 SER A C 1
ATOM 2872 O O . SER A 1 350 ? -25.869 11.876 11.158 1.00 85.19 350 SER A O 1
ATOM 2874 N N . ASP A 1 351 ? -24.306 11.832 9.532 1.00 81.62 351 ASP A N 1
ATOM 2875 C CA . ASP A 1 351 ? -25.118 11.231 8.472 1.00 81.62 351 ASP A CA 1
ATOM 2876 C C . ASP A 1 351 ? -24.981 9.698 8.411 1.00 81.62 351 ASP A C 1
ATOM 2878 O O . ASP A 1 351 ? -25.619 9.054 7.576 1.00 81.62 351 ASP A O 1
ATOM 2882 N N . GLY A 1 352 ? -24.166 9.120 9.301 1.00 80.69 352 GLY A N 1
ATOM 2883 C CA . GLY A 1 352 ? -23.956 7.689 9.403 1.00 80.69 352 GLY A CA 1
ATOM 2884 C C . GLY A 1 352 ? -22.938 7.093 8.435 1.00 80.69 352 GLY A C 1
ATOM 2885 O O . GLY A 1 352 ? -22.816 5.863 8.372 1.00 80.69 352 GLY A O 1
ATOM 2886 N N . ASN A 1 353 ? -22.234 7.918 7.662 1.00 85.94 353 ASN A N 1
ATOM 2887 C CA . ASN A 1 353 ? -21.099 7.476 6.861 1.00 85.94 353 ASN A CA 1
ATOM 2888 C C . ASN A 1 353 ? -19.858 7.290 7.744 1.00 85.94 353 ASN A C 1
ATOM 2890 O O . ASN A 1 353 ? -19.794 7.781 8.871 1.00 85.94 353 ASN A O 1
ATOM 2894 N N . LEU A 1 354 ? -18.884 6.520 7.257 1.00 88.81 354 LEU A N 1
ATOM 2895 C CA . LEU A 1 354 ? -17.590 6.419 7.926 1.00 88.81 354 LEU A CA 1
ATOM 2896 C C . LEU A 1 354 ? -16.898 7.782 7.854 1.00 88.81 354 LEU A C 1
ATOM 2898 O O . LEU A 1 354 ? -16.912 8.412 6.804 1.00 88.81 354 LEU A O 1
ATOM 2902 N N . ASN A 1 355 ? -16.291 8.216 8.953 1.00 93.12 355 ASN A N 1
ATOM 2903 C CA . ASN A 1 355 ? -15.580 9.486 8.995 1.00 93.12 355 ASN A CA 1
ATOM 2904 C C . ASN A 1 355 ? -14.397 9.490 8.010 1.00 93.12 355 ASN A C 1
ATOM 2906 O O . ASN A 1 355 ? -13.500 8.650 8.102 1.00 93.12 355 ASN A O 1
ATOM 2910 N N . ASP A 1 356 ? -14.356 10.456 7.094 1.00 90.81 356 ASP A N 1
ATOM 2911 C CA . ASP A 1 356 ? -13.324 10.484 6.046 1.00 90.81 356 ASP A CA 1
ATOM 2912 C C . ASP A 1 356 ? -11.905 10.577 6.631 1.00 90.81 356 ASP A C 1
ATOM 2914 O O . ASP A 1 356 ? -10.971 9.929 6.150 1.00 90.81 356 ASP A O 1
ATOM 2918 N N . LYS A 1 357 ? -11.739 11.322 7.731 1.00 93.31 357 LYS A N 1
ATOM 2919 C CA . LYS A 1 357 ? -10.443 11.492 8.398 1.00 93.31 357 LYS A CA 1
ATOM 2920 C C . LYS A 1 357 ? -9.998 10.217 9.119 1.00 93.31 357 LYS A C 1
ATOM 2922 O O . LYS A 1 357 ? -8.818 9.871 9.046 1.00 93.31 357 LYS A O 1
ATOM 2927 N N . ILE A 1 358 ? -10.908 9.505 9.799 1.00 94.19 358 ILE A N 1
ATOM 2928 C CA . ILE A 1 358 ? -10.559 8.223 10.440 1.00 94.19 358 ILE A CA 1
ATOM 2929 C C . ILE A 1 358 ? -10.181 7.181 9.386 1.00 94.19 358 ILE A C 1
ATOM 2931 O O . ILE A 1 358 ? -9.212 6.441 9.568 1.00 94.19 358 ILE A O 1
ATOM 2935 N N . PHE A 1 359 ? -10.896 7.177 8.258 1.00 92.06 359 PHE A N 1
ATOM 2936 C CA . PHE A 1 359 ? -10.622 6.302 7.128 1.00 92.06 359 PHE A CA 1
ATOM 2937 C C . PHE A 1 359 ? -9.248 6.578 6.517 1.00 92.06 359 PHE A C 1
ATOM 2939 O O . PHE A 1 359 ? -8.434 5.660 6.382 1.00 92.06 359 PHE A O 1
ATOM 2946 N N . GLU A 1 360 ? -8.942 7.841 6.220 1.00 92.06 360 GLU A N 1
ATOM 2947 C CA . GLU A 1 360 ? -7.645 8.233 5.672 1.00 92.06 360 GLU A CA 1
ATOM 2948 C C . GLU A 1 360 ? -6.492 7.902 6.634 1.00 92.06 360 GLU A C 1
ATOM 2950 O O . GLU A 1 360 ? -5.476 7.336 6.216 1.00 92.06 360 GLU A O 1
ATOM 2955 N N . ASN A 1 361 ? -6.650 8.182 7.932 1.00 95.56 361 ASN A N 1
ATOM 2956 C CA . ASN A 1 361 ? -5.659 7.807 8.941 1.00 95.56 361 ASN A CA 1
ATOM 2957 C C . ASN A 1 361 ? -5.472 6.286 9.012 1.00 95.56 361 ASN A C 1
ATOM 2959 O O . ASN A 1 361 ? -4.336 5.820 9.120 1.00 95.56 361 ASN A O 1
ATOM 2963 N N . GLY A 1 362 ? -6.554 5.512 8.892 1.00 94.88 362 GLY A N 1
ATOM 2964 C CA . GLY A 1 362 ? -6.513 4.054 8.812 1.00 94.88 362 GLY A CA 1
ATOM 2965 C C . GLY A 1 362 ? -5.696 3.558 7.617 1.00 94.88 362 GLY A C 1
ATOM 2966 O O . GLY A 1 362 ? -4.816 2.715 7.790 1.00 94.88 362 GLY A O 1
ATOM 2967 N N . LEU A 1 363 ? -5.913 4.117 6.422 1.00 92.19 363 LEU A N 1
ATOM 2968 C CA . LEU A 1 363 ? -5.144 3.767 5.219 1.00 92.19 363 LEU A CA 1
ATOM 2969 C C . LEU A 1 363 ? -3.654 4.095 5.363 1.00 92.19 363 LEU A C 1
ATOM 2971 O O . LEU A 1 363 ? -2.799 3.277 5.020 1.00 92.19 363 LEU A O 1
ATOM 2975 N N . ARG A 1 364 ? -3.326 5.273 5.899 1.00 94.69 364 ARG A N 1
ATOM 2976 C CA . ARG A 1 364 ? -1.934 5.692 6.128 1.00 94.69 364 ARG A CA 1
ATOM 2977 C C . ARG A 1 364 ? -1.244 4.797 7.154 1.00 94.69 364 ARG A C 1
ATOM 2979 O O . ARG A 1 364 ? -0.116 4.365 6.926 1.00 94.69 364 ARG A O 1
ATOM 2986 N N . LEU A 1 365 ? -1.939 4.466 8.242 1.00 96.06 365 LEU A N 1
ATOM 2987 C CA . LEU A 1 365 ? -1.449 3.549 9.268 1.00 96.06 365 LEU A CA 1
ATOM 2988 C C . LEU A 1 365 ? -1.206 2.152 8.683 1.00 96.06 365 LEU A C 1
ATOM 2990 O O . LEU A 1 365 ? -0.144 1.570 8.896 1.00 96.06 365 LEU A O 1
ATOM 2994 N N . LYS A 1 366 ? -2.156 1.647 7.888 1.00 94.44 366 LYS A N 1
ATOM 2995 C CA . LYS A 1 366 ? -2.045 0.369 7.178 1.00 94.44 366 LYS A CA 1
ATOM 2996 C C . LYS A 1 366 ? -0.810 0.325 6.280 1.00 94.44 366 LYS A C 1
ATOM 2998 O O . LYS A 1 366 ? -0.077 -0.658 6.337 1.00 94.44 366 LYS A O 1
ATOM 3003 N N . LEU A 1 367 ? -0.545 1.383 5.509 1.00 94.50 367 LEU A N 1
ATOM 3004 C CA . LEU A 1 367 ? 0.643 1.467 4.653 1.00 94.50 367 LEU A CA 1
ATOM 3005 C C . LEU A 1 367 ? 1.947 1.420 5.448 1.00 94.50 367 LEU A C 1
ATOM 3007 O O . LEU A 1 367 ? 2.830 0.634 5.112 1.00 94.50 367 LEU A O 1
ATOM 3011 N N . ILE A 1 368 ? 2.065 2.227 6.506 1.00 95.62 368 ILE A N 1
ATOM 3012 C CA . ILE A 1 368 ? 3.280 2.264 7.332 1.00 95.62 368 ILE A CA 1
ATOM 3013 C C . ILE A 1 368 ? 3.522 0.900 7.983 1.00 95.62 368 ILE A C 1
ATOM 3015 O O . ILE A 1 368 ? 4.628 0.365 7.910 1.00 95.62 368 ILE A O 1
ATOM 3019 N N . CYS A 1 369 ? 2.490 0.320 8.596 1.00 95.38 369 CYS A N 1
ATOM 3020 C CA . CYS A 1 369 ? 2.589 -0.970 9.268 1.00 95.38 369 CYS A CA 1
ATOM 3021 C C . CYS A 1 369 ? 2.854 -2.122 8.292 1.00 95.38 369 CYS A C 1
ATOM 3023 O O . CYS A 1 369 ? 3.606 -3.025 8.629 1.00 95.38 369 CYS A O 1
ATOM 3025 N N . HIS A 1 370 ? 2.294 -2.091 7.081 1.00 93.44 370 HIS A N 1
ATOM 3026 C CA . HIS A 1 370 ? 2.636 -3.079 6.059 1.00 93.44 370 HIS A CA 1
ATOM 3027 C C . HIS A 1 370 ? 4.105 -2.947 5.633 1.00 93.44 370 HIS A C 1
ATOM 3029 O O . HIS A 1 370 ? 4.821 -3.941 5.589 1.00 93.44 370 HIS A O 1
ATOM 3035 N N . TYR A 1 371 ? 4.570 -1.720 5.387 1.00 93.81 371 TYR A N 1
ATOM 3036 C CA . TYR A 1 371 ? 5.949 -1.451 4.976 1.00 93.81 371 TYR A CA 1
ATOM 3037 C C . TYR A 1 371 ? 6.986 -1.849 6.038 1.00 93.81 371 TYR A C 1
ATOM 3039 O O . TYR A 1 371 ? 8.079 -2.297 5.699 1.00 93.81 371 TYR A O 1
ATOM 3047 N N . LYS A 1 372 ? 6.663 -1.669 7.325 1.00 92.81 372 LYS A N 1
ATOM 3048 C CA . LYS A 1 372 ? 7.566 -1.994 8.434 1.00 92.81 372 LYS A CA 1
ATOM 3049 C C . LYS A 1 372 ? 7.533 -3.448 8.881 1.00 92.81 372 LYS A C 1
ATOM 3051 O O . LYS A 1 372 ? 8.482 -3.790 9.566 1.00 92.81 372 LYS A O 1
ATOM 3056 N N . ASP A 1 373 ? 6.537 -4.227 8.450 1.00 92.44 373 ASP A N 1
ATOM 3057 C CA . ASP A 1 373 ? 6.197 -5.604 8.844 1.00 92.44 373 ASP A CA 1
ATOM 3058 C C . ASP A 1 373 ? 5.209 -5.770 10.022 1.00 92.44 373 ASP A C 1
ATOM 3060 O O . ASP A 1 373 ? 4.839 -4.832 10.741 1.00 92.44 373 ASP A O 1
ATOM 3064 N N . TRP A 1 374 ? 4.723 -7.009 10.176 1.00 95.06 374 TRP A N 1
ATOM 3065 C CA . TRP A 1 374 ? 3.745 -7.366 11.203 1.00 95.06 374 TRP A CA 1
ATOM 3066 C C . TRP A 1 374 ? 4.326 -7.362 12.618 1.00 95.06 374 TRP A C 1
ATOM 3068 O O . TRP A 1 374 ? 3.608 -7.003 13.551 1.00 95.06 374 TRP A O 1
ATOM 3078 N N . ASP A 1 375 ? 5.603 -7.696 12.796 1.00 95.44 375 ASP A N 1
ATOM 3079 C CA . ASP A 1 375 ? 6.233 -7.699 14.118 1.00 95.44 375 ASP A CA 1
ATOM 3080 C C . ASP A 1 375 ? 6.326 -6.275 14.669 1.00 95.44 375 ASP A C 1
ATOM 3082 O O . ASP A 1 375 ? 5.989 -6.033 15.834 1.00 95.44 375 ASP A O 1
ATOM 3086 N N . PHE A 1 376 ? 6.688 -5.308 13.825 1.00 96.50 376 PHE A N 1
ATOM 3087 C CA . PHE A 1 376 ? 6.623 -3.891 14.162 1.00 96.50 376 PHE A CA 1
ATOM 3088 C C . PHE A 1 376 ? 5.192 -3.465 14.512 1.00 96.50 376 PHE A C 1
ATOM 3090 O O . PHE A 1 376 ? 4.957 -2.869 15.566 1.00 96.50 376 PHE A O 1
ATOM 3097 N N . ALA A 1 377 ? 4.221 -3.775 13.648 1.00 97.44 377 ALA A N 1
ATOM 3098 C CA . ALA A 1 377 ? 2.836 -3.351 13.838 1.00 97.44 377 ALA A CA 1
ATOM 3099 C C . ALA A 1 377 ? 2.217 -3.934 15.119 1.00 97.44 377 ALA A C 1
ATOM 3101 O O . ALA A 1 377 ? 1.576 -3.216 15.891 1.00 97.44 377 ALA A O 1
ATOM 3102 N N . TYR A 1 378 ? 2.430 -5.223 15.375 1.00 97.94 378 TYR A N 1
ATOM 3103 C CA . TYR A 1 378 ? 1.873 -5.904 16.533 1.00 97.94 378 TYR A CA 1
ATOM 3104 C C . TYR A 1 378 ? 2.516 -5.429 17.836 1.00 97.94 378 TYR A C 1
ATOM 3106 O O . TYR A 1 378 ? 1.805 -5.079 18.778 1.00 97.94 378 TYR A O 1
ATOM 3114 N N . ASN A 1 379 ? 3.846 -5.366 17.904 1.00 97.56 379 ASN A N 1
ATOM 3115 C CA . ASN A 1 379 ? 4.524 -5.042 19.157 1.00 97.56 379 ASN A CA 1
ATOM 3116 C C . ASN A 1 379 ? 4.464 -3.540 19.463 1.00 97.56 379 ASN A C 1
ATOM 3118 O O . ASN A 1 379 ? 3.978 -3.145 20.524 1.00 97.56 379 ASN A O 1
ATOM 3122 N N . GLU A 1 380 ? 4.887 -2.689 18.526 1.00 97.44 380 GLU A N 1
ATOM 3123 C CA . GLU A 1 380 ? 5.061 -1.256 18.796 1.00 97.44 380 GLU A CA 1
ATOM 3124 C C . GLU A 1 380 ? 3.761 -0.461 18.735 1.00 97.44 380 GLU A C 1
ATOM 3126 O O . GLU A 1 380 ? 3.593 0.526 19.460 1.00 97.44 380 GLU A O 1
ATOM 3131 N N . ILE A 1 381 ? 2.831 -0.871 17.872 1.00 98.12 381 ILE A N 1
ATOM 3132 C CA . ILE A 1 381 ? 1.597 -0.117 17.644 1.00 98.12 381 ILE A CA 1
ATOM 3133 C C . ILE A 1 381 ? 0.424 -0.758 18.380 1.00 98.12 381 ILE A C 1
ATOM 3135 O O . ILE A 1 381 ? -0.295 -0.065 19.099 1.00 98.12 381 ILE A O 1
ATOM 3139 N N . ILE A 1 382 ? 0.223 -2.071 18.259 1.00 98.06 382 ILE A N 1
ATOM 3140 C CA . ILE A 1 382 ? -0.920 -2.734 18.896 1.00 98.06 382 ILE A CA 1
ATOM 3141 C C . ILE A 1 382 ? -0.673 -2.936 20.393 1.00 98.06 382 ILE A C 1
ATOM 3143 O O . ILE A 1 382 ? -1.378 -2.337 21.204 1.00 98.06 382 ILE A O 1
ATOM 3147 N N . CYS A 1 383 ? 0.324 -3.729 20.781 1.00 97.44 383 CYS A N 1
ATOM 3148 C CA . CYS A 1 383 ? 0.574 -4.082 22.180 1.00 97.44 383 CYS A CA 1
ATOM 3149 C C . CYS A 1 383 ? 1.003 -2.876 23.023 1.00 97.44 383 CYS A C 1
ATOM 3151 O O . CYS A 1 383 ? 0.497 -2.691 24.129 1.00 97.44 383 CYS A O 1
ATOM 3153 N N . ASN A 1 384 ? 1.894 -2.034 22.496 1.00 97.25 384 ASN A N 1
ATOM 3154 C CA . ASN A 1 384 ? 2.448 -0.908 23.248 1.00 97.25 384 ASN A CA 1
ATOM 3155 C C . ASN A 1 384 ? 1.572 0.358 23.220 1.00 97.25 384 ASN A C 1
ATOM 3157 O O . ASN A 1 384 ? 1.824 1.276 24.004 1.00 97.25 384 ASN A O 1
ATOM 3161 N N . TYR A 1 385 ? 0.569 0.457 22.335 1.00 97.19 385 TYR A N 1
ATOM 3162 C CA . TYR A 1 385 ? -0.217 1.690 22.190 1.00 97.19 385 TYR A CA 1
ATOM 3163 C C . TYR A 1 385 ? -1.732 1.473 22.074 1.00 97.19 385 TYR A C 1
ATOM 3165 O O . TYR A 1 385 ? -2.465 1.867 22.984 1.00 97.19 385 TYR A O 1
ATOM 3173 N N . ILE A 1 386 ? -2.225 0.843 21.003 1.00 97.81 386 ILE A N 1
ATOM 3174 C CA . ILE A 1 386 ? -3.672 0.703 20.747 1.00 97.81 386 ILE A CA 1
ATOM 3175 C C . ILE A 1 386 ? -4.352 -0.163 21.816 1.00 97.81 386 ILE A C 1
ATOM 3177 O O . ILE A 1 386 ? -5.389 0.226 22.347 1.00 97.81 386 ILE A O 1
ATOM 3181 N N . GLY A 1 387 ? -3.782 -1.321 22.152 1.00 96.44 387 GLY A N 1
ATOM 3182 C CA . GLY A 1 387 ? -4.347 -2.293 23.092 1.00 96.44 387 GLY A CA 1
ATOM 3183 C C . GLY A 1 387 ? -4.566 -1.728 24.502 1.00 96.44 387 GLY A C 1
ATOM 3184 O O . GLY A 1 387 ? -5.691 -1.818 25.010 1.00 96.44 387 GLY A O 1
ATOM 3185 N N . PRO A 1 388 ? -3.551 -1.098 25.128 1.00 96.75 388 PRO A N 1
ATOM 3186 C CA . PRO A 1 388 ? -3.712 -0.406 26.404 1.00 96.75 388 PRO A CA 1
ATOM 3187 C C . PRO A 1 388 ? -4.785 0.684 26.335 1.00 96.75 388 PRO A C 1
ATOM 3189 O O . PRO A 1 388 ? -5.703 0.694 27.154 1.00 96.75 388 PRO A O 1
ATOM 3192 N N . LYS A 1 389 ? -4.752 1.536 25.300 1.00 96.50 389 LYS A N 1
ATOM 3193 C CA . LYS A 1 389 ? -5.737 2.613 25.128 1.00 96.50 389 LYS A CA 1
ATOM 3194 C C . LYS A 1 389 ? -7.158 2.094 24.960 1.00 96.50 389 LYS A C 1
ATOM 3196 O O . LYS A 1 389 ? -8.067 2.614 25.604 1.00 96.50 389 LYS A O 1
ATOM 3201 N N . LEU A 1 390 ? -7.363 1.054 24.158 1.00 95.94 390 LEU A N 1
ATOM 3202 C CA . LEU A 1 390 ? -8.665 0.416 23.986 1.00 95.94 390 LEU A CA 1
ATOM 3203 C C . LEU A 1 390 ? -9.152 -0.229 25.290 1.00 95.94 390 LEU A C 1
ATOM 3205 O O . LEU A 1 390 ? -10.333 -0.137 25.619 1.00 95.94 390 LEU A O 1
ATOM 3209 N N . SER A 1 391 ? -8.257 -0.856 26.053 1.00 93.81 391 SER A N 1
ATOM 3210 C CA . SER A 1 391 ? -8.602 -1.487 27.331 1.00 93.81 391 SER A CA 1
ATOM 3211 C C . SER A 1 391 ? -9.034 -0.464 28.381 1.00 93.81 391 SER A C 1
ATOM 3213 O O . SER A 1 391 ? -10.031 -0.697 29.065 1.00 93.81 391 SER A O 1
ATOM 3215 N N . GLU A 1 392 ? -8.325 0.664 28.463 1.00 94.62 392 GLU A N 1
ATOM 3216 C CA . GLU A 1 392 ? -8.595 1.766 29.394 1.00 94.62 392 GLU A CA 1
ATOM 3217 C C . GLU A 1 392 ? -9.856 2.555 29.030 1.00 94.62 392 GLU A C 1
ATOM 3219 O O . GLU A 1 392 ? -10.671 2.863 29.896 1.00 94.62 392 GLU A O 1
ATOM 3224 N N . THR A 1 393 ? -10.006 2.913 27.753 1.00 94.81 393 THR A N 1
ATOM 3225 C CA . THR A 1 393 ? -11.013 3.898 27.320 1.00 94.81 393 THR A CA 1
ATOM 3226 C C . THR A 1 393 ? -12.263 3.277 26.724 1.00 94.81 393 THR A C 1
ATOM 3228 O O . THR A 1 393 ? -13.300 3.934 26.708 1.00 94.81 393 THR A O 1
ATOM 3231 N N . LYS A 1 394 ? -12.167 2.039 26.216 1.00 94.62 394 LYS A N 1
ATOM 3232 C CA . LYS A 1 394 ? -13.219 1.389 25.423 1.00 94.62 394 LYS A CA 1
ATOM 3233 C C . LYS A 1 394 ? -13.701 2.273 24.264 1.00 94.62 394 LYS A C 1
ATOM 3235 O O . LYS A 1 394 ? -14.887 2.326 23.971 1.00 94.62 394 LYS A O 1
ATOM 3240 N N . ASP A 1 395 ? -12.776 2.982 23.617 1.00 95.50 395 ASP A N 1
ATOM 3241 C CA . ASP A 1 395 ? -13.094 3.911 22.533 1.00 95.50 395 ASP A CA 1
ATOM 3242 C C . ASP A 1 395 ? -13.203 3.205 21.162 1.00 95.50 395 ASP A C 1
ATOM 3244 O O . ASP A 1 395 ? -12.268 2.490 20.770 1.00 95.50 395 ASP A O 1
ATOM 3248 N N . PRO A 1 396 ? -14.291 3.426 20.397 1.00 95.56 396 PRO A N 1
ATOM 3249 C CA . PRO A 1 396 ? -14.444 2.902 19.041 1.00 95.56 396 PRO A CA 1
ATOM 3250 C C . PRO A 1 396 ? -13.318 3.291 18.075 1.00 95.56 396 PRO A C 1
ATOM 3252 O O . PRO A 1 396 ? -12.983 2.492 17.203 1.00 95.56 396 PRO A O 1
ATOM 3255 N N . ALA A 1 397 ? -12.679 4.453 18.234 1.00 96.75 397 ALA A N 1
ATOM 3256 C CA . ALA A 1 397 ? -11.584 4.871 17.360 1.00 96.75 397 ALA A CA 1
ATOM 3257 C C . ALA A 1 397 ? -10.387 3.911 17.445 1.00 96.75 397 ALA A C 1
ATOM 3259 O O . ALA A 1 397 ? -9.859 3.461 16.428 1.00 96.75 397 ALA A O 1
ATOM 3260 N N . TYR A 1 398 ? -9.983 3.527 18.661 1.00 98.00 398 TYR A N 1
ATOM 3261 C CA . TYR A 1 398 ? -8.885 2.574 18.854 1.00 98.00 398 TYR A CA 1
ATOM 3262 C C . TYR A 1 398 ? -9.248 1.182 18.332 1.00 98.00 398 TYR A C 1
ATOM 3264 O O . TYR A 1 398 ? -8.398 0.507 17.750 1.00 98.00 398 TYR A O 1
ATOM 3272 N N . LEU A 1 399 ? -10.510 0.769 18.485 1.00 97.56 399 LEU A N 1
ATOM 3273 C CA . LEU A 1 399 ? -11.013 -0.477 17.909 1.00 97.56 399 LEU A CA 1
ATOM 3274 C C . LEU A 1 399 ? -10.993 -0.448 16.374 1.00 97.56 399 LEU A C 1
ATOM 3276 O O . LEU A 1 399 ? -10.641 -1.451 15.756 1.00 97.56 399 LEU A O 1
ATOM 3280 N N . TYR A 1 400 ? -11.315 0.694 15.763 1.00 97.56 400 TYR A N 1
ATOM 3281 C CA . TYR A 1 400 ? -11.231 0.882 14.318 1.00 97.56 400 TYR A CA 1
ATOM 3282 C C . TYR A 1 400 ? -9.799 0.671 13.809 1.00 97.56 400 TYR A C 1
ATOM 3284 O O . TYR A 1 400 ? -9.575 -0.167 12.935 1.00 97.56 400 TYR A O 1
ATOM 3292 N N . TYR A 1 401 ? -8.809 1.347 14.401 1.00 97.94 401 TYR A N 1
ATOM 3293 C CA . TYR A 1 401 ? -7.407 1.171 14.001 1.00 97.94 401 TYR A CA 1
ATOM 3294 C C . TYR A 1 401 ? -6.892 -0.251 14.265 1.00 97.94 401 TYR A C 1
ATOM 3296 O O . TYR A 1 401 ? -6.170 -0.801 13.432 1.00 97.94 401 TYR A O 1
ATOM 3304 N N . LEU A 1 402 ? -7.298 -0.873 15.380 1.00 97.94 402 LEU A N 1
ATOM 3305 C CA . LEU A 1 402 ? -6.992 -2.277 15.665 1.00 97.94 402 LEU A CA 1
ATOM 3306 C C . LEU A 1 402 ? -7.531 -3.200 14.564 1.00 97.94 402 LEU A C 1
ATOM 3308 O O . LEU A 1 402 ? -6.811 -4.074 14.086 1.00 97.94 402 LEU A O 1
ATOM 3312 N N . GLY A 1 403 ? -8.778 -2.985 14.141 1.00 96.62 403 GLY A N 1
ATOM 3313 C CA . GLY A 1 403 ? -9.420 -3.743 13.072 1.00 96.62 403 GLY A CA 1
ATOM 3314 C C . GLY A 1 403 ? -8.740 -3.565 11.717 1.00 96.62 403 GLY A C 1
ATOM 3315 O O . GLY A 1 403 ? -8.490 -4.557 11.031 1.00 96.62 403 GLY A O 1
ATOM 3316 N N . VAL A 1 404 ? -8.369 -2.332 11.352 1.00 95.75 404 VAL A N 1
ATOM 3317 C CA . VAL A 1 404 ? -7.634 -2.043 10.106 1.00 95.75 404 VAL A CA 1
ATOM 3318 C C . VAL A 1 404 ? -6.317 -2.821 10.060 1.00 95.75 404 VAL A C 1
ATOM 3320 O O . VAL A 1 404 ? -6.021 -3.485 9.062 1.00 95.75 404 VAL A O 1
ATOM 3323 N N . LEU A 1 405 ? -5.544 -2.786 11.149 1.00 96.50 405 LEU A N 1
ATOM 3324 C CA . LEU A 1 405 ? -4.284 -3.523 11.243 1.00 96.50 405 LEU A CA 1
ATOM 3325 C C . LEU A 1 405 ? -4.497 -5.041 11.288 1.00 96.50 405 LEU A C 1
ATOM 3327 O O . LEU A 1 405 ? -3.752 -5.770 10.637 1.00 96.50 405 LEU A O 1
ATOM 3331 N N . GLY A 1 406 ? -5.532 -5.514 11.987 1.00 95.69 406 GLY A N 1
ATOM 3332 C CA . GLY A 1 406 ? -5.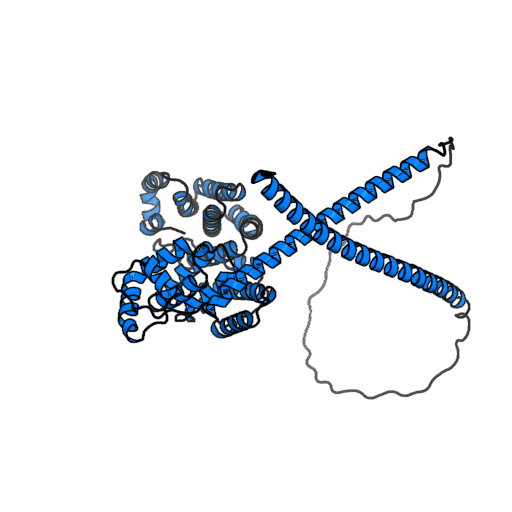886 -6.932 12.063 1.00 95.69 406 GLY A CA 1
ATOM 3333 C C . GLY A 1 406 ? -6.258 -7.529 10.704 1.00 95.69 406 GLY A C 1
ATOM 3334 O O . GLY A 1 406 ? -5.747 -8.586 10.342 1.00 95.69 406 GLY A O 1
ATOM 3335 N N . ILE A 1 407 ? -7.083 -6.837 9.907 1.00 93.12 407 ILE A N 1
ATOM 3336 C CA . ILE A 1 407 ? -7.419 -7.266 8.536 1.00 93.12 407 ILE A CA 1
ATOM 3337 C C . ILE A 1 407 ? -6.177 -7.275 7.646 1.00 93.12 407 ILE A C 1
ATOM 3339 O O . ILE A 1 407 ? -5.985 -8.211 6.869 1.00 93.12 407 ILE A O 1
ATOM 3343 N N . ASN A 1 408 ? -5.326 -6.252 7.753 1.00 91.69 408 ASN A N 1
ATOM 3344 C CA . ASN A 1 408 ? -4.087 -6.196 6.985 1.00 91.69 408 ASN A CA 1
ATOM 3345 C C . ASN A 1 408 ? -3.172 -7.388 7.303 1.00 91.69 408 ASN A C 1
ATOM 3347 O O . ASN A 1 408 ? -2.680 -8.040 6.387 1.00 91.69 408 ASN A O 1
ATOM 3351 N N . ALA A 1 409 ? -3.008 -7.704 8.588 1.00 93.12 409 ALA A N 1
ATOM 3352 C CA . ALA A 1 409 ? -2.209 -8.832 9.050 1.00 93.12 409 ALA A CA 1
ATOM 3353 C C . ALA A 1 409 ? -2.795 -10.178 8.624 1.00 93.12 409 ALA A C 1
ATOM 3355 O O . ALA A 1 409 ? -2.078 -11.042 8.132 1.00 93.12 409 ALA A O 1
ATOM 3356 N N . TYR A 1 410 ? -4.113 -10.344 8.734 1.00 92.75 410 TYR A N 1
ATOM 3357 C CA . TYR A 1 410 ? -4.782 -11.548 8.255 1.00 92.75 410 TYR A CA 1
ATOM 3358 C C . TYR A 1 410 ? -4.523 -11.795 6.764 1.00 92.75 410 TYR A C 1
ATOM 3360 O O . TYR A 1 410 ? -4.246 -12.923 6.361 1.00 92.75 410 TYR A O 1
ATOM 3368 N N . LYS A 1 411 ? -4.562 -10.737 5.943 1.00 88.00 411 LYS A N 1
ATOM 3369 C CA . LYS A 1 411 ? -4.276 -10.833 4.506 1.00 88.00 411 LYS A CA 1
ATOM 3370 C C . LYS A 1 411 ? -2.802 -11.134 4.207 1.00 88.00 411 LYS A C 1
ATOM 3372 O O . LYS A 1 411 ? -2.540 -11.814 3.220 1.00 88.00 411 LYS A O 1
ATOM 3377 N N . SER A 1 412 ? -1.861 -10.639 5.015 1.00 86.00 412 SER A N 1
ATOM 3378 C CA . SER A 1 412 ? -0.421 -10.793 4.757 1.00 86.00 412 SER A CA 1
ATOM 3379 C C . SER A 1 412 ? 0.189 -12.063 5.357 1.00 86.00 412 SER A C 1
ATOM 3381 O O . SER A 1 412 ? 0.945 -12.749 4.675 1.00 86.00 412 SER A O 1
ATOM 3383 N N . VAL A 1 413 ? -0.130 -12.390 6.613 1.00 89.44 413 VAL A N 1
ATOM 3384 C CA . VAL A 1 413 ? 0.472 -13.508 7.365 1.00 89.44 413 VAL A CA 1
ATOM 3385 C C . VAL A 1 413 ? -0.529 -14.602 7.760 1.00 89.44 413 VAL A C 1
ATOM 3387 O O . VAL A 1 413 ? -0.126 -15.637 8.288 1.00 89.44 413 VAL A O 1
ATOM 3390 N N . GLY A 1 414 ? -1.824 -14.424 7.481 1.00 89.88 414 GLY A N 1
ATOM 3391 C CA . GLY A 1 414 ? -2.863 -15.413 7.783 1.00 89.88 414 GLY A CA 1
ATOM 3392 C C . GLY A 1 414 ? -3.252 -15.479 9.265 1.00 89.88 414 GLY A C 1
ATOM 3393 O O . GLY A 1 414 ? -3.097 -14.518 10.019 1.00 89.88 414 GLY A O 1
ATOM 3394 N N . TRP A 1 415 ? -3.785 -16.631 9.689 1.00 91.81 415 TRP A N 1
ATOM 3395 C CA . TRP A 1 415 ? -4.149 -16.919 11.084 1.00 91.81 415 TRP A CA 1
ATOM 3396 C C . TRP A 1 415 ? -2.918 -17.271 11.924 1.00 91.81 415 TRP A C 1
ATOM 3398 O O . TRP A 1 415 ? -2.677 -18.424 12.273 1.00 91.81 415 TRP A O 1
ATOM 3408 N N . HIS A 1 416 ? -2.104 -16.262 12.206 1.00 93.25 416 HIS A N 1
ATOM 3409 C CA . HIS A 1 416 ? -1.030 -16.356 13.187 1.00 93.25 416 HIS A CA 1
ATOM 3410 C C . HIS A 1 416 ? -1.572 -16.084 14.602 1.00 93.25 416 HIS A C 1
ATOM 3412 O O . HIS A 1 416 ? -2.522 -15.320 14.752 1.00 93.25 416 HIS A O 1
ATOM 3418 N N . GLU A 1 417 ? -0.938 -16.617 15.652 1.00 94.62 417 GLU A N 1
ATOM 3419 C CA . GLU A 1 417 ? -1.387 -16.462 17.053 1.00 94.62 417 GLU A CA 1
ATOM 3420 C C . GLU A 1 417 ? -1.603 -14.985 17.451 1.00 94.62 417 GLU A C 1
ATOM 3422 O O . GLU A 1 417 ? -2.570 -14.626 18.121 1.00 94.62 417 GLU A O 1
ATOM 3427 N N . SER A 1 418 ? -0.716 -14.090 17.008 1.00 96.12 418 SER A N 1
ATOM 3428 C CA . SER A 1 418 ? -0.860 -12.647 17.248 1.00 96.12 418 SER A CA 1
ATOM 3429 C C . SER A 1 418 ? -2.040 -12.019 16.497 1.00 96.12 418 SER A C 1
ATOM 3431 O O . SER A 1 418 ? -2.652 -11.082 17.003 1.00 96.12 418 SER A O 1
ATOM 3433 N N . VAL A 1 419 ? -2.401 -12.545 15.325 1.00 96.25 419 VAL A N 1
ATOM 3434 C CA . VAL A 1 419 ? -3.591 -12.122 14.570 1.00 96.25 419 VAL A CA 1
ATOM 3435 C C . VAL A 1 419 ? -4.859 -12.642 15.250 1.00 96.25 419 VAL A C 1
ATOM 3437 O O . VAL A 1 419 ? -5.815 -11.886 15.417 1.00 96.25 419 VAL A O 1
ATOM 3440 N N . GLU A 1 420 ? -4.854 -13.891 15.719 1.00 95.12 420 GLU A N 1
ATOM 3441 C CA . GLU A 1 420 ? -5.956 -14.474 16.497 1.00 95.12 420 GLU A CA 1
ATOM 3442 C C . GLU A 1 420 ? -6.271 -13.628 17.733 1.00 95.12 420 GLU A C 1
ATOM 3444 O O . GLU A 1 420 ? -7.413 -13.205 17.901 1.00 95.12 420 GLU A O 1
ATOM 3449 N N . LYS A 1 421 ? -5.252 -13.255 18.517 1.00 96.19 421 LYS A N 1
ATOM 3450 C CA . LYS A 1 421 ? -5.396 -12.368 19.687 1.00 96.19 421 LYS A CA 1
ATOM 3451 C C . LYS A 1 421 ? -6.043 -11.023 19.352 1.00 96.19 421 LYS A C 1
ATOM 3453 O O . LYS A 1 421 ? -6.845 -10.503 20.131 1.00 96.19 421 LYS A O 1
ATOM 3458 N N . VAL A 1 422 ? -5.721 -10.449 18.192 1.00 96.88 422 VAL A N 1
ATOM 3459 C CA . VAL A 1 422 ? -6.351 -9.206 17.722 1.00 96.88 422 VAL A CA 1
ATOM 3460 C C . VAL A 1 422 ? -7.837 -9.427 17.446 1.00 96.88 422 VAL A C 1
ATOM 3462 O O . VAL A 1 422 ? -8.668 -8.645 17.910 1.00 96.88 422 VAL A O 1
ATOM 3465 N N . PHE A 1 423 ? -8.201 -10.500 16.744 1.00 95.19 423 PHE A N 1
ATOM 3466 C CA . PHE A 1 423 ? -9.608 -10.791 16.455 1.00 95.19 423 PHE A CA 1
ATOM 3467 C C . PHE A 1 423 ? -10.402 -11.245 17.682 1.00 95.19 423 PHE A C 1
ATOM 3469 O O . PHE A 1 423 ? -11.586 -10.926 17.768 1.00 95.19 423 PHE A O 1
ATOM 3476 N N . GLU A 1 424 ? -9.777 -11.902 18.658 1.00 94.62 424 GLU A N 1
ATOM 3477 C CA . GLU A 1 424 ? -10.375 -12.160 19.971 1.00 94.62 424 GLU A CA 1
ATOM 3478 C C . GLU A 1 424 ? -10.695 -10.850 20.696 1.00 94.62 424 GLU A C 1
ATOM 3480 O O . GLU A 1 424 ? -11.800 -10.678 21.209 1.00 94.62 424 GLU A O 1
ATOM 3485 N N . ALA A 1 425 ? -9.776 -9.879 20.685 1.00 95.12 425 ALA A N 1
ATOM 3486 C CA . ALA A 1 425 ? -10.035 -8.563 21.262 1.00 95.12 425 ALA A CA 1
ATOM 3487 C C . ALA A 1 425 ? -11.208 -7.849 20.563 1.00 95.12 425 ALA A C 1
ATOM 3489 O O . ALA A 1 425 ? -12.066 -7.277 21.240 1.00 95.12 425 ALA A O 1
ATOM 3490 N N . ILE A 1 426 ? -11.291 -7.925 19.229 1.00 95.38 426 ILE A N 1
ATOM 3491 C CA . ILE A 1 426 ? -12.409 -7.367 18.448 1.00 95.38 426 ILE A CA 1
ATOM 3492 C C . ILE A 1 426 ? -13.726 -8.088 18.783 1.00 95.38 426 ILE A C 1
ATOM 3494 O O . ILE A 1 426 ? -14.745 -7.431 19.006 1.00 95.38 426 ILE A O 1
ATOM 3498 N N . GLN A 1 427 ? -13.712 -9.419 18.879 1.00 92.44 427 GLN A N 1
ATOM 3499 C CA . GLN A 1 427 ? -14.870 -10.234 19.258 1.00 92.44 427 GLN A CA 1
ATOM 3500 C C . GLN A 1 427 ? -15.371 -9.884 20.667 1.00 92.44 427 GLN A C 1
ATOM 3502 O O . GLN A 1 427 ? -16.566 -9.678 20.864 1.00 92.44 427 GLN A O 1
ATOM 3507 N N . ASN A 1 428 ? -14.464 -9.711 21.628 1.00 92.75 428 ASN A N 1
ATOM 3508 C CA . ASN A 1 428 ? -14.817 -9.291 22.984 1.00 92.75 428 ASN A CA 1
ATOM 3509 C C . ASN A 1 428 ? -15.490 -7.906 23.000 1.00 92.75 428 ASN A C 1
ATOM 3511 O O . ASN A 1 428 ? -16.405 -7.669 23.788 1.00 92.75 428 ASN A O 1
ATOM 3515 N N . MET A 1 429 ? -15.073 -6.979 22.125 1.00 93.88 429 MET A N 1
ATOM 3516 C CA . MET A 1 429 ? -15.750 -5.680 21.990 1.00 93.88 429 MET A CA 1
ATOM 3517 C C . MET A 1 429 ? -17.125 -5.814 21.328 1.00 93.88 429 MET A C 1
ATOM 3519 O O . MET A 1 429 ? -18.058 -5.105 21.711 1.00 93.88 429 MET A O 1
ATOM 3523 N N . PHE A 1 430 ? -17.285 -6.746 20.387 1.00 89.69 430 PHE A N 1
ATOM 3524 C CA . PHE A 1 430 ? -18.582 -7.065 19.793 1.00 89.69 430 PHE A CA 1
ATOM 3525 C C . PHE A 1 430 ? -19.581 -7.630 20.816 1.00 89.69 430 PHE A C 1
ATOM 3527 O O . PHE A 1 430 ? -20.784 -7.418 20.706 1.00 89.69 430 PHE A O 1
ATOM 3534 N N . GLU A 1 431 ? -19.111 -8.314 21.852 1.00 87.56 431 GLU A N 1
ATOM 3535 C CA . GLU A 1 431 ? -19.972 -8.842 22.918 1.00 87.56 431 GLU A CA 1
ATOM 3536 C C . GLU A 1 431 ? -20.332 -7.790 23.981 1.00 87.56 431 GLU A C 1
ATOM 3538 O O . GLU A 1 431 ? -21.186 -8.029 24.837 1.00 87.56 431 GLU A O 1
ATOM 3543 N N . SER A 1 432 ? -19.748 -6.590 23.905 1.00 87.06 432 SER A N 1
ATOM 3544 C CA . SER A 1 432 ? -20.005 -5.503 24.854 1.00 87.06 432 SER A CA 1
ATOM 3545 C C . SER A 1 432 ? -21.431 -4.941 24.760 1.00 87.06 432 SER A C 1
ATOM 3547 O O . SER A 1 432 ? -22.135 -5.106 23.768 1.00 87.06 432 SER A O 1
ATOM 3549 N N . ASN A 1 433 ? -21.897 -4.229 25.787 1.00 85.56 433 ASN A N 1
ATOM 3550 C CA . ASN A 1 433 ? -23.211 -3.569 25.743 1.00 85.56 433 ASN A CA 1
ATOM 3551 C C . ASN A 1 433 ? -23.215 -2.257 24.939 1.00 85.56 433 ASN A C 1
ATOM 3553 O O . ASN A 1 433 ? -24.287 -1.708 24.687 1.00 85.56 433 ASN A O 1
ATOM 3557 N N . ASP A 1 434 ? -22.046 -1.766 24.527 1.00 88.88 434 ASP A N 1
ATOM 3558 C CA . ASP A 1 434 ? -21.908 -0.528 23.767 1.00 88.88 434 ASP A CA 1
ATOM 3559 C C . ASP A 1 434 ? -22.188 -0.778 22.279 1.00 88.88 434 ASP A C 1
ATOM 3561 O O . ASP A 1 434 ? -21.562 -1.620 21.629 1.00 88.88 434 ASP A O 1
ATOM 3565 N N . VAL A 1 435 ? -23.158 -0.045 21.732 1.00 85.44 435 VAL A N 1
ATOM 3566 C CA . VAL A 1 435 ? -23.592 -0.218 20.344 1.00 85.44 435 VAL A CA 1
ATOM 3567 C C . VAL A 1 435 ? -22.543 0.287 19.349 1.00 85.44 435 VAL A C 1
ATOM 3569 O O . VAL A 1 435 ? -22.366 -0.340 18.307 1.00 85.44 435 VAL A O 1
ATOM 3572 N N . LEU A 1 436 ? -21.814 1.366 19.649 1.00 87.62 436 LEU A N 1
ATOM 3573 C CA . LEU A 1 436 ? -20.777 1.884 18.752 1.00 87.62 436 LEU A CA 1
ATOM 3574 C C . LEU A 1 436 ? -19.582 0.934 18.685 1.00 87.62 436 LEU A C 1
ATOM 3576 O O . LEU A 1 436 ? -19.079 0.676 17.590 1.00 87.62 436 LEU A O 1
ATOM 3580 N N . LEU A 1 437 ? -19.166 0.357 19.817 1.00 92.38 437 LEU A N 1
ATOM 3581 C CA . LEU A 1 437 ? -18.135 -0.689 19.823 1.00 92.38 437 LEU A CA 1
ATOM 3582 C C . LEU A 1 437 ? -18.577 -1.918 19.035 1.00 92.38 437 LEU A C 1
ATOM 3584 O O . LEU A 1 437 ? -17.809 -2.437 18.228 1.00 92.38 437 LEU A O 1
ATOM 3588 N N . LYS A 1 438 ? -19.830 -2.341 19.214 1.00 89.81 438 LYS A N 1
ATOM 3589 C CA . LYS A 1 438 ? -20.437 -3.438 18.455 1.00 89.81 438 LYS A CA 1
ATOM 3590 C C . LYS A 1 438 ? -20.402 -3.209 16.953 1.00 89.81 438 LYS A C 1
ATOM 3592 O O . LYS A 1 438 ? -19.905 -4.059 16.219 1.00 89.81 438 LYS A O 1
ATOM 3597 N N . ILE A 1 439 ? -20.902 -2.063 16.498 1.00 87.25 439 ILE A N 1
ATOM 3598 C CA . ILE A 1 439 ? -20.928 -1.723 15.074 1.00 87.25 439 ILE A CA 1
ATOM 3599 C C . ILE A 1 439 ? -19.502 -1.612 14.527 1.00 87.25 439 ILE A C 1
ATOM 3601 O O . ILE A 1 439 ? -19.218 -2.107 13.440 1.00 87.25 439 ILE A O 1
ATOM 3605 N N . THR A 1 440 ? -18.583 -1.016 15.284 1.00 91.62 440 THR A N 1
ATOM 3606 C CA . THR A 1 440 ? -17.187 -0.887 14.849 1.00 91.62 440 THR A CA 1
ATOM 3607 C C . THR A 1 440 ? -16.515 -2.254 14.733 1.00 91.62 440 THR A C 1
ATOM 3609 O O . THR A 1 440 ? -15.882 -2.531 13.720 1.00 91.62 440 THR A O 1
ATOM 3612 N N . ALA A 1 441 ? -16.700 -3.151 15.708 1.00 92.62 441 ALA A N 1
ATOM 3613 C CA . ALA A 1 441 ? -16.210 -4.527 15.623 1.00 92.62 441 ALA A CA 1
ATOM 3614 C C . ALA A 1 441 ? -16.825 -5.281 14.432 1.00 92.62 441 ALA A C 1
ATOM 3616 O O . ALA A 1 441 ? -16.129 -6.016 13.727 1.00 92.62 441 ALA A O 1
ATOM 3617 N N . PHE A 1 442 ? -18.118 -5.064 14.178 1.00 87.62 442 PHE A N 1
ATOM 3618 C CA . PHE A 1 442 ? -18.845 -5.673 13.070 1.00 87.62 442 PHE A CA 1
ATOM 3619 C C . PHE A 1 442 ? -18.217 -5.358 11.704 1.00 87.62 442 PHE A C 1
ATOM 3621 O O . PHE A 1 442 ? -18.101 -6.269 10.884 1.00 87.62 442 PHE A O 1
ATOM 3628 N N . LEU A 1 443 ? -17.744 -4.119 11.479 1.00 87.75 443 LEU A N 1
ATOM 3629 C CA . LEU A 1 443 ? -17.084 -3.712 10.223 1.00 87.75 443 LEU A CA 1
ATOM 3630 C C . LEU A 1 443 ? -15.922 -4.636 9.825 1.00 87.75 443 LEU A C 1
ATOM 3632 O O . LEU A 1 443 ? -15.657 -4.815 8.633 1.00 87.75 443 LEU A O 1
ATOM 3636 N N . PHE A 1 444 ? -15.245 -5.234 10.806 1.00 90.69 444 PHE A N 1
ATOM 3637 C CA . PHE A 1 444 ? -14.089 -6.103 10.590 1.00 90.69 444 PHE A CA 1
ATOM 3638 C C . PHE A 1 444 ? -14.445 -7.586 10.674 1.00 90.69 444 PHE A C 1
ATOM 3640 O O . PHE A 1 444 ? -14.014 -8.357 9.821 1.00 90.69 444 PHE A O 1
ATOM 3647 N N . LEU A 1 445 ? -15.266 -8.001 11.646 1.00 88.38 445 LEU A N 1
ATOM 3648 C CA . LEU A 1 445 ? -15.629 -9.415 11.818 1.00 88.38 445 LEU A CA 1
ATOM 3649 C C . LEU A 1 445 ? -16.361 -9.988 10.601 1.00 88.38 445 LEU A C 1
ATOM 3651 O O . LEU A 1 445 ? -16.119 -11.143 10.245 1.00 88.38 445 LEU A O 1
ATOM 3655 N N . LYS A 1 446 ? -17.195 -9.176 9.938 1.00 84.44 446 LYS A N 1
ATOM 3656 C CA . LYS A 1 446 ? -17.898 -9.564 8.709 1.00 84.44 446 LYS A CA 1
ATOM 3657 C C . LYS A 1 446 ? -16.924 -10.048 7.619 1.00 84.44 446 LYS A C 1
ATOM 3659 O O . LYS A 1 446 ? -17.069 -11.120 7.053 1.00 84.44 446 LYS A O 1
ATOM 3664 N N . GLN A 1 447 ? -15.791 -9.362 7.463 1.00 83.62 447 GLN A N 1
ATOM 3665 C CA . GLN A 1 447 ? -14.799 -9.672 6.426 1.00 83.62 447 GLN A CA 1
ATOM 3666 C C . GLN A 1 447 ? -14.091 -11.025 6.630 1.00 83.62 447 GLN A C 1
ATOM 3668 O O . GLN A 1 447 ? -13.391 -11.486 5.730 1.00 83.62 447 GLN A O 1
ATOM 3673 N N . ILE A 1 448 ? -14.250 -11.651 7.801 1.00 81.62 448 ILE A N 1
ATOM 3674 C CA . ILE A 1 448 ? -13.555 -12.878 8.201 1.00 81.62 448 ILE A CA 1
ATOM 3675 C C . ILE A 1 448 ? -14.532 -14.042 8.442 1.00 81.62 448 ILE A C 1
ATOM 3677 O O . ILE A 1 448 ? -14.221 -15.188 8.113 1.00 81.62 448 ILE A O 1
ATOM 3681 N N . LYS A 1 449 ? -15.708 -13.780 9.031 1.00 72.62 449 LYS A N 1
ATOM 3682 C CA . LYS A 1 449 ? -16.675 -14.809 9.449 1.00 72.62 449 LYS A CA 1
ATOM 3683 C C . LYS A 1 449 ? -17.904 -14.831 8.536 1.00 72.62 449 LYS A C 1
ATOM 3685 O O . LYS A 1 449 ? -18.858 -14.083 8.736 1.00 72.62 449 LYS A O 1
ATOM 3690 N N . TYR A 1 450 ? -17.917 -15.769 7.591 1.00 61.81 450 TYR A N 1
ATOM 3691 C CA . TYR A 1 450 ? -19.052 -15.984 6.690 1.00 61.81 450 TYR A CA 1
ATOM 3692 C C . TYR A 1 450 ? -20.340 -16.342 7.462 1.00 61.81 450 TYR A C 1
ATOM 3694 O O . TYR A 1 450 ? -20.334 -17.239 8.304 1.00 61.81 450 TYR A O 1
ATOM 3702 N N . GLY A 1 451 ? -21.451 -15.657 7.168 1.00 58.44 451 GLY A N 1
ATOM 3703 C CA . GLY A 1 451 ? -22.782 -15.947 7.731 1.00 58.44 451 GLY A CA 1
ATOM 3704 C C . GLY A 1 451 ? -23.111 -15.282 9.077 1.00 58.44 451 GLY A C 1
ATOM 3705 O O . GLY A 1 451 ? -24.253 -15.357 9.526 1.00 58.44 451 GLY A O 1
ATOM 3706 N N . PHE A 1 452 ? -22.155 -14.586 9.700 1.00 62.41 452 PHE A N 1
ATOM 3707 C CA . PHE A 1 452 ? -22.375 -13.814 10.934 1.00 62.41 452 PHE A CA 1
ATOM 3708 C C . PHE A 1 452 ? -23.149 -12.500 10.700 1.00 62.41 452 PHE A C 1
ATOM 3710 O O . PHE A 1 452 ? -23.693 -11.896 11.619 1.00 62.41 452 PHE A O 1
ATOM 3717 N N . GLU A 1 453 ? -23.187 -12.052 9.449 1.00 64.00 453 GLU A N 1
ATOM 3718 C CA . GLU A 1 453 ? -23.532 -10.684 9.069 1.00 64.00 453 GLU A CA 1
ATOM 3719 C C . GLU A 1 453 ? -25.039 -10.431 9.011 1.00 64.00 453 GLU A C 1
ATOM 3721 O O . GLU A 1 453 ? -25.519 -9.402 9.485 1.00 64.00 453 GLU A O 1
ATOM 3726 N N . GLN A 1 454 ? -25.785 -11.384 8.444 1.00 62.66 454 GLN A N 1
ATOM 3727 C CA . GLN A 1 454 ? -27.207 -11.216 8.140 1.00 62.66 454 GLN A CA 1
ATOM 3728 C C . GLN A 1 454 ? -28.061 -11.164 9.410 1.00 62.66 454 GLN A C 1
ATOM 3730 O O . GLN A 1 454 ? -28.816 -10.219 9.609 1.00 62.66 454 GLN A O 1
ATOM 3735 N N . SER A 1 455 ? -27.895 -12.157 10.289 1.00 66.81 455 SER A N 1
ATOM 3736 C CA . SER A 1 455 ? -28.721 -12.305 11.494 1.00 66.81 455 SER A CA 1
ATOM 3737 C C . SER A 1 455 ? -28.547 -11.130 12.454 1.00 66.81 455 SER A C 1
ATOM 3739 O O . SER A 1 455 ? -29.524 -10.570 12.943 1.00 66.81 455 SER A O 1
ATOM 3741 N N . TRP A 1 456 ? -27.308 -10.681 12.669 1.00 71.94 456 TRP A N 1
ATOM 3742 C CA . TRP A 1 456 ? -27.051 -9.575 13.585 1.00 71.94 456 TRP A CA 1
ATOM 3743 C C . TRP A 1 456 ? -27.550 -8.223 13.058 1.00 71.94 456 TRP A C 1
ATOM 3745 O O . TRP A 1 456 ? -28.090 -7.434 13.842 1.00 71.94 456 TRP A O 1
ATOM 3755 N N . ILE A 1 457 ? -27.389 -7.946 11.754 1.00 69.06 457 ILE A N 1
ATOM 3756 C CA . ILE A 1 457 ? -27.936 -6.727 11.139 1.00 69.06 457 ILE A CA 1
ATOM 3757 C C . ILE A 1 457 ? -29.458 -6.723 11.270 1.00 69.06 457 ILE A C 1
ATOM 3759 O O . ILE A 1 457 ? -30.006 -5.706 11.685 1.00 69.06 457 ILE A O 1
ATOM 3763 N N . GLU A 1 458 ? -30.129 -7.832 10.952 1.00 70.00 458 GLU A N 1
ATOM 3764 C CA . GLU A 1 458 ? -31.590 -7.953 11.038 1.00 70.00 458 GLU A CA 1
ATOM 3765 C C . GLU A 1 458 ? -32.094 -7.690 12.467 1.00 70.00 458 GLU A C 1
ATOM 3767 O O . GLU A 1 458 ? -32.994 -6.867 12.665 1.00 70.00 458 GLU A O 1
ATOM 3772 N N . ASP A 1 459 ? -31.436 -8.270 13.473 1.00 69.81 459 ASP A N 1
ATOM 3773 C CA . ASP A 1 459 ? -31.799 -8.109 14.887 1.00 69.81 459 ASP A CA 1
ATOM 3774 C C . ASP A 1 459 ? -31.566 -6.684 15.430 1.00 69.81 459 ASP A C 1
ATOM 3776 O O . ASP A 1 459 ? -32.201 -6.264 16.405 1.00 69.81 459 ASP A O 1
ATOM 3780 N N . ASN A 1 460 ? -30.658 -5.911 14.820 1.00 71.00 460 ASN A N 1
ATOM 3781 C CA . ASN A 1 460 ? -30.240 -4.591 15.315 1.00 71.00 460 ASN A CA 1
ATOM 3782 C C . ASN A 1 460 ? -30.567 -3.431 14.363 1.00 71.00 460 ASN A C 1
ATOM 3784 O O . ASN A 1 460 ? -30.278 -2.273 14.685 1.00 71.00 460 ASN A O 1
ATOM 3788 N N . GLN A 1 461 ? -31.228 -3.706 13.237 1.00 68.31 461 GLN A N 1
ATOM 3789 C CA . GLN A 1 461 ? -31.478 -2.753 12.154 1.00 68.31 461 GLN A CA 1
ATOM 3790 C C . GLN A 1 461 ? -32.164 -1.470 12.640 1.00 68.31 461 GLN A C 1
ATOM 3792 O O . GLN A 1 461 ? -31.780 -0.361 12.267 1.00 68.31 461 GLN A O 1
ATOM 3797 N N . SER A 1 462 ? -33.153 -1.609 13.526 1.00 64.25 462 SER A N 1
ATOM 3798 C CA . SER A 1 462 ? -33.905 -0.485 14.090 1.00 64.25 462 SER A CA 1
ATOM 3799 C C . SER A 1 462 ? -33.053 0.404 15.001 1.00 64.25 462 SER A C 1
ATOM 3801 O O . SER A 1 462 ? -33.221 1.619 14.981 1.00 64.25 462 SER A O 1
ATOM 3803 N N . LYS A 1 463 ? -32.104 -0.154 15.763 1.00 66.56 463 LYS A N 1
ATOM 3804 C CA . LY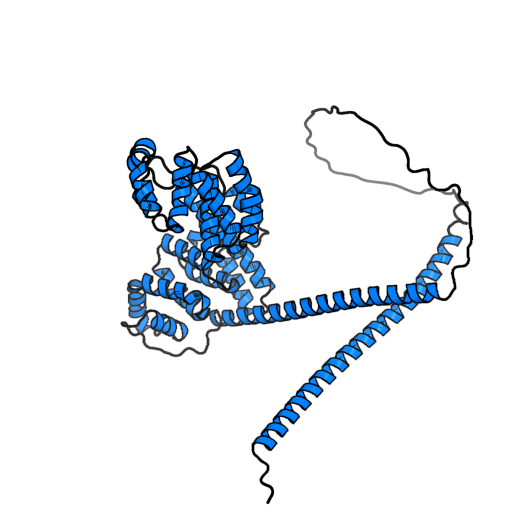S A 1 463 ? -31.183 0.629 16.607 1.00 66.56 463 LYS A CA 1
ATOM 3805 C C . LYS A 1 463 ? -30.138 1.350 15.757 1.00 66.56 463 LYS A C 1
ATOM 3807 O O . LYS A 1 463 ? -29.892 2.532 15.970 1.00 66.56 463 LYS A O 1
ATOM 3812 N N . ILE A 1 464 ? -29.579 0.664 14.764 1.00 68.62 464 ILE A N 1
ATOM 3813 C CA . ILE A 1 464 ? -28.571 1.210 13.845 1.00 68.62 464 ILE A CA 1
ATOM 3814 C C . ILE A 1 464 ? -29.140 2.403 13.061 1.00 68.62 464 ILE A C 1
ATOM 3816 O O . ILE A 1 464 ? -28.547 3.483 13.066 1.00 68.62 464 ILE A O 1
ATOM 3820 N N . LEU A 1 465 ? -30.318 2.235 12.451 1.00 65.56 465 LEU A N 1
ATOM 3821 C CA . LEU A 1 465 ? -30.944 3.273 11.628 1.00 65.56 465 LEU A CA 1
ATOM 3822 C C . LEU A 1 465 ? -31.554 4.407 12.465 1.00 65.56 465 LEU A C 1
ATOM 3824 O O . LEU A 1 465 ? -31.418 5.569 12.091 1.00 65.56 465 LEU A O 1
ATOM 3828 N N . ASN A 1 466 ? -32.201 4.102 13.599 1.00 59.34 466 ASN A N 1
ATOM 3829 C CA . ASN A 1 466 ? -32.959 5.117 14.342 1.00 59.34 466 ASN A CA 1
ATOM 3830 C C . ASN A 1 466 ? -32.137 5.863 15.405 1.00 59.34 466 ASN A C 1
ATOM 3832 O O . ASN A 1 466 ? -32.443 7.023 15.668 1.00 59.34 466 ASN A O 1
ATOM 3836 N N . MET A 1 467 ? -31.123 5.239 16.026 1.00 59.09 467 MET A N 1
ATOM 3837 C CA . MET A 1 467 ? -30.282 5.911 17.036 1.00 59.09 467 MET A CA 1
ATOM 3838 C C . MET A 1 467 ? -28.997 6.494 16.456 1.00 59.09 467 MET A C 1
ATOM 3840 O O . MET A 1 467 ? -28.605 7.584 16.859 1.00 59.09 467 MET A O 1
ATOM 3844 N N . TYR A 1 468 ? -28.354 5.797 15.518 1.00 61.62 468 TYR A N 1
ATOM 3845 C CA . TYR A 1 468 ? -27.022 6.176 15.032 1.00 61.62 468 TYR A CA 1
ATOM 3846 C C . TYR A 1 468 ? -27.023 6.696 13.596 1.00 61.62 468 TYR A C 1
ATOM 3848 O O . TYR A 1 468 ? -26.005 7.198 13.137 1.00 61.62 468 TYR A O 1
ATOM 3856 N N . LYS A 1 469 ? -28.165 6.600 12.897 1.00 68.19 469 LYS A N 1
ATOM 3857 C CA . LYS A 1 469 ? -28.346 7.013 11.495 1.00 68.19 469 LYS A CA 1
ATOM 3858 C C . LYS A 1 469 ? -27.344 6.380 10.523 1.00 68.19 469 LYS A C 1
ATOM 3860 O O . LYS A 1 469 ? -27.193 6.876 9.416 1.00 68.19 469 LYS A O 1
ATOM 3865 N N . ILE A 1 470 ? -26.695 5.277 10.906 1.00 68.31 470 ILE A N 1
ATOM 3866 C CA . ILE A 1 470 ? -25.634 4.646 10.114 1.00 68.31 470 ILE A CA 1
ATOM 3867 C C . ILE A 1 470 ? -26.208 4.094 8.815 1.00 68.31 470 ILE A C 1
ATOM 3869 O O . ILE A 1 470 ? -27.161 3.310 8.819 1.00 68.31 470 ILE A O 1
ATOM 3873 N N . ASN A 1 471 ? -25.616 4.515 7.697 1.00 64.75 471 ASN A N 1
ATOM 3874 C CA . ASN A 1 471 ? -26.076 4.136 6.374 1.00 64.75 471 ASN A CA 1
ATOM 3875 C C . ASN A 1 471 ? -25.820 2.639 6.138 1.00 64.75 471 ASN A C 1
ATOM 3877 O O . ASN A 1 471 ? -24.722 2.125 6.360 1.00 64.75 471 ASN A O 1
ATOM 3881 N N . ARG A 1 472 ? -26.838 1.933 5.640 1.00 63.81 472 ARG A N 1
ATOM 3882 C CA . ARG A 1 472 ? -26.747 0.514 5.277 1.00 63.81 472 ARG A CA 1
ATOM 3883 C C . ARG A 1 472 ? -25.628 0.250 4.265 1.00 63.81 472 ARG A C 1
ATOM 3885 O O . ARG A 1 472 ? -24.909 -0.734 4.411 1.00 63.81 472 ARG A O 1
ATOM 3892 N N . ASN A 1 473 ? -25.410 1.166 3.319 1.00 64.25 473 ASN A N 1
ATOM 3893 C CA . ASN A 1 473 ? -24.311 1.059 2.359 1.00 64.25 473 ASN A CA 1
ATOM 3894 C C . ASN A 1 473 ? -22.944 1.066 3.059 1.00 64.25 473 ASN A C 1
ATOM 3896 O O . ASN A 1 473 ? -22.058 0.330 2.639 1.00 64.25 473 ASN A O 1
ATOM 3900 N N . THR A 1 474 ? -22.767 1.822 4.146 1.00 67.69 474 THR A N 1
ATOM 3901 C CA . THR A 1 474 ? -21.523 1.833 4.938 1.00 67.69 474 THR A CA 1
ATOM 3902 C C . THR A 1 474 ? -21.260 0.467 5.571 1.00 67.69 474 THR A C 1
ATOM 3904 O O . THR A 1 474 ? -20.136 -0.034 5.551 1.00 67.69 474 THR A O 1
ATOM 3907 N N . LEU A 1 475 ? -22.315 -0.179 6.076 1.00 64.00 475 LEU A N 1
ATOM 3908 C CA . LEU A 1 475 ? -22.226 -1.507 6.683 1.00 64.00 475 LEU A CA 1
ATOM 3909 C C . LEU A 1 475 ? -22.012 -2.619 5.660 1.00 64.00 475 LEU A C 1
ATOM 3911 O O . LEU A 1 475 ? -21.365 -3.606 5.992 1.00 64.00 475 LEU A O 1
ATOM 3915 N N . GLU A 1 476 ? -22.498 -2.469 4.431 1.00 62.56 476 GLU A N 1
ATOM 3916 C CA . GLU A 1 476 ? -22.366 -3.480 3.374 1.00 62.56 476 GLU A CA 1
ATOM 3917 C C . GLU A 1 476 ? -21.062 -3.312 2.568 1.00 62.56 476 GLU A C 1
ATOM 3919 O O . GLU A 1 476 ? -20.378 -4.296 2.299 1.00 62.56 476 GLU A O 1
ATOM 3924 N N . THR A 1 477 ? -20.633 -2.078 2.286 1.00 58.44 477 THR A N 1
ATOM 3925 C CA . THR A 1 477 ? -19.568 -1.771 1.302 1.00 58.44 477 THR A CA 1
ATOM 3926 C C . THR A 1 477 ? -18.152 -1.797 1.880 1.00 58.44 477 THR A C 1
ATOM 3928 O O . THR A 1 477 ? -17.187 -1.751 1.124 1.00 58.44 477 THR A O 1
ATOM 3931 N N . PHE A 1 478 ? -17.985 -1.878 3.205 1.00 51.28 478 PHE A N 1
ATOM 3932 C CA . PHE A 1 478 ? -16.647 -1.814 3.800 1.00 51.28 478 PHE A CA 1
ATOM 3933 C C . PHE A 1 478 ? -15.764 -3.000 3.366 1.00 51.28 478 PHE A C 1
ATOM 3935 O O . PHE A 1 478 ? -15.950 -4.121 3.845 1.00 51.28 478 PHE A O 1
ATOM 3942 N N . ILE A 1 479 ? -14.821 -2.726 2.460 1.00 47.09 479 ILE A N 1
ATOM 3943 C CA . ILE A 1 479 ? -13.723 -3.599 2.038 1.00 47.09 479 ILE A CA 1
ATOM 3944 C C . ILE A 1 479 ? -12.443 -2.802 2.305 1.00 47.09 479 ILE A C 1
ATOM 3946 O O . ILE A 1 479 ? -12.176 -1.819 1.616 1.00 47.09 479 ILE A O 1
ATOM 3950 N N . CYS A 1 480 ? -11.695 -3.191 3.340 1.00 42.34 480 CYS A N 1
ATOM 3951 C CA . CYS A 1 480 ? -10.410 -2.577 3.695 1.00 42.34 480 CYS A CA 1
ATOM 3952 C C . CYS A 1 480 ? -9.257 -3.067 2.822 1.00 42.34 480 CYS A C 1
ATOM 3954 O O . CYS A 1 480 ? -9.144 -4.299 2.604 1.00 42.34 480 CYS A O 1
#

Foldseek 3Di:
DDPDPPVNVVVVVVVVVVVVVVVVVVVVVVVVVVVVVVVVVVVVVVVVVVVVVVVVVVVVVVVVVVPPPDDDDDDDDDDDDDDDDDDDDDDDDDDDDDDDDDDDDDDDDDDDDDDDDDDDDDDDPVVVVVVVVVVVVVVVVVVVVVVVVVVVVVVVVVVVLVVLQVLVVLVVCLVVPDDADADADDLPDALVVVLVCQNRHPDDPVCVVSLLVSLLVCLPRNLVVCLVCVQPDRLNSLLRSLLSNLVNDDLVRLLVSLLSCLQRPPDLLSNLSNNLSNCVPPLVSLVDPSNVLVLQLSLVSLVVNLVSHPDPVSNVVSVVSCVVSVRDNDDDPLLVVLVVLLDQDDQADQLQAGDPSLVSSLSSNLSSDSSVDDVCCLVRPPVVHLVVCCVVPVGLSSLLSLLSSLQSCCVRPNPDPSSVVSLVVLVVQLPDPDVSSVLSSLLRVCVPDPPPQPVVCVVCVCVSCPVRVRDPCNNVVRDD

Radius of gyration: 36.3 Å; chains: 1; bounding box: 97×99×97 Å

InterPro domains:
  IPR031543 Protein of unknown function DUF5087 [PF17006] (185-466)

Secondary structure (DSSP, 8-state):
-----HHHHHHHHHHHHHHHHHHHHHHHHHHHHHHHHHHHHHHHHHHHHHHHHHHHHHHHHHHTTSSSSS--------------------------------------S---------------TTHHHHHHHHHHHHHHHHHHHHHHHHHHHHHHHHHHHHHHHHHHHHHHHHHS----EEE---SS--HHHHHHHHHHEEE-GGGHHHHHHHHHHHHHHHHHHHHHTTTTS-HHHHHHHHHHHGGG--HHHHHHHHHHHHHH-S-GGGHHHHHHHHGGGTGGGGGSHHHHHHHHHHHHHHHHHHHH---HHHHHHHHHHHHHHT-------HHHHHHHH-----SB-TTSSBPHHHHHHHHHHHHHHHHH-HHHIIIIIIIIIIHHHHHHH--HHHHHHHHHHHHHHHHHH-S-HHHHHHHHHHHHHHTSS-HHHHHHHHHHHTTTSTTHHHHHHHHHHHHHHHHS---HHHHHH---

Organism: Edhazardia aedis (strain USNM 41457) (NCBI:txid1003232)

pLDDT: mean 73.67, std 23.67, range [22.27, 98.12]

Sequence (480 aa):
MNLESEELKKCKEMCAELQEKLKEKEIIIKVLVEKLEKYTKSTSQISQDTKEVAMNNKIKHEELNSVKSQEYKNISEGFNPLKPVEANLEESVHIESYNTNSDKNGISVKDRIAAHEVKSENVDFSTKKMINENFIVESVEKEKNNINQQLTENKNAQKEVKEYNFYYKELIYIIEPKKKITQSFKVNIAPKEFVDYVENAIFAKQDAKLRILYVKNNTECIVKYLLERINRLSPYATYTTLNMVCNYLTSDQVKVLIHDIFINLERVEWLVPFIYALLSTSVYILDDSFGLTVKQLLSHQMEIDMSLCGDVKLKRFYLDIQKRLCLTISSIDYICECKKLIEKLDVFESDGNLNDKIFENGLRLKLICHYKDWDFAYNEIICNYIGPKLSETKDPAYLYYLGVLGINAYKSVGWHESVEKVFEAIQNMFESNDVLLKITAFLFLKQIKYGFEQSWIEDNQSKILNMYKINRNTLETFIC